Protein AF-0000000078755844 (afdb_homodimer)

Foldseek 3Di:
DPPPPPPPLPALKWWFQFWAWDDDPPDIATQAGTETDGHHFLFFEEEAEDPSLCLVVVLCCQLLVDATPDTWMHGNRDTSNPPSPDPVNVLQSLQAEFEAEQVLPFDQPDFLLVSLLVSVVVVPDDPVVSSVLSLVLCVLLPNNVRRGPGPVPDDSLSSRSSSVSSRPSSPHQEYEYEARCVPPDPVSSVSNLVSVLCCSVPVSHHYYYYHNDDVSNVSGPYYWYGGNNYIDDPPD/DPPVPPPPLVALKWWFQFWAWDDDPPDIATQAGTETDGHHFLFFEEEAEDPSLCLVVVLCCQLLVDATPDTWMHGNRRTSNPDSPDPVNVLLSLQAEFEAEQVLPFDQPDFLLVSLLVSVVVVPDDPVVSSVLSLVLCVLLPNNVRRGPGPVPDDSLSSRSSSVSSRPSSPHQEYEYEARCVPPDPVSSVSNLVSVLCCSVPVSHHYYYYHNDDVSNVSGPYYWYGGNNYIDDPPD

Organism: Turneriella parva (strain ATCC BAA-1111 / DSM 21527 / NCTC 11395 / H) (NCBI:txid869212)

Sequence (472 aa):
MNDMQNATHAGILEVTDLSKTYRDGEVLAEVLKGISFSVAPGEFVAIQGPSGAGKSTLLNLLGALDKPDTGRIVVDGLELTADIKNERVERFRRDKIGFIFQNHYLMQEFTVLENVMLPLRVQGFTTAAAKEKAAHALERIGLGHRMHHFPSQISGGESQRVAVARAVVKNPALILADEPTGNLDSENRERFIGVLNALQAEDKLTIIVVTHESELAMAASRRLHMKDGKIDWPVGMNDMQNATHAGILEVTDLSKTYRDGEVLAEVLKGISFSVAPGEFVAIQGPSGAGKSTLLNLLGALDKPDTGRIVVDGLELTADIKNERVERFRRDKIGFIFQNHYLMQEFTVLENVMLPLRVQGFTTAAAKEKAAHALERIGLGHRMHHFPSQISGGESQRVAVARAVVKNPALILADEPTGNLDSENRERFIGVLNALQAEDKLTIIVVTHESELAMAASRRLHMKDGKIDWPVG

pLDDT: mean 90.95, std 13.82, range [27.67, 98.56]

Radius of gyration: 24.19 Å; Cα contacts (8 Å, |Δi|>4): 956; chains: 2; bounding box: 50×104×53 Å

Secondary structure (DSSP, 8-state):
-----------SEEEEEEEEEEEETTEEEEEEEEEEEEE-TT-EEEEE--TTSSHHHHHHHHTTSS--SEEEEEETTEE-SS-TTSHHHHHHHHHHEEEEETT----TTS-HHHHHHHHHHHHT--HHHHHHHHHHHHHHTT-GGGTT--GGGS-HHHHHHHHHHHHHTT--SEEEEESTTTT--HHHHHHHHHHHHHHHHHH--EEEEEES-HHHHHHSSEEEEEETTEEE----/-----------SEEEEEEEEEEEETTEEEEEEEEEEEEE-TT-EEEEE--TTSSHHHHHHHHTTSS--SEEEEEETTEE-SS-TTSHHHHHHHHHHEEEEETT----TTS-HHHHHHHHHHHHT--HHHHHHHHHHHHHHTT-GGGTT--GGGS-HHHHHHHHHHHHHTT--SEEEEESTTTT--HHHHHHHHHHHHHHHHHH--EEEEEES-HHHHHHSSEEEEEETTEEE----

Nearest PDB structures (foldseek):
  7v8i-assembly1_F  TM=9.078E-01  e=4.858E-27  Escherichia coli K-12
  3tuj-assembly1_C  TM=9.679E-01  e=4.664E-25  Escherichia coli K-12
  6z67-assembly2_B  TM=9.453E-01  e=1.690E-24  Streptococcus pneumoniae
  4wbs-assembly2_B  TM=8.624E-01  e=8.483E-17  Paraburkholderia phymatum STM815
  6hs3-assembly1_B  TM=8.441E-01  e=1.712E-16  Burkholderia pseudomallei

InterPro domains:
  IPR003439 ABC transporter-like, ATP-binding domain [PF00005] (32-181)
  IPR003439 ABC transporter-like, ATP-binding domain [PS50893] (13-235)
  IPR003593 AAA+ ATPase domain [SM00382] (41-230)
  IPR015854 ABC transporter, lipoprotein release, LolD-like [PTHR24220] (12-231)
  IPR017871 ABC transporter-like, conserved site [PS00211] (154-168)
  IPR017911 MacB-like, ATP-binding domain [cd03255] (13-231)
  IPR027417 P-loop containing nucleoside triphosphate hydrolase [G3DSA:3.40.50.300] (1-233)
  IPR027417 P-loop containing nucleoside triphosphate hydrolase [SSF52540] (12-231)

Structure (mmCIF, N/CA/C/O backbone):
data_AF-0000000078755844-model_v1
#
loop_
_entity.id
_entity.type
_entity.pdbx_description
1 polymer 'ABC transporter related protein'
#
loop_
_atom_site.group_PDB
_atom_site.id
_atom_site.type_symbol
_atom_site.label_atom_id
_atom_site.label_alt_id
_atom_site.label_comp_id
_atom_site.label_asym_id
_atom_site.label_entity_id
_atom_site.label_seq_id
_atom_site.pdbx_PDB_ins_code
_atom_site.Cartn_x
_atom_site.Cartn_y
_atom_site.Cartn_z
_atom_site.occupancy
_atom_site.B_iso_or_equiv
_atom_site.auth_seq_id
_atom_site.auth_comp_id
_atom_site.auth_asym_id
_atom_site.auth_atom_id
_atom_site.pdbx_PDB_model_num
ATOM 1 N N . MET A 1 1 ? 1.318 -53.594 -23.562 1 28.44 1 MET A N 1
ATOM 2 C CA . MET A 1 1 ? 0.57 -52.781 -22.609 1 28.44 1 MET A CA 1
ATOM 3 C C . MET A 1 1 ? 1.509 -51.906 -21.797 1 28.44 1 MET A C 1
ATOM 5 O O . MET A 1 1 ? 2.158 -52.375 -20.875 1 28.44 1 MET A O 1
ATOM 9 N N . ASN A 1 2 ? 2.389 -51.031 -22.422 1 27.67 2 ASN A N 1
ATOM 10 C CA . ASN A 1 2 ? 3.424 -50.062 -22.078 1 27.67 2 ASN A CA 1
ATOM 11 C C . ASN A 1 2 ? 2.951 -49.125 -20.984 1 27.67 2 ASN A C 1
ATOM 13 O O . ASN A 1 2 ? 2.049 -48.312 -21.203 1 27.67 2 ASN A O 1
ATOM 17 N N . ASP A 1 3 ? 2.896 -49.5 -19.688 1 28.67 3 ASP A N 1
ATOM 18 C CA . ASP A 1 3 ? 2.789 -48.781 -18.406 1 28.67 3 ASP A CA 1
ATOM 19 C C . ASP A 1 3 ? 3.66 -47.531 -18.406 1 28.67 3 ASP A C 1
ATOM 21 O O . ASP A 1 3 ? 4.859 -47.594 -18.125 1 28.67 3 ASP A O 1
ATOM 25 N N . MET A 1 4 ? 3.727 -46.688 -19.422 1 30.78 4 MET A N 1
ATOM 26 C CA . MET A 1 4 ? 4.348 -45.375 -19.406 1 30.78 4 MET A CA 1
ATOM 27 C C . MET A 1 4 ? 4.176 -44.719 -18.031 1 30.78 4 MET A C 1
ATOM 29 O O . MET A 1 4 ? 3.053 -44.5 -17.578 1 30.78 4 MET A O 1
ATOM 33 N N . GLN A 1 5 ? 5.043 -44.906 -17.062 1 32.06 5 GLN A N 1
ATOM 34 C CA . GLN A 1 5 ? 5.371 -44.438 -15.727 1 32.06 5 GLN A CA 1
ATOM 35 C C . GLN A 1 5 ? 5.027 -42.938 -15.586 1 32.06 5 GLN A C 1
ATOM 37 O O . GLN A 1 5 ? 5.504 -42.125 -16.359 1 32.06 5 GLN A O 1
ATOM 42 N N . ASN A 1 6 ? 3.826 -42.531 -15.336 1 36.22 6 ASN A N 1
ATOM 43 C CA . ASN A 1 6 ? 3.334 -41.281 -14.773 1 36.22 6 ASN A CA 1
ATOM 44 C C . ASN A 1 6 ? 4.387 -40.594 -13.898 1 36.22 6 ASN A C 1
ATOM 46 O O . ASN A 1 6 ? 4.52 -40.938 -12.719 1 36.22 6 ASN A O 1
ATOM 50 N N . ALA A 1 7 ? 5.605 -40.625 -14.25 1 37.84 7 ALA A N 1
ATOM 51 C CA . ALA A 1 7 ? 6.617 -39.844 -13.531 1 37.84 7 ALA A CA 1
ATOM 52 C C . ALA A 1 7 ? 6.027 -38.562 -12.969 1 37.84 7 ALA A C 1
ATOM 54 O O . ALA A 1 7 ? 5.664 -37.656 -13.719 1 37.84 7 ALA A O 1
ATOM 55 N N . THR A 1 8 ? 5.168 -38.562 -11.961 1 42.72 8 THR A N 1
ATOM 56 C CA . THR A 1 8 ? 4.652 -37.531 -11.086 1 42.72 8 THR A CA 1
ATOM 57 C C . THR A 1 8 ? 5.699 -36.438 -10.867 1 42.72 8 THR A C 1
ATOM 59 O O . THR A 1 8 ? 6.625 -36.594 -10.07 1 42.72 8 THR A O 1
ATOM 62 N N . HIS A 1 9 ? 6.496 -36.062 -11.734 1 47.69 9 HIS A N 1
ATOM 63 C CA . HIS A 1 9 ? 7.383 -34.906 -11.57 1 47.69 9 HIS A CA 1
ATOM 64 C C . HIS A 1 9 ? 6.762 -33.844 -10.656 1 47.69 9 HIS A C 1
ATOM 66 O O . HIS A 1 9 ? 5.754 -33.25 -11.008 1 47.69 9 HIS A O 1
ATOM 72 N N . ALA A 1 10 ? 6.766 -34.062 -9.375 1 60.06 10 ALA A N 1
ATOM 73 C CA . ALA A 1 10 ? 6.191 -33.281 -8.266 1 60.06 10 ALA A CA 1
ATOM 74 C C . ALA A 1 10 ? 6.52 -31.812 -8.398 1 60.06 10 ALA A C 1
ATOM 76 O O . ALA A 1 10 ? 7.684 -31.422 -8.336 1 60.06 10 ALA A O 1
ATOM 77 N N . GLY A 1 11 ? 5.871 -30.953 -9.266 1 83.44 11 GLY A N 1
ATOM 78 C CA . GLY A 1 11 ? 6.023 -29.516 -9.414 1 83.44 11 GLY A CA 1
ATOM 79 C C . GLY A 1 11 ? 5.836 -28.766 -8.109 1 83.44 11 GLY A C 1
ATOM 80 O O . GLY A 1 11 ? 5.336 -29.312 -7.129 1 83.44 11 GLY A O 1
ATOM 81 N N . ILE A 1 12 ? 6.594 -27.656 -8.078 1 93.62 12 ILE A N 1
ATOM 82 C CA . ILE A 1 12 ? 6.395 -26.797 -6.91 1 93.62 12 ILE A CA 1
ATOM 83 C C . ILE A 1 12 ? 4.953 -26.297 -6.879 1 93.62 12 ILE A C 1
ATOM 85 O O . ILE A 1 12 ? 4.402 -26.031 -5.809 1 93.62 12 ILE A O 1
ATOM 89 N N . LEU A 1 13 ? 4.277 -26.203 -8.055 1 96.44 13 LEU A N 1
ATOM 90 C CA . LEU A 1 13 ? 2.875 -25.828 -8.188 1 96.44 13 LEU A CA 1
ATOM 91 C C . LEU A 1 13 ? 2.121 -26.812 -9.07 1 96.44 13 LEU A C 1
ATOM 93 O O . LEU A 1 13 ? 2.58 -27.141 -10.164 1 96.44 13 LEU A O 1
ATOM 97 N N . GLU A 1 14 ? 1.008 -27.281 -8.594 1 95.62 14 GLU A N 1
ATOM 98 C CA . GLU A 1 14 ? 0.095 -28.125 -9.352 1 95.62 14 GLU A CA 1
ATOM 99 C C . GLU A 1 14 ? -1.333 -27.594 -9.297 1 95.62 14 GLU A C 1
ATOM 101 O O . GLU A 1 14 ? -1.895 -27.422 -8.211 1 95.62 14 GLU A O 1
ATOM 106 N N . VAL A 1 15 ? -1.863 -27.312 -10.445 1 95.94 15 VAL A N 1
ATOM 107 C CA . VAL A 1 15 ? -3.23 -26.828 -10.578 1 95.94 15 VAL A CA 1
ATOM 108 C C . VAL A 1 15 ? -4.07 -27.844 -11.344 1 95.94 15 VAL A C 1
ATOM 110 O O . VAL A 1 15 ? -3.711 -28.25 -12.453 1 95.94 15 VAL A O 1
ATOM 113 N N . THR A 1 16 ? -5.125 -28.281 -10.75 1 95.38 16 THR A N 1
ATOM 114 C CA . THR A 1 16 ? -5.957 -29.297 -11.367 1 95.38 16 THR A CA 1
ATOM 115 C C . THR A 1 16 ? -7.402 -28.828 -11.484 1 95.38 16 THR A C 1
ATOM 117 O O . THR A 1 16 ? -8.078 -28.641 -10.469 1 95.38 16 THR A O 1
ATOM 120 N N . ASP A 1 17 ? -7.906 -28.656 -12.703 1 95.44 17 ASP A N 1
ATOM 121 C CA . ASP A 1 17 ? -9.297 -28.406 -13.062 1 95.44 17 ASP A CA 1
ATOM 122 C C . ASP A 1 17 ? -9.875 -27.25 -12.25 1 95.44 17 ASP A C 1
ATOM 124 O O . ASP A 1 17 ? -10.938 -27.375 -11.648 1 95.44 17 ASP A O 1
ATOM 128 N N . LEU A 1 18 ? -9.195 -26.156 -12.25 1 96.06 18 LEU A N 1
ATOM 129 C CA . LEU A 1 18 ? -9.539 -25 -11.43 1 96.06 18 LEU A CA 1
ATOM 130 C C . LEU A 1 18 ? -10.656 -24.188 -12.078 1 96.06 18 LEU A C 1
ATOM 132 O O . LEU A 1 18 ? -10.578 -23.859 -13.266 1 96.06 18 LEU A O 1
ATOM 136 N N . SER A 1 19 ? 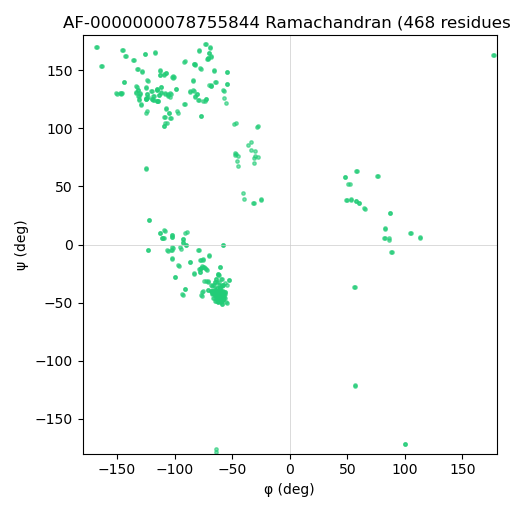-11.719 -23.875 -11.328 1 96.62 19 SER A N 1
ATOM 137 C CA . SER A 1 19 ? -12.805 -23.047 -11.836 1 96.62 19 SER A CA 1
ATOM 138 C C . SER A 1 19 ? -13.164 -21.953 -10.828 1 96.62 19 SER A C 1
ATOM 140 O O . SER A 1 19 ? -12.93 -22.094 -9.633 1 96.62 19 SER A O 1
ATOM 142 N N . LYS A 1 20 ? -13.633 -20.859 -11.297 1 96.31 20 LYS A N 1
ATOM 143 C CA . LYS A 1 20 ? -14.078 -19.75 -10.469 1 96.31 20 LYS A CA 1
ATOM 144 C C . LYS A 1 20 ? -15.195 -18.953 -11.156 1 96.31 20 LYS A C 1
ATOM 146 O O . LYS A 1 20 ? -15.07 -18.594 -12.328 1 96.31 20 LYS A O 1
ATOM 151 N N . THR A 1 21 ? -16.25 -18.75 -10.422 1 95.5 21 THR A N 1
ATOM 152 C CA . THR A 1 21 ? -17.391 -17.969 -10.883 1 95.5 21 THR A CA 1
ATOM 153 C C . THR A 1 21 ? -17.703 -16.828 -9.914 1 95.5 21 THR A C 1
ATOM 155 O O . THR A 1 21 ? -17.609 -17 -8.695 1 95.5 21 THR A O 1
ATOM 158 N N . TYR A 1 22 ? -17.938 -15.688 -10.469 1 92 22 TYR A N 1
ATOM 159 C CA . TYR A 1 22 ? -18.359 -14.555 -9.656 1 92 22 TYR A CA 1
ATOM 160 C C . TYR A 1 22 ? -19.781 -14.148 -9.969 1 92 22 TYR A C 1
ATOM 162 O O . TYR A 1 22 ? -20.234 -14.281 -11.117 1 92 22 TYR A O 1
ATOM 170 N N . ARG A 1 23 ? -20.422 -13.719 -8.969 1 86.31 23 ARG A N 1
ATOM 171 C CA . ARG A 1 23 ? -21.781 -13.203 -9.141 1 86.31 23 ARG A CA 1
ATOM 172 C C . ARG A 1 23 ? -21.781 -11.68 -9.234 1 86.31 23 ARG A C 1
ATOM 174 O O . ARG A 1 23 ? -21.172 -11 -8.398 1 86.31 23 ARG A O 1
ATOM 181 N N . ASP A 1 24 ? -22.125 -11.094 -10.273 1 81 24 ASP A N 1
ATOM 182 C CA . ASP A 1 24 ? -22.359 -9.664 -10.438 1 81 24 ASP A CA 1
ATOM 183 C C . ASP A 1 24 ? -23.859 -9.375 -10.602 1 81 24 ASP A C 1
ATOM 185 O O . ASP A 1 24 ? -24.391 -9.445 -11.711 1 81 24 ASP A O 1
ATOM 189 N N . GLY A 1 25 ? -24.5 -8.852 -9.531 1 81.56 25 GLY A N 1
ATOM 190 C CA . GLY A 1 25 ? -25.938 -8.758 -9.578 1 81.56 25 GLY A CA 1
ATOM 191 C C . GLY A 1 25 ? -26.625 -10.094 -9.836 1 81.56 25 GLY A C 1
ATOM 192 O O . GLY A 1 25 ? -26.406 -11.055 -9.102 1 81.56 25 GLY A O 1
ATOM 193 N N . GLU A 1 26 ? -27.375 -10.188 -10.867 1 83.75 26 GLU A N 1
ATOM 194 C CA . GLU A 1 26 ? -28.125 -11.391 -11.211 1 83.75 26 GLU A CA 1
ATOM 195 C C . GLU A 1 26 ? -27.359 -12.258 -12.203 1 83.75 26 GLU A C 1
ATOM 197 O O . GLU A 1 26 ? -27.781 -13.375 -12.516 1 83.75 26 GLU A O 1
ATOM 202 N N . VAL A 1 27 ? -26.203 -11.812 -12.625 1 88.38 27 VAL A N 1
ATOM 203 C CA . VAL A 1 27 ? -25.469 -12.523 -13.664 1 88.38 27 VAL A CA 1
ATOM 204 C C . VAL A 1 27 ? -24.281 -13.266 -13.039 1 88.38 27 VAL A C 1
ATOM 206 O O . VAL A 1 27 ? -23.547 -12.695 -12.227 1 88.38 27 VAL A O 1
ATOM 209 N N . LEU A 1 28 ? -24.203 -14.562 -13.352 1 89.81 28 LEU A N 1
ATOM 210 C CA . LEU A 1 28 ? -23.047 -15.367 -12.977 1 89.81 28 LEU A CA 1
ATOM 211 C C . LEU A 1 28 ? -22.016 -15.367 -14.094 1 89.81 28 LEU A C 1
ATOM 213 O O . LEU A 1 28 ? -22.328 -15.711 -15.234 1 89.81 28 LEU A O 1
ATOM 217 N N . ALA A 1 29 ? -20.844 -14.938 -13.844 1 91.69 29 ALA A N 1
ATOM 218 C CA . ALA A 1 29 ? -19.75 -14.914 -14.82 1 91.69 29 ALA A CA 1
ATOM 219 C C . ALA A 1 29 ? -18.688 -15.953 -14.477 1 91.69 29 ALA A C 1
ATOM 221 O O . ALA A 1 29 ? -18 -15.836 -13.453 1 91.69 29 ALA A O 1
ATOM 222 N N . GLU A 1 30 ? -18.656 -16.969 -15.328 1 94.69 30 GLU A N 1
ATOM 223 C CA . GLU A 1 30 ? -17.594 -17.969 -15.156 1 94.69 30 GLU A CA 1
ATOM 224 C C . GLU A 1 30 ? -16.266 -17.438 -15.695 1 94.69 30 GLU A C 1
ATOM 226 O O . GLU A 1 30 ? -16.062 -17.391 -16.906 1 94.69 30 GLU A O 1
ATOM 231 N N . VAL A 1 31 ? -15.336 -17.172 -14.812 1 96 31 VAL A N 1
ATOM 232 C CA . VAL A 1 31 ? -14.094 -16.5 -15.164 1 96 31 VAL A CA 1
ATOM 233 C C . VAL A 1 31 ? -13.008 -17.516 -15.469 1 96 31 VAL A C 1
ATOM 235 O O . VAL A 1 31 ? -12.227 -17.344 -16.406 1 96 31 VAL A O 1
ATOM 238 N N . LEU A 1 32 ? -12.906 -18.562 -14.68 1 97.19 32 LEU A N 1
ATOM 239 C CA . LEU A 1 32 ? -11.984 -19.656 -14.914 1 97.19 32 LEU A CA 1
ATOM 240 C C . LEU A 1 32 ? -12.75 -20.953 -15.18 1 97.19 32 LEU A C 1
ATOM 242 O O . LEU A 1 32 ? -13.672 -21.297 -14.438 1 97.19 32 LEU A O 1
ATOM 246 N N . LYS A 1 33 ? -12.344 -21.656 -16.219 1 96.38 33 LYS A N 1
ATOM 247 C CA . LYS A 1 33 ? -13.125 -22.766 -16.734 1 96.38 33 LYS A CA 1
ATOM 248 C C . LYS A 1 33 ? -12.289 -24.047 -16.797 1 96.38 33 LYS A C 1
ATOM 250 O O . LYS A 1 33 ? -12.047 -24.578 -17.875 1 96.38 33 LYS A O 1
ATOM 255 N N . GLY A 1 34 ? -11.914 -24.531 -15.672 1 95.25 34 GLY A N 1
ATOM 256 C CA . GLY A 1 34 ? -11.234 -25.812 -15.586 1 95.25 34 GLY A CA 1
ATOM 257 C C . GLY A 1 34 ? -9.781 -25.75 -16.016 1 95.25 34 GLY A C 1
ATOM 258 O O . GLY A 1 34 ? -9.336 -26.531 -16.859 1 95.25 34 GLY A O 1
ATOM 259 N N . ILE A 1 35 ? -9.031 -24.953 -15.375 1 95.38 35 ILE A N 1
ATOM 260 C CA . ILE A 1 35 ? -7.633 -24.734 -15.727 1 95.38 35 ILE A CA 1
ATOM 261 C C . ILE A 1 35 ? -6.758 -25.781 -15.039 1 95.38 35 ILE A C 1
ATOM 263 O O . ILE A 1 35 ? -6.922 -26.047 -13.852 1 95.38 35 ILE A O 1
ATOM 267 N N . SER A 1 36 ? -5.859 -26.391 -15.852 1 95.56 36 SER A N 1
ATOM 268 C CA . SER A 1 36 ? -4.871 -27.312 -15.305 1 95.56 36 SER A CA 1
ATOM 269 C C . SER A 1 36 ? -3.479 -27.031 -15.859 1 95.56 36 SER A C 1
ATOM 271 O O . SER A 1 36 ? -3.314 -26.797 -17.062 1 95.56 36 SER A O 1
ATOM 273 N N . PHE A 1 37 ? -2.531 -26.938 -14.992 1 94.44 37 PHE A N 1
ATOM 274 C CA . PHE A 1 37 ? -1.132 -26.828 -15.383 1 94.44 37 PHE A CA 1
ATOM 275 C C . PHE A 1 37 ? -0.216 -27.031 -14.18 1 94.44 37 PHE A C 1
ATOM 277 O O . PHE A 1 37 ? -0.687 -27.141 -13.047 1 94.44 37 PHE A O 1
ATOM 284 N N . SER A 1 38 ? 1.037 -27.156 -14.398 1 95.88 38 SER A N 1
ATOM 285 C CA . SER A 1 38 ? 2.033 -27.297 -13.336 1 95.88 38 SER A CA 1
ATOM 286 C C . SER A 1 38 ? 3.254 -26.422 -13.617 1 95.88 38 SER A C 1
ATOM 288 O O . SER A 1 38 ? 3.449 -25.953 -14.742 1 95.88 38 SER A O 1
ATOM 290 N N . VAL A 1 39 ? 3.973 -26.141 -12.578 1 96.31 39 VAL A N 1
ATOM 291 C CA . VAL A 1 39 ? 5.211 -25.375 -12.664 1 96.31 39 VAL A CA 1
ATOM 292 C C . VAL A 1 39 ? 6.312 -26.078 -11.875 1 96.31 39 VAL A C 1
ATOM 294 O O . VAL A 1 39 ? 6.094 -26.5 -10.734 1 96.31 39 VAL A O 1
ATOM 297 N N . ALA A 1 40 ? 7.496 -26.219 -12.477 1 95.81 40 ALA A N 1
ATOM 298 C CA . ALA A 1 40 ? 8.641 -26.859 -11.828 1 95.81 40 ALA A CA 1
ATOM 299 C C . ALA A 1 40 ? 9.367 -25.891 -10.914 1 95.81 40 ALA A C 1
ATOM 301 O O . ALA A 1 40 ? 9.281 -24.672 -11.094 1 95.81 40 ALA A O 1
ATOM 302 N N . PRO A 1 41 ? 10.07 -26.453 -9.891 1 95.5 41 PRO A N 1
ATOM 303 C CA . PRO A 1 41 ? 10.883 -25.562 -9.062 1 95.5 41 PRO A CA 1
ATOM 304 C C . PRO A 1 41 ? 11.914 -24.781 -9.875 1 95.5 41 PRO A C 1
ATOM 306 O O . PRO A 1 41 ? 12.57 -25.328 -10.758 1 95.5 41 PRO A O 1
ATOM 309 N N . GLY A 1 42 ? 11.977 -23.469 -9.625 1 95.94 42 GLY A N 1
ATOM 310 C CA . GLY A 1 42 ? 12.961 -22.625 -10.266 1 95.94 42 GLY A CA 1
ATOM 311 C C . GLY A 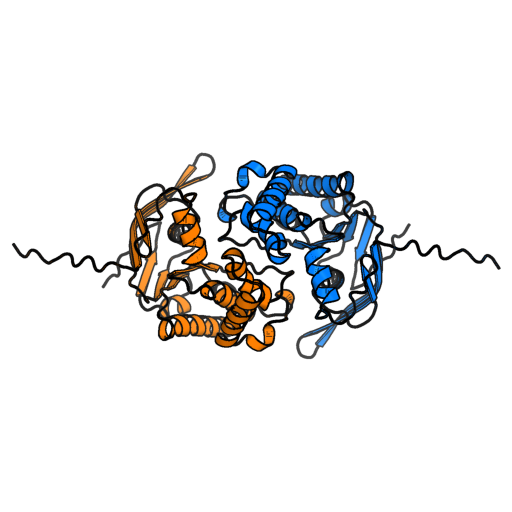1 42 ? 12.562 -22.188 -11.664 1 95.94 42 GLY A C 1
ATOM 312 O O . GLY A 1 42 ? 13.344 -21.547 -12.375 1 95.94 42 GLY A O 1
ATOM 313 N N . GLU A 1 43 ? 11.375 -22.516 -12.047 1 96.5 43 GLU A N 1
ATOM 314 C CA . GLU A 1 43 ? 10.898 -22.156 -13.375 1 96.5 43 GLU A CA 1
ATOM 315 C C . GLU A 1 43 ? 10.344 -20.734 -13.398 1 96.5 43 GLU A C 1
ATOM 317 O O . GLU A 1 43 ? 9.734 -20.281 -12.43 1 96.5 43 GLU A O 1
ATOM 322 N N . PHE A 1 44 ? 10.609 -20 -14.484 1 97.62 44 PHE A N 1
ATOM 323 C CA . PHE A 1 44 ? 10 -18.719 -14.781 1 97.62 44 PHE A CA 1
ATOM 324 C C . PHE A 1 44 ? 8.93 -18.859 -15.859 1 97.62 44 PHE A C 1
ATOM 326 O O . PHE A 1 44 ? 9.25 -19.062 -17.031 1 97.62 44 PHE A O 1
ATOM 333 N N . VAL A 1 45 ? 7.691 -18.719 -15.43 1 97.19 45 VAL A N 1
ATOM 334 C CA . VAL A 1 45 ? 6.562 -18.938 -16.328 1 97.19 45 VAL A CA 1
ATOM 335 C C . VAL A 1 45 ? 5.797 -17.641 -16.531 1 97.19 45 VAL A C 1
ATOM 337 O O . VAL A 1 45 ? 5.516 -16.922 -15.578 1 97.19 45 VAL A O 1
ATOM 340 N N . ALA A 1 46 ? 5.453 -17.312 -17.766 1 97.56 46 ALA A N 1
ATOM 341 C CA . ALA A 1 46 ? 4.562 -16.203 -18.094 1 97.56 46 ALA A CA 1
ATOM 342 C C . ALA A 1 46 ? 3.207 -16.719 -18.578 1 97.56 46 ALA A C 1
ATOM 344 O O . ALA A 1 46 ? 3.143 -17.625 -19.406 1 97.56 46 ALA A O 1
ATOM 345 N N . ILE A 1 47 ? 2.215 -16.219 -18.031 1 97.06 47 ILE A N 1
ATOM 346 C CA . ILE A 1 47 ? 0.86 -16.453 -18.516 1 97.06 47 ILE A CA 1
ATOM 347 C C . ILE A 1 47 ? 0.349 -15.211 -19.25 1 97.06 47 ILE A C 1
ATOM 349 O O . ILE A 1 47 ? 0.093 -14.18 -18.625 1 97.06 47 ILE A O 1
ATOM 353 N N . GLN A 1 48 ? 0.162 -15.359 -20.516 1 95.88 48 GLN A N 1
ATOM 354 C CA . GLN A 1 48 ? -0.234 -14.234 -21.344 1 95.88 48 GLN A CA 1
ATOM 355 C C . GLN A 1 48 ? -1.694 -14.352 -21.781 1 95.88 48 GLN A C 1
ATOM 357 O O . GLN A 1 48 ? -2.211 -15.453 -21.938 1 95.88 48 GLN A O 1
ATOM 362 N N . GLY A 1 49 ? -2.312 -13.242 -21.922 1 92.81 49 GLY A N 1
ATOM 363 C CA . GLY A 1 49 ? -3.695 -13.18 -22.375 1 92.81 49 GLY A CA 1
ATOM 364 C C . GLY A 1 49 ? -4.25 -11.766 -22.391 1 92.81 49 GLY A C 1
ATOM 365 O O . GLY A 1 49 ? -3.66 -10.852 -21.812 1 92.81 49 GLY A O 1
ATOM 366 N N . PRO A 1 50 ? -5.305 -11.594 -23.078 1 91.38 50 PRO A N 1
ATOM 367 C CA . PRO A 1 50 ? -5.91 -10.258 -23.141 1 91.38 50 PRO A CA 1
ATOM 368 C C . PRO A 1 50 ? -6.539 -9.828 -21.828 1 91.38 50 PRO A C 1
ATOM 370 O O . PRO A 1 50 ? -6.652 -10.641 -20.906 1 91.38 50 PRO A O 1
ATOM 373 N N . SER A 1 51 ? -6.805 -8.523 -21.75 1 89.81 51 SER A N 1
ATOM 374 C CA . SER A 1 51 ? -7.543 -8.039 -20.578 1 89.81 51 SER A CA 1
ATOM 375 C C . SER A 1 51 ? -8.859 -8.797 -20.406 1 89.81 51 SER A C 1
ATOM 377 O O . SER A 1 51 ? -9.555 -9.07 -21.391 1 89.81 51 SER A O 1
ATOM 379 N N . GLY A 1 52 ? -9.164 -9.125 -19.234 1 90.25 52 GLY A N 1
ATOM 380 C CA . GLY A 1 52 ? -10.422 -9.797 -18.953 1 90.25 52 GLY A CA 1
ATOM 381 C C . GLY A 1 52 ? -10.344 -11.305 -19.109 1 90.25 52 GLY A C 1
ATOM 382 O O . GLY A 1 52 ? -11.32 -12.016 -18.891 1 90.25 52 GLY A O 1
ATOM 383 N N . ALA A 1 53 ? -9.211 -11.828 -19.375 1 93 53 ALA A N 1
ATOM 384 C CA . ALA A 1 53 ? -9.07 -13.25 -19.641 1 93 53 ALA A CA 1
ATOM 385 C C . ALA A 1 53 ? -9.117 -14.062 -18.359 1 93 53 ALA A C 1
ATOM 387 O O . ALA A 1 53 ? -9.242 -15.289 -18.391 1 93 53 ALA A O 1
ATOM 388 N N . GLY A 1 54 ? -9 -13.383 -17.219 1 94.81 54 GLY A N 1
ATOM 389 C CA . GLY A 1 54 ? -9.039 -14.07 -15.938 1 94.81 54 GLY A CA 1
ATOM 390 C C . GLY A 1 54 ? -7.676 -14.203 -15.289 1 94.81 54 GLY A C 1
ATOM 391 O O . GLY A 1 54 ? -7.516 -14.938 -14.312 1 94.81 54 GLY A O 1
ATOM 392 N N . LYS A 1 55 ? -6.684 -13.562 -15.781 1 96 55 LYS A N 1
ATOM 393 C CA . LYS A 1 55 ? -5.305 -13.688 -15.328 1 96 55 LYS A CA 1
ATOM 394 C C . LYS A 1 55 ? -5.168 -13.305 -13.852 1 96 55 LYS A C 1
ATOM 396 O O . LYS A 1 55 ? -4.57 -14.039 -13.07 1 96 55 LYS A O 1
ATOM 401 N N . SER A 1 56 ? -5.766 -12.133 -13.492 1 95.56 56 SER A N 1
ATOM 402 C CA . SER A 1 56 ? -5.676 -11.688 -12.109 1 95.56 56 SER A CA 1
ATOM 403 C C . SER A 1 56 ? -6.438 -12.617 -11.172 1 95.56 56 SER A C 1
ATOM 405 O O . SER A 1 56 ? -5.984 -12.891 -10.055 1 95.56 56 SER A O 1
ATOM 407 N N . THR A 1 57 ? -7.586 -13.078 -11.578 1 95.31 57 THR A N 1
ATOM 408 C CA . THR A 1 57 ? -8.336 -14.055 -10.805 1 95.31 57 THR A CA 1
ATOM 409 C C . THR A 1 57 ? -7.5 -15.312 -10.562 1 95.31 57 THR A C 1
ATOM 411 O O . THR A 1 57 ? -7.414 -15.805 -9.438 1 95.31 57 THR A O 1
ATOM 414 N N . LEU A 1 58 ? -6.883 -15.766 -11.633 1 96.56 58 LEU A N 1
ATOM 415 C CA . LEU A 1 58 ? -6.039 -16.953 -11.516 1 96.56 58 LEU A CA 1
ATOM 416 C C . LEU A 1 58 ? -4.918 -16.719 -10.508 1 96.56 58 LEU A C 1
ATOM 418 O O . LEU A 1 58 ? -4.695 -17.547 -9.625 1 96.56 58 LEU A O 1
ATOM 422 N N . LEU A 1 59 ? -4.227 -15.656 -10.633 1 96.81 59 LEU A N 1
ATOM 423 C CA . LEU A 1 59 ? -3.113 -15.367 -9.734 1 96.81 59 LEU A CA 1
ATOM 424 C C . LEU A 1 59 ? -3.588 -15.289 -8.281 1 96.81 59 LEU A C 1
ATOM 426 O O . LEU A 1 59 ? -2.918 -15.797 -7.379 1 96.81 59 LEU A O 1
ATOM 430 N N . ASN A 1 60 ? -4.715 -14.68 -8.047 1 95.44 60 ASN A N 1
ATOM 431 C CA . ASN A 1 60 ? -5.266 -14.609 -6.703 1 95.44 60 ASN A CA 1
ATOM 432 C C . ASN A 1 60 ? -5.531 -15.992 -6.125 1 95.44 60 ASN A C 1
ATOM 434 O O . ASN A 1 60 ? -5.297 -16.234 -4.941 1 95.44 60 ASN A O 1
ATOM 438 N N . LEU A 1 61 ? -6.023 -16.844 -6.941 1 95.75 61 LEU A N 1
ATOM 439 C CA . LEU A 1 61 ? -6.281 -18.203 -6.492 1 95.75 61 LEU A CA 1
ATOM 440 C C . LEU A 1 61 ? -4.98 -18.938 -6.191 1 95.75 61 LEU A C 1
ATOM 442 O O . LEU A 1 61 ? -4.855 -19.594 -5.156 1 95.75 61 LEU A O 1
ATOM 446 N N . LEU A 1 62 ? -4.004 -18.766 -7.066 1 95.94 62 LEU A N 1
ATOM 447 C CA . LEU A 1 62 ? -2.719 -19.422 -6.875 1 95.94 62 LEU A CA 1
ATOM 448 C C . LEU A 1 62 ? -2.061 -18.969 -5.578 1 95.94 62 LEU A C 1
ATOM 450 O O . LEU A 1 62 ? -1.354 -19.75 -4.93 1 95.94 62 LEU A O 1
ATOM 454 N N . GLY A 1 63 ? -2.297 -17.75 -5.215 1 95.38 63 GLY A N 1
ATOM 455 C CA . GLY A 1 63 ? -1.691 -17.172 -4.027 1 95.38 63 GLY A CA 1
ATOM 456 C C . GLY A 1 63 ? -2.561 -17.312 -2.789 1 95.38 63 GLY A C 1
ATOM 457 O O . GLY A 1 63 ? -2.244 -16.75 -1.738 1 95.38 63 GLY A O 1
ATOM 458 N N . ALA A 1 64 ? -3.674 -17.922 -2.914 1 94.69 64 ALA A N 1
ATOM 459 C CA . ALA A 1 64 ? -4.609 -18.156 -1.815 1 94.69 64 ALA A CA 1
ATOM 460 C C . ALA A 1 64 ? -5.172 -16.828 -1.293 1 94.69 64 ALA A C 1
ATOM 462 O O . ALA A 1 64 ? -5.406 -16.688 -0.092 1 94.69 64 ALA A O 1
ATOM 463 N N . LEU A 1 65 ? -5.297 -15.891 -2.105 1 94.5 65 LEU A N 1
ATOM 464 C CA . LEU A 1 65 ? -5.961 -14.641 -1.758 1 94.5 65 LEU A CA 1
ATOM 465 C C . LEU A 1 65 ? -7.465 -14.742 -1.989 1 94.5 65 LEU A C 1
ATOM 467 O O . LEU A 1 65 ? -8.227 -13.883 -1.543 1 94.5 65 LEU A O 1
ATOM 471 N N . ASP A 1 66 ? -7.848 -15.75 -2.723 1 93.12 66 ASP A N 1
ATOM 472 C CA . ASP A 1 66 ? -9.234 -16.125 -2.963 1 93.12 66 ASP A CA 1
ATOM 473 C C . ASP A 1 66 ? -9.375 -17.641 -3.07 1 93.12 66 ASP A C 1
ATOM 475 O O . ASP A 1 66 ? -8.375 -18.359 -3.121 1 93.12 66 ASP A O 1
ATOM 479 N N . LYS A 1 67 ? -10.586 -18.125 -3.029 1 92.62 67 LYS A N 1
ATOM 480 C CA . LYS A 1 67 ? -10.836 -19.562 -3.092 1 92.62 67 LYS A CA 1
ATOM 481 C C . LYS A 1 67 ? -11.516 -19.938 -4.402 1 92.62 67 LYS A C 1
ATOM 483 O O . LYS A 1 67 ? -12.438 -19.266 -4.855 1 92.62 67 LYS A O 1
ATOM 488 N N . PRO A 1 68 ? -11 -21.031 -4.988 1 95.06 68 PRO A N 1
ATOM 489 C CA . PRO A 1 68 ? -11.695 -21.516 -6.184 1 95.06 68 PRO A CA 1
ATOM 490 C C . PRO A 1 68 ? -13.039 -22.156 -5.867 1 95.06 68 PRO A C 1
ATOM 492 O O . PRO A 1 68 ? -13.32 -22.484 -4.707 1 95.06 68 PRO A O 1
ATOM 495 N N . ASP A 1 69 ? -13.891 -22.219 -6.918 1 95.06 69 ASP A N 1
ATOM 496 C CA . ASP A 1 69 ? -15.148 -22.938 -6.773 1 95.06 69 ASP A CA 1
ATOM 497 C C . ASP A 1 69 ? -14.93 -24.453 -6.836 1 95.06 69 ASP A C 1
ATOM 499 O O . ASP A 1 69 ? -15.516 -25.203 -6.059 1 95.06 69 ASP A O 1
ATOM 503 N N . THR A 1 70 ? -14.125 -24.844 -7.773 1 95.25 70 THR A N 1
ATOM 504 C CA . THR A 1 70 ? -13.758 -26.25 -7.934 1 95.25 70 THR A CA 1
ATOM 505 C C . THR A 1 70 ? -12.289 -26.375 -8.344 1 95.25 70 THR A C 1
ATOM 507 O O . THR A 1 70 ? -11.656 -25.375 -8.711 1 95.25 70 THR A O 1
ATOM 510 N N . GLY A 1 71 ? -11.789 -27.641 -8.133 1 95.69 71 GLY A N 1
ATOM 511 C CA . GLY A 1 71 ? -10.406 -27.922 -8.492 1 95.69 71 GLY A CA 1
ATOM 512 C C . GLY A 1 71 ? -9.469 -27.906 -7.297 1 95.69 71 GLY A C 1
ATOM 513 O O . GLY A 1 71 ? -9.922 -27.906 -6.148 1 95.69 71 GLY A O 1
ATOM 514 N N . ARG A 1 72 ? -8.18 -27.984 -7.727 1 94.44 72 ARG A N 1
ATOM 515 C CA . ARG A 1 72 ? -7.184 -28.156 -6.672 1 94.44 72 ARG A CA 1
ATOM 516 C C . ARG A 1 72 ? -5.906 -27.391 -7.008 1 94.44 72 ARG A C 1
ATOM 518 O O . ARG A 1 72 ? -5.484 -27.359 -8.164 1 94.44 72 ARG A O 1
ATOM 525 N N . ILE A 1 73 ? -5.383 -26.781 -5.922 1 95.31 73 ILE A N 1
ATOM 526 C CA . ILE A 1 73 ? -4.09 -26.125 -6.031 1 95.31 73 ILE A CA 1
ATOM 527 C C . ILE A 1 73 ? -3.139 -26.672 -4.969 1 95.31 73 ILE A C 1
ATOM 529 O O . ILE A 1 73 ? -3.459 -26.656 -3.777 1 95.31 73 ILE A O 1
ATOM 533 N N . VAL A 1 74 ? -1.989 -27.125 -5.391 1 94.62 74 VAL A N 1
ATOM 534 C CA . VAL A 1 74 ? -0.939 -27.562 -4.477 1 94.62 74 VAL A CA 1
ATOM 535 C C . VAL A 1 74 ? 0.344 -26.781 -4.754 1 94.62 74 VAL A C 1
ATOM 537 O O . VAL A 1 74 ? 0.795 -26.703 -5.898 1 94.62 74 VAL A O 1
ATOM 540 N N . VAL A 1 75 ? 0.855 -26.188 -3.701 1 94.19 75 VAL A N 1
ATOM 541 C CA . VAL A 1 75 ? 2.117 -25.453 -3.799 1 94.19 75 VAL A CA 1
ATOM 542 C C . VAL A 1 75 ? 3.109 -26 -2.773 1 94.19 75 VAL A C 1
ATOM 544 O O . VAL A 1 75 ? 2.818 -26.031 -1.575 1 94.19 75 VAL A O 1
ATOM 547 N N . ASP A 1 76 ? 4.258 -26.391 -3.275 1 93.56 76 ASP A N 1
ATOM 548 C CA . ASP A 1 76 ? 5.312 -26.906 -2.41 1 93.56 76 ASP A CA 1
ATOM 549 C C . ASP A 1 76 ? 4.77 -27.984 -1.472 1 93.56 76 ASP A C 1
ATOM 551 O O . ASP A 1 76 ? 5.043 -27.969 -0.271 1 93.56 76 ASP A O 1
ATOM 555 N N . GLY A 1 77 ? 3.9 -28.781 -1.978 1 91.12 77 GLY A N 1
ATOM 556 C CA . GLY A 1 77 ? 3.389 -29.938 -1.271 1 91.12 77 GLY A CA 1
ATOM 557 C C . GLY A 1 77 ? 2.18 -29.625 -0.41 1 91.12 77 GLY A C 1
ATOM 558 O O . GLY A 1 77 ? 1.567 -30.531 0.159 1 91.12 77 GLY A O 1
ATOM 559 N N . LEU A 1 78 ? 1.812 -28.406 -0.285 1 91.94 78 LEU A N 1
ATOM 560 C CA . LEU A 1 78 ? 0.658 -28.016 0.521 1 91.94 78 LEU A CA 1
ATOM 561 C C . LEU A 1 78 ? -0.54 -27.688 -0.364 1 91.94 78 LEU A C 1
ATOM 563 O O . LEU A 1 78 ? -0.425 -26.906 -1.304 1 91.94 78 LEU A O 1
ATOM 567 N N . GLU A 1 79 ? -1.635 -28.281 -0.048 1 92.25 79 GLU A N 1
ATOM 568 C CA . GLU A 1 79 ? -2.863 -27.938 -0.76 1 92.25 79 GLU A CA 1
ATOM 569 C C . GLU A 1 79 ? -3.459 -26.641 -0.246 1 92.25 79 GLU A C 1
ATOM 571 O O . GLU A 1 79 ? -3.705 -26.484 0.953 1 92.25 79 GLU A O 1
ATOM 576 N N . LEU A 1 80 ? -3.672 -25.703 -1.136 1 89.88 80 LEU A N 1
ATOM 577 C CA . LEU A 1 80 ? -4.145 -24.359 -0.765 1 89.88 80 LEU A CA 1
ATOM 578 C C . LEU A 1 80 ? -5.66 -24.266 -0.927 1 89.88 80 LEU A C 1
ATOM 580 O O . LEU A 1 80 ? -6.281 -23.328 -0.426 1 89.88 80 LEU A O 1
ATOM 584 N N . THR A 1 81 ? -6.27 -25.156 -1.685 1 80.62 81 THR A N 1
ATOM 585 C CA . THR A 1 81 ? -7.68 -25.078 -2.045 1 80.62 81 THR A CA 1
ATOM 586 C C . THR A 1 81 ? -8.562 -25.125 -0.798 1 80.62 81 THR A C 1
ATOM 588 O O . THR A 1 81 ? -9.664 -24.578 -0.794 1 80.62 81 THR A O 1
ATOM 591 N N . ALA A 1 82 ? -8 -25.609 0.27 1 68.19 82 ALA A N 1
ATOM 592 C CA . ALA A 1 82 ? -8.797 -25.688 1.489 1 68.19 82 ALA A CA 1
ATOM 593 C C . ALA A 1 82 ? -9.195 -24.297 1.976 1 68.19 82 ALA A C 1
ATOM 595 O O . ALA A 1 82 ? -8.844 -23.281 1.348 1 68.19 82 ALA A O 1
ATOM 596 N N . ASP A 1 83 ? -9.844 -24.078 3.082 1 74.25 83 ASP A N 1
ATOM 597 C CA . ASP A 1 83 ? -10.211 -22.859 3.775 1 74.25 83 ASP A CA 1
ATOM 598 C C . ASP A 1 83 ? -9.008 -21.922 3.904 1 74.25 83 ASP A C 1
ATOM 600 O O . ASP A 1 83 ? -8.07 -22.203 4.648 1 74.25 83 ASP A O 1
ATOM 604 N N . ILE A 1 84 ? -9.102 -20.812 2.947 1 75.19 84 ILE A N 1
ATOM 605 C CA . ILE A 1 84 ? -8.008 -19.844 2.918 1 75.19 84 ILE A CA 1
ATOM 606 C C . ILE A 1 84 ? -7.84 -19.219 4.297 1 75.19 84 ILE A C 1
ATOM 608 O O . ILE A 1 84 ? -6.855 -18.531 4.555 1 75.19 84 ILE A O 1
ATOM 612 N N . LYS A 1 85 ? -8.672 -19.625 5.215 1 77.5 85 LYS A N 1
ATOM 613 C CA . LYS A 1 85 ? -8.594 -19.094 6.57 1 77.5 85 LYS A CA 1
ATOM 614 C C . LYS A 1 85 ? -7.914 -20.078 7.512 1 77.5 85 LYS A C 1
ATOM 616 O O . LYS A 1 85 ? -7.656 -19.766 8.672 1 77.5 85 LYS A O 1
ATOM 621 N N . ASN A 1 86 ? -7.621 -21.125 6.902 1 87.19 86 ASN A N 1
ATOM 622 C CA . ASN A 1 86 ? -6.883 -22.109 7.672 1 87.19 86 ASN A CA 1
ATOM 623 C C . ASN A 1 86 ? -5.504 -21.594 8.078 1 87.19 86 ASN A C 1
ATOM 625 O O . ASN A 1 86 ? -4.812 -20.969 7.281 1 87.19 86 ASN A O 1
ATOM 629 N N . GLU A 1 87 ? -5.141 -21.891 9.258 1 88.25 87 GLU A N 1
ATOM 630 C CA . GLU A 1 87 ? -3.898 -21.375 9.812 1 88.25 87 GLU A CA 1
ATOM 631 C C . GLU A 1 87 ? -2.691 -21.812 8.992 1 88.25 87 GLU A C 1
ATOM 633 O O . GLU A 1 87 ? -1.747 -21.047 8.797 1 88.25 87 GLU A O 1
ATOM 638 N N . ARG A 1 88 ? -2.719 -23.062 8.586 1 91.06 88 ARG A N 1
ATOM 639 C CA . ARG A 1 88 ? -1.602 -23.594 7.809 1 91.06 88 ARG A CA 1
ATOM 640 C C . ARG A 1 88 ? -1.468 -22.859 6.477 1 91.06 88 ARG A C 1
ATOM 642 O O . ARG A 1 88 ? -0.36 -22.516 6.055 1 91.06 88 ARG A O 1
ATOM 649 N N . VAL A 1 89 ? -2.57 -22.609 5.824 1 92.5 89 VAL A N 1
ATOM 650 C CA . VAL A 1 89 ? -2.59 -21.906 4.543 1 92.5 89 VAL A CA 1
ATOM 651 C C . VAL A 1 89 ? -2.17 -20.453 4.746 1 92.5 89 VAL A C 1
ATOM 653 O O . VAL A 1 89 ? -1.385 -19.906 3.963 1 92.5 89 VAL A O 1
ATOM 656 N N . GLU A 1 90 ? -2.619 -19.891 5.793 1 90.69 90 GLU A N 1
ATOM 657 C CA . GLU A 1 90 ? -2.266 -18.516 6.117 1 90.69 90 GLU A CA 1
ATOM 658 C C . GLU A 1 90 ? -0.763 -18.359 6.328 1 90.69 90 GLU A C 1
ATOM 660 O O . GLU A 1 90 ? -0.146 -17.438 5.801 1 90.69 90 GLU A O 1
ATOM 665 N N . ARG A 1 91 ? -0.265 -19.234 7.062 1 92 91 ARG A N 1
ATOM 666 C CA . ARG A 1 91 ? 1.167 -19.203 7.34 1 92 91 ARG A CA 1
ATOM 667 C C . ARG A 1 91 ? 1.979 -19.422 6.066 1 92 91 ARG A C 1
ATOM 669 O O . ARG A 1 91 ? 2.984 -18.75 5.84 1 92 91 ARG A O 1
ATOM 676 N N . PHE A 1 92 ? 1.499 -20.344 5.293 1 93.69 92 PHE A N 1
ATOM 677 C CA . PHE A 1 92 ? 2.193 -20.625 4.047 1 93.69 92 PHE A CA 1
ATOM 678 C C . PHE A 1 92 ? 2.172 -19.422 3.123 1 93.69 92 PHE A C 1
ATOM 680 O O . PHE A 1 92 ? 3.205 -19.031 2.568 1 93.69 92 PHE A O 1
ATOM 687 N N . ARG A 1 93 ? 1.063 -18.812 2.969 1 93.75 93 ARG A N 1
ATOM 688 C CA . ARG A 1 93 ? 0.922 -17.609 2.15 1 93.75 93 ARG A CA 1
ATOM 689 C C . ARG A 1 93 ? 1.852 -16.5 2.641 1 93.75 93 ARG A C 1
ATOM 691 O O . ARG A 1 93 ? 2.574 -15.898 1.847 1 93.75 93 ARG A O 1
ATOM 698 N N . ARG A 1 94 ? 1.848 -16.297 3.859 1 91.69 94 ARG A N 1
ATOM 699 C CA . ARG A 1 94 ? 2.629 -15.234 4.488 1 91.69 94 ARG A CA 1
ATOM 700 C C . ARG A 1 94 ? 4.125 -15.477 4.316 1 91.69 94 ARG A C 1
ATOM 702 O O . ARG A 1 94 ? 4.879 -14.555 4.012 1 91.69 94 ARG A O 1
ATOM 709 N N . ASP A 1 95 ? 4.504 -16.719 4.414 1 93.94 95 ASP A N 1
ATOM 710 C CA . ASP A 1 95 ? 5.922 -17.031 4.555 1 93.94 95 ASP A CA 1
ATOM 711 C C . ASP A 1 95 ? 6.523 -17.453 3.215 1 93.94 95 ASP A C 1
ATOM 713 O O . ASP A 1 95 ? 7.715 -17.234 2.971 1 93.94 95 ASP A O 1
ATOM 717 N N . LYS A 1 96 ? 5.695 -18.031 2.328 1 95.31 96 LYS A N 1
ATOM 718 C CA . LYS A 1 96 ? 6.305 -18.766 1.222 1 95.31 96 LYS A CA 1
ATOM 719 C C . LYS A 1 96 ? 5.832 -18.219 -0.124 1 95.31 96 LYS A C 1
ATOM 721 O O . LYS A 1 96 ? 6.301 -18.672 -1.176 1 95.31 96 LYS A O 1
ATOM 726 N N . ILE A 1 97 ? 4.965 -17.328 -0.103 1 96.62 97 ILE A N 1
ATOM 727 C CA . ILE A 1 97 ? 4.52 -16.75 -1.365 1 96.62 97 ILE A CA 1
ATOM 728 C C . ILE A 1 97 ? 4.816 -15.25 -1.382 1 96.62 97 ILE A C 1
ATOM 730 O O . ILE A 1 97 ? 4.48 -14.531 -0.438 1 96.62 97 ILE A O 1
ATOM 734 N N . GLY A 1 98 ? 5.516 -14.805 -2.367 1 97.44 98 GLY A N 1
ATOM 735 C CA . GLY A 1 98 ? 5.73 -13.391 -2.627 1 97.44 98 GLY A CA 1
ATOM 736 C C . GLY A 1 98 ? 4.836 -12.844 -3.725 1 97.44 98 GLY A C 1
ATOM 737 O O . GLY A 1 98 ? 4.578 -13.531 -4.719 1 97.44 98 GLY A O 1
ATOM 738 N N . PHE A 1 99 ? 4.434 -11.633 -3.551 1 97.81 99 PHE A N 1
ATOM 739 C CA . PHE A 1 99 ? 3.539 -11 -4.516 1 97.81 99 PHE A CA 1
ATOM 740 C C . PHE A 1 99 ? 4.141 -9.711 -5.055 1 97.81 99 PHE A C 1
ATOM 742 O O . PHE A 1 99 ? 4.75 -8.945 -4.305 1 97.81 99 PHE A O 1
ATOM 749 N N . ILE A 1 100 ? 3.932 -9.516 -6.32 1 97.56 100 ILE A N 1
ATOM 750 C CA . ILE A 1 100 ? 4.293 -8.266 -6.984 1 97.56 100 ILE A CA 1
ATOM 751 C C . ILE A 1 100 ? 3.113 -7.77 -7.816 1 97.56 100 ILE A C 1
ATOM 753 O O . ILE A 1 100 ? 2.602 -8.484 -8.68 1 97.56 100 ILE A O 1
ATOM 757 N N . PHE A 1 101 ? 2.707 -6.523 -7.547 1 96.06 101 PHE A N 1
ATOM 758 C CA . PHE A 1 101 ? 1.565 -5.949 -8.25 1 96.06 101 PHE A CA 1
ATOM 759 C C . PHE A 1 101 ? 1.988 -4.738 -9.07 1 96.06 101 PHE A C 1
ATOM 761 O O . PHE A 1 101 ? 3.049 -4.156 -8.828 1 96.06 101 PHE A O 1
ATOM 768 N N . GLN A 1 102 ? 1.097 -4.418 -9.922 1 92.19 102 GLN A N 1
ATOM 769 C CA . GLN A 1 102 ? 1.349 -3.279 -10.797 1 92.19 102 GLN A CA 1
ATOM 770 C C . GLN A 1 102 ? 1.479 -1.986 -10 1 92.19 102 GLN A C 1
ATOM 772 O O . GLN A 1 102 ? 2.365 -1.171 -10.266 1 92.19 102 GLN A O 1
ATOM 777 N N . ASN A 1 103 ? 0.653 -1.795 -8.984 1 92.62 103 ASN A N 1
ATOM 778 C CA . ASN A 1 103 ? 0.628 -0.538 -8.242 1 92.62 103 ASN A CA 1
ATOM 779 C C . ASN A 1 103 ? 1.586 -0.569 -7.055 1 92.62 103 ASN A C 1
ATOM 781 O O . ASN A 1 103 ? 1.586 0.345 -6.23 1 92.62 103 ASN A O 1
ATOM 785 N N . HIS A 1 104 ? 2.4 -1.507 -6.926 1 94.56 104 HIS A N 1
ATOM 786 C CA . HIS A 1 104 ? 3.465 -1.729 -5.957 1 94.56 104 HIS A CA 1
ATOM 787 C C . HIS A 1 104 ? 2.924 -1.703 -4.531 1 94.56 104 HIS A C 1
ATOM 789 O O . HIS A 1 104 ? 3.426 -2.416 -3.658 1 94.56 104 HIS A O 1
ATOM 795 N N . TYR A 1 105 ? 1.941 -0.834 -4.219 1 95.62 105 TYR A N 1
ATOM 796 C CA . TYR A 1 105 ? 1.267 -0.735 -2.93 1 95.62 105 TYR A CA 1
ATOM 797 C C . TYR A 1 105 ? 2.266 -0.474 -1.809 1 95.62 105 TYR A C 1
ATOM 799 O O . TYR A 1 105 ? 2.178 -1.076 -0.736 1 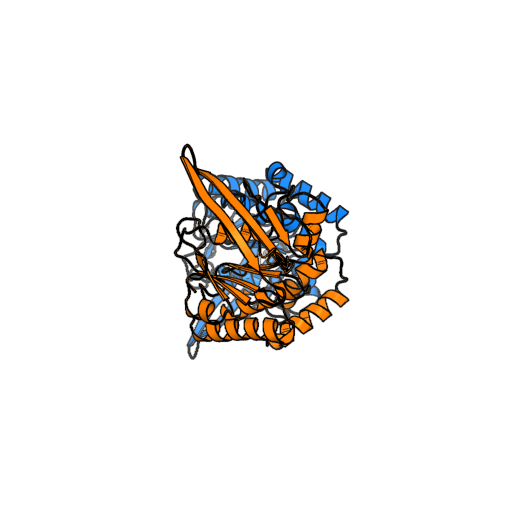95.62 105 TYR A O 1
ATOM 807 N N . LEU A 1 106 ? 3.242 0.325 -2.129 1 97.06 106 LEU A N 1
ATOM 808 C CA . LEU A 1 106 ? 4.148 0.755 -1.07 1 97.06 106 LEU A CA 1
ATOM 809 C C . LEU A 1 106 ? 3.436 1.677 -0.086 1 97.06 106 LEU A C 1
ATOM 811 O O . LEU A 1 106 ? 2.668 2.551 -0.493 1 97.06 106 LEU A O 1
ATOM 815 N N . MET A 1 107 ? 3.691 1.439 1.156 1 95.81 107 MET A N 1
ATOM 816 C CA . MET A 1 107 ? 3.17 2.348 2.174 1 95.81 107 MET A CA 1
ATOM 817 C C . MET A 1 107 ? 3.932 3.668 2.168 1 95.81 107 MET A C 1
ATOM 819 O O . MET A 1 107 ? 5.129 3.701 2.461 1 95.81 107 MET A O 1
ATOM 823 N N . GLN A 1 108 ? 3.268 4.75 2.047 1 95.31 108 GLN A N 1
ATOM 824 C CA . GLN A 1 108 ? 3.869 6.039 1.711 1 95.31 108 GLN A CA 1
ATOM 825 C C . GLN A 1 108 ? 4.543 6.664 2.928 1 95.31 108 GLN A C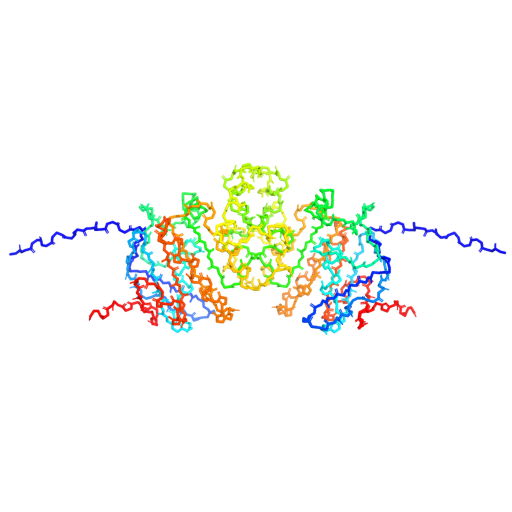 1
ATOM 827 O O . GLN A 1 108 ? 5.441 7.5 2.787 1 95.31 108 GLN A O 1
ATOM 832 N N . GLU A 1 109 ? 4.137 6.289 4.133 1 93.75 109 GLU A N 1
ATOM 833 C CA . GLU A 1 109 ? 4.645 6.891 5.359 1 93.75 109 GLU A CA 1
ATOM 834 C C . GLU A 1 109 ? 5.867 6.141 5.879 1 93.75 109 GLU A C 1
ATOM 836 O O . GLU A 1 109 ? 6.461 6.527 6.887 1 93.75 109 GLU A O 1
ATOM 841 N N . PHE A 1 110 ? 6.215 5.125 5.152 1 93.88 110 PHE A N 1
ATOM 842 C CA . PHE A 1 110 ? 7.402 4.352 5.5 1 93.88 110 PHE A CA 1
ATOM 843 C C . PHE A 1 110 ? 8.492 4.523 4.449 1 93.88 110 PHE A C 1
ATOM 845 O O . PHE A 1 110 ? 8.195 4.727 3.27 1 93.88 110 PHE A O 1
ATOM 852 N N . THR A 1 111 ? 9.695 4.426 4.922 1 95.38 111 THR A N 1
ATOM 853 C CA . THR A 1 111 ? 10.812 4.484 3.99 1 95.38 111 THR A CA 1
ATOM 854 C C . THR A 1 111 ? 10.859 3.23 3.121 1 95.38 111 THR A C 1
ATOM 856 O O . THR A 1 111 ? 10.148 2.258 3.385 1 95.38 111 THR A O 1
ATOM 859 N N . VAL A 1 112 ? 11.688 3.314 2.137 1 97.81 112 VAL A N 1
ATOM 860 C CA . VAL A 1 112 ? 11.945 2.168 1.271 1 97.81 112 VAL A CA 1
ATOM 861 C C . VAL A 1 112 ? 12.375 0.97 2.113 1 97.81 112 VAL A C 1
ATOM 863 O O . VAL A 1 112 ? 11.82 -0.124 1.979 1 97.81 112 VAL A O 1
ATOM 866 N N . LEU A 1 113 ? 13.312 1.193 2.953 1 97.31 113 LEU A N 1
ATOM 867 C CA . LEU A 1 113 ? 13.812 0.137 3.824 1 97.31 113 LEU A CA 1
ATOM 868 C C . LEU A 1 113 ? 12.695 -0.435 4.691 1 97.31 113 LEU A C 1
ATOM 870 O O . LEU A 1 113 ? 12.531 -1.653 4.773 1 97.31 113 LEU A O 1
ATOM 874 N N . GLU A 1 114 ? 11.969 0.424 5.262 1 94.69 114 GLU A N 1
ATOM 875 C CA . GLU A 1 114 ? 10.891 -0.003 6.148 1 94.69 114 GLU A CA 1
ATOM 876 C C . GLU A 1 114 ? 9.828 -0.786 5.387 1 94.69 114 GLU A C 1
ATOM 878 O O . GLU A 1 114 ? 9.273 -1.756 5.906 1 94.69 114 GLU A O 1
ATOM 883 N N . ASN A 1 115 ? 9.516 -0.378 4.25 1 97.38 115 ASN A N 1
ATOM 884 C CA . ASN A 1 115 ? 8.57 -1.114 3.418 1 97.38 115 ASN A CA 1
ATOM 885 C C . ASN A 1 115 ? 9.016 -2.559 3.203 1 97.38 115 ASN A C 1
ATOM 887 O O . ASN A 1 115 ? 8.203 -3.48 3.268 1 97.38 115 ASN A O 1
ATOM 891 N N . VAL A 1 116 ? 10.258 -2.738 2.99 1 98.12 116 VAL A N 1
ATOM 892 C CA . VAL A 1 116 ? 10.797 -4.062 2.703 1 98.12 116 VAL A CA 1
ATOM 893 C C . VAL A 1 116 ? 10.898 -4.871 3.994 1 98.12 116 VAL A C 1
ATOM 895 O O . VAL A 1 116 ? 10.875 -6.105 3.965 1 98.12 116 VAL A O 1
ATOM 898 N N . MET A 1 117 ? 10.914 -4.211 5.09 1 96.31 117 MET A N 1
ATOM 899 C CA . MET A 1 117 ? 10.992 -4.883 6.387 1 96.31 117 MET A CA 1
ATOM 900 C C . MET A 1 117 ? 9.633 -5.453 6.789 1 96.31 117 MET A C 1
ATOM 902 O O . MET A 1 117 ? 9.562 -6.348 7.633 1 96.31 117 MET A O 1
ATOM 906 N N . LEU A 1 118 ? 8.578 -4.969 6.25 1 95.06 118 LEU A N 1
ATOM 907 C CA . LEU A 1 118 ? 7.23 -5.219 6.754 1 95.06 118 LEU A CA 1
ATOM 908 C C . LEU A 1 118 ? 6.922 -6.715 6.762 1 95.06 118 LEU A C 1
ATOM 910 O O . LEU A 1 118 ? 6.496 -7.258 7.785 1 95.06 118 LEU A O 1
ATOM 914 N N . PRO A 1 119 ? 7.145 -7.41 5.621 1 94.56 119 PRO A N 1
ATOM 915 C CA . PRO A 1 119 ? 6.84 -8.844 5.66 1 94.56 119 PRO A CA 1
ATOM 916 C C . PRO A 1 119 ? 7.629 -9.586 6.73 1 94.56 119 PRO A C 1
ATOM 918 O O . PRO A 1 119 ? 7.109 -10.516 7.359 1 94.56 119 PRO A O 1
ATOM 921 N N . LEU A 1 120 ? 8.836 -9.211 6.98 1 94.25 120 LEU A N 1
ATOM 922 C CA . LEU A 1 120 ? 9.68 -9.844 7.988 1 94.25 120 LEU A CA 1
ATOM 923 C C . LEU A 1 120 ? 9.156 -9.57 9.391 1 94.25 120 LEU A C 1
ATOM 925 O O . LEU A 1 120 ? 9.148 -10.461 10.242 1 94.25 120 LEU A O 1
ATOM 929 N N . ARG A 1 121 ? 8.711 -8.352 9.594 1 90.25 121 ARG A N 1
ATOM 930 C CA . ARG A 1 121 ? 8.156 -7.996 10.891 1 90.25 121 ARG A CA 1
ATOM 931 C C . ARG A 1 121 ? 6.91 -8.828 11.203 1 90.25 121 ARG A C 1
ATOM 933 O O . ARG A 1 121 ? 6.727 -9.281 12.328 1 90.25 121 ARG A O 1
ATOM 940 N N . VAL A 1 122 ? 6.117 -9.008 10.227 1 88.19 122 VAL A N 1
ATOM 941 C CA . VAL A 1 122 ? 4.898 -9.797 10.367 1 88.19 122 VAL A CA 1
ATOM 942 C C . VAL A 1 122 ? 5.262 -11.25 10.672 1 88.19 122 VAL A C 1
ATOM 944 O O . VAL A 1 122 ? 4.543 -11.938 11.406 1 88.19 122 VAL A O 1
ATOM 947 N N . GLN A 1 123 ? 6.375 -11.703 10.141 1 88.12 123 GLN A N 1
ATOM 948 C CA . GLN A 1 123 ? 6.84 -13.062 10.383 1 88.12 123 GLN A CA 1
ATOM 949 C C . GLN A 1 123 ? 7.398 -13.211 11.797 1 88.12 123 GLN A C 1
ATOM 951 O O . GLN A 1 123 ? 7.652 -14.328 12.258 1 88.12 123 GLN A O 1
ATOM 956 N N . GLY A 1 124 ? 7.773 -12.109 12.438 1 86.75 124 GLY A N 1
ATOM 957 C CA . GLY A 1 124 ? 8.219 -12.188 13.82 1 86.75 124 GLY A CA 1
ATOM 958 C C . GLY A 1 124 ? 9.688 -11.859 13.992 1 86.75 124 GLY A C 1
ATOM 959 O O . GLY A 1 124 ? 10.227 -11.961 15.094 1 86.75 124 GLY A O 1
ATOM 960 N N . PHE A 1 125 ? 10.305 -11.438 12.922 1 91.06 125 PHE A N 1
ATOM 961 C CA . PHE A 1 125 ? 11.695 -11.031 13.055 1 91.06 125 PHE A CA 1
ATOM 962 C C . PHE A 1 125 ? 11.828 -9.797 13.93 1 91.06 125 PHE A C 1
ATOM 964 O O . PHE A 1 125 ? 10.922 -8.961 13.977 1 91.06 125 PHE A O 1
ATOM 971 N N . THR A 1 126 ? 12.938 -9.664 14.625 1 91.81 126 THR A N 1
ATOM 972 C CA . THR A 1 126 ? 13.242 -8.438 15.352 1 91.81 126 THR A CA 1
ATOM 973 C C . THR A 1 126 ? 13.508 -7.289 14.383 1 91.81 126 THR A C 1
ATOM 975 O O . THR A 1 126 ? 13.797 -7.516 13.203 1 91.81 126 THR A O 1
ATOM 978 N N . THR A 1 127 ? 13.43 -6.102 14.867 1 91.19 127 THR A N 1
ATOM 979 C CA . THR A 1 127 ? 13.695 -4.926 14.047 1 91.19 127 THR A CA 1
ATOM 980 C C . THR A 1 127 ? 15.102 -4.98 13.461 1 91.19 127 THR A C 1
ATOM 982 O O . THR A 1 127 ? 15.297 -4.734 12.273 1 91.19 127 THR A O 1
ATOM 985 N N . ALA A 1 128 ? 16.031 -5.32 14.281 1 94.88 128 ALA A N 1
ATOM 986 C CA . ALA A 1 128 ? 17.422 -5.359 13.852 1 94.88 128 ALA A CA 1
ATOM 987 C C . ALA A 1 128 ? 17.625 -6.398 12.75 1 94.88 128 ALA A C 1
ATOM 989 O O . ALA A 1 128 ? 18.25 -6.117 11.727 1 94.88 128 ALA A O 1
ATOM 990 N N . ALA A 1 129 ? 17.125 -7.609 12.883 1 96.38 129 ALA A N 1
ATOM 991 C CA . ALA A 1 129 ? 17.266 -8.672 11.891 1 96.38 129 ALA A CA 1
ATOM 992 C C . ALA A 1 129 ? 16.547 -8.312 10.594 1 96.38 129 ALA A C 1
ATOM 994 O O . ALA A 1 129 ? 17.062 -8.539 9.5 1 96.38 129 ALA A O 1
ATOM 995 N N . ALA A 1 130 ? 15.352 -7.785 10.734 1 95.88 130 ALA A N 1
ATOM 996 C CA . ALA A 1 130 ? 14.586 -7.363 9.57 1 95.88 130 ALA A CA 1
ATOM 997 C C . ALA A 1 130 ? 15.328 -6.285 8.781 1 95.88 130 ALA A C 1
ATOM 999 O O . ALA A 1 130 ? 15.344 -6.309 7.551 1 95.88 130 ALA A O 1
ATOM 1000 N N . LYS A 1 131 ? 15.914 -5.363 9.547 1 96.69 131 LYS A N 1
ATOM 1001 C CA . LYS A 1 131 ? 16.672 -4.281 8.922 1 96.69 131 LYS A CA 1
ATOM 1002 C C . LYS A 1 131 ? 17.828 -4.824 8.102 1 96.69 131 LYS A C 1
ATOM 1004 O O . LYS A 1 131 ? 18.047 -4.418 6.957 1 96.69 131 LYS A O 1
ATOM 1009 N N . GLU A 1 132 ? 18.516 -5.695 8.648 1 98.06 132 GLU A N 1
ATOM 1010 C CA . GLU A 1 132 ? 19.672 -6.281 7.973 1 98.06 132 GLU A CA 1
ATOM 1011 C C . GLU A 1 132 ? 19.25 -7.02 6.703 1 98.06 132 GLU A C 1
ATOM 1013 O O . GLU A 1 132 ? 19.828 -6.805 5.637 1 98.06 132 GLU A O 1
ATOM 1018 N N . LYS A 1 133 ? 18.281 -7.852 6.797 1 97.94 133 LYS A N 1
ATOM 1019 C CA . LYS A 1 133 ? 17.797 -8.625 5.656 1 97.94 133 LYS A CA 1
ATOM 1020 C C . LYS A 1 133 ? 17.25 -7.711 4.566 1 97.94 133 LYS A C 1
ATOM 1022 O O . LYS A 1 133 ? 17.531 -7.914 3.381 1 97.94 133 LYS A O 1
ATOM 1027 N N . ALA A 1 134 ? 16.484 -6.758 4.969 1 98.44 134 ALA A N 1
ATOM 1028 C CA . ALA A 1 134 ? 15.875 -5.82 4.023 1 98.44 134 ALA A CA 1
ATOM 1029 C C . ALA A 1 134 ? 16.953 -4.996 3.312 1 98.44 134 ALA A C 1
ATOM 1031 O O . ALA A 1 134 ? 16.859 -4.777 2.102 1 98.44 134 ALA A O 1
ATOM 1032 N N . ALA A 1 135 ? 17.906 -4.562 4.098 1 98.5 135 ALA A N 1
ATOM 1033 C CA . ALA A 1 135 ? 19.016 -3.795 3.514 1 98.5 135 ALA A CA 1
ATOM 1034 C C . ALA A 1 135 ? 19.75 -4.617 2.465 1 98.5 135 ALA A C 1
ATOM 1036 O O . ALA A 1 135 ? 20.047 -4.117 1.377 1 98.5 135 ALA A O 1
ATOM 1037 N N . HIS A 1 136 ? 19.984 -5.812 2.758 1 97.81 136 HIS A N 1
ATOM 1038 C CA . HIS A 1 136 ? 20.672 -6.699 1.822 1 97.81 136 HIS A CA 1
ATOM 1039 C C . HIS A 1 136 ? 19.844 -6.895 0.553 1 97.81 136 HIS A C 1
ATOM 1041 O O . HIS A 1 136 ? 20.391 -6.852 -0.555 1 97.81 136 HIS A O 1
ATOM 1047 N N . ALA A 1 137 ? 18.594 -7.109 0.682 1 97.56 137 ALA A N 1
ATOM 1048 C CA . ALA A 1 137 ? 17.719 -7.289 -0.467 1 97.56 137 ALA A CA 1
ATOM 1049 C C . ALA A 1 137 ? 17.719 -6.055 -1.364 1 97.56 137 ALA A C 1
ATOM 1051 O O . ALA A 1 137 ? 17.766 -6.172 -2.592 1 97.56 137 ALA A O 1
ATOM 1052 N N . LEU A 1 138 ? 17.672 -4.918 -0.75 1 98.38 138 LEU A N 1
ATOM 1053 C CA . LEU A 1 138 ? 17.672 -3.668 -1.503 1 98.38 138 LEU A CA 1
ATOM 1054 C C . LEU A 1 138 ? 19 -3.463 -2.227 1 98.38 138 LEU A C 1
ATOM 1056 O O . LEU A 1 138 ? 19.031 -3 -3.369 1 98.38 138 LEU A O 1
ATOM 1060 N N . GLU A 1 139 ? 20.078 -3.768 -1.57 1 97.5 139 GLU A N 1
ATOM 1061 C CA . GLU A 1 139 ? 21.391 -3.67 -2.197 1 97.5 139 GLU A CA 1
ATOM 1062 C C . GLU A 1 139 ? 21.484 -4.586 -3.412 1 97.5 139 GLU A C 1
ATOM 1064 O O . GLU A 1 139 ? 22.016 -4.188 -4.453 1 97.5 139 GLU A O 1
ATOM 1069 N N . ARG A 1 140 ? 20.969 -5.703 -3.342 1 94.44 140 ARG A N 1
ATOM 1070 C CA . ARG A 1 140 ? 21.031 -6.695 -4.41 1 94.44 140 ARG A CA 1
ATOM 1071 C C . ARG A 1 140 ? 20.312 -6.203 -5.66 1 94.44 140 ARG A C 1
ATOM 1073 O O . ARG A 1 140 ? 20.672 -6.566 -6.777 1 94.44 140 ARG A O 1
ATOM 1080 N N . ILE A 1 141 ? 19.344 -5.414 -5.457 1 94.94 141 ILE A N 1
ATOM 1081 C CA . ILE A 1 141 ? 18.609 -4.969 -6.629 1 94.94 141 ILE A CA 1
ATOM 1082 C C . ILE A 1 141 ? 19.031 -3.553 -7.008 1 94.94 141 ILE A C 1
ATOM 1084 O O . ILE A 1 141 ? 18.359 -2.883 -7.793 1 94.94 141 ILE A O 1
ATOM 1088 N N . GLY A 1 142 ? 20.016 -3.045 -6.398 1 95 142 GLY A N 1
ATOM 1089 C CA . GLY A 1 142 ? 20.625 -1.787 -6.793 1 95 142 GLY A CA 1
ATOM 1090 C C . GLY A 1 142 ? 19.953 -0.575 -6.176 1 95 142 GLY A C 1
ATOM 1091 O O . GLY A 1 142 ? 19.969 0.513 -6.754 1 95 142 GLY A O 1
ATOM 1092 N N . LEU A 1 143 ? 19.328 -0.779 -4.996 1 97.56 143 LEU A N 1
ATOM 1093 C CA . LEU A 1 143 ? 18.609 0.34 -4.395 1 97.56 143 LEU A CA 1
ATOM 1094 C C . LEU A 1 143 ? 19.156 0.643 -3 1 97.56 143 LEU A C 1
ATOM 1096 O O . LEU A 1 143 ? 18.453 1.247 -2.18 1 97.56 143 LEU A O 1
ATOM 1100 N N . GLY A 1 144 ? 20.375 0.224 -2.719 1 97.69 144 GLY A N 1
ATOM 1101 C CA . GLY A 1 144 ? 21 0.509 -1.44 1 97.69 144 GLY A CA 1
ATOM 1102 C C . GLY A 1 144 ? 21.062 1.991 -1.119 1 97.69 144 GLY A C 1
ATOM 1103 O O . GLY A 1 144 ? 20.938 2.385 0.042 1 97.69 144 GLY A O 1
ATOM 1104 N N . HIS A 1 145 ? 21.219 2.797 -2.133 1 97 145 HIS A N 1
ATOM 1105 C CA . HIS A 1 145 ? 21.375 4.238 -1.964 1 97 145 HIS A CA 1
ATOM 1106 C C . HIS A 1 145 ? 20.031 4.91 -1.739 1 97 145 HIS A C 1
ATOM 1108 O O . HIS A 1 145 ? 19.969 6.109 -1.468 1 97 145 HIS A O 1
ATOM 1114 N N . ARG A 1 146 ? 18.906 4.176 -1.811 1 97.06 146 ARG A N 1
ATOM 1115 C CA . ARG A 1 146 ? 17.562 4.738 -1.701 1 97.06 146 ARG A CA 1
ATOM 1116 C C . ARG A 1 146 ? 16.891 4.305 -0.403 1 97.06 146 ARG A C 1
ATOM 1118 O O . ARG A 1 146 ? 15.734 4.652 -0.149 1 97.06 146 ARG A O 1
ATOM 1125 N N . MET A 1 147 ? 17.547 3.637 0.446 1 96.94 147 MET A N 1
ATOM 1126 C CA . MET A 1 147 ? 16.969 2.934 1.588 1 96.94 147 MET A CA 1
ATOM 1127 C C . MET A 1 147 ? 16.188 3.895 2.484 1 96.94 147 MET A C 1
ATOM 1129 O O . MET A 1 147 ? 15.148 3.535 3.029 1 96.94 147 MET A O 1
ATOM 1133 N N . HIS A 1 148 ? 16.625 5.113 2.617 1 94.38 148 HIS A N 1
ATOM 1134 C CA . HIS A 1 148 ? 16.047 6.023 3.592 1 94.38 148 HIS A CA 1
ATOM 1135 C C . HIS A 1 148 ? 15.094 7.016 2.92 1 94.38 148 HIS A C 1
ATOM 1137 O O . HIS A 1 148 ? 14.594 7.934 3.568 1 94.38 148 HIS A O 1
ATOM 1143 N N . HIS A 1 149 ? 14.852 6.84 1.681 1 95.62 149 HIS A N 1
ATOM 1144 C CA . HIS A 1 149 ? 13.883 7.652 0.954 1 95.62 149 HIS A CA 1
ATOM 1145 C C . HIS A 1 149 ? 12.461 7.129 1.153 1 95.62 149 HIS A C 1
ATOM 1147 O O . HIS A 1 149 ? 12.266 5.961 1.499 1 95.62 149 HIS A O 1
ATOM 1153 N N . PHE A 1 150 ? 11.57 8.039 0.988 1 96.19 150 PHE A N 1
ATOM 1154 C CA . PHE A 1 150 ? 10.164 7.652 0.957 1 96.19 150 PHE A CA 1
ATOM 1155 C C . PHE A 1 150 ? 9.711 7.363 -0.47 1 96.19 150 PHE A C 1
ATOM 1157 O O . PHE A 1 150 ? 10.344 7.812 -1.429 1 96.19 150 PHE A O 1
ATOM 1164 N N . PRO A 1 151 ? 8.625 6.566 -0.57 1 96.56 151 PRO A N 1
ATOM 1165 C CA . PRO A 1 151 ? 8.133 6.234 -1.909 1 96.56 151 PRO A CA 1
ATOM 1166 C C . PRO A 1 151 ? 7.887 7.469 -2.771 1 96.56 151 PRO A C 1
ATOM 1168 O O . PRO A 1 151 ? 8.109 7.434 -3.984 1 96.56 151 PRO A O 1
ATOM 1171 N N . SER A 1 152 ? 7.527 8.578 -2.193 1 93.06 152 SER A N 1
ATOM 1172 C CA . SER A 1 152 ? 7.277 9.812 -2.93 1 93.06 152 SER A CA 1
ATOM 1173 C C . SER A 1 152 ? 8.57 10.406 -3.477 1 93.06 152 SER A C 1
ATOM 1175 O O . SER A 1 152 ? 8.547 11.312 -4.312 1 93.06 152 SER A O 1
ATOM 1177 N N . GLN A 1 153 ? 9.664 9.891 -3.096 1 93.19 153 GLN A N 1
ATOM 1178 C CA . GLN A 1 153 ? 10.961 10.469 -3.439 1 93.19 153 GLN A CA 1
ATOM 1179 C C . GLN A 1 153 ? 11.711 9.578 -4.426 1 93.19 153 GLN A C 1
ATOM 1181 O O . GLN A 1 153 ? 12.891 9.805 -4.703 1 93.19 153 GLN A O 1
ATOM 1186 N N . ILE A 1 154 ? 11.07 8.539 -4.883 1 95.25 154 ILE A N 1
ATOM 1187 C CA . ILE A 1 154 ? 11.719 7.652 -5.844 1 95.25 154 ILE A CA 1
ATOM 1188 C C . ILE A 1 154 ? 10.836 7.504 -7.086 1 95.25 154 ILE A C 1
ATOM 1190 O O . ILE A 1 154 ? 9.648 7.836 -7.055 1 95.25 154 ILE A O 1
ATOM 1194 N N . SER A 1 155 ? 11.438 7.012 -8.172 1 94.31 155 SER A N 1
ATOM 1195 C CA . SER A 1 155 ? 10.719 6.887 -9.438 1 94.31 155 SER A CA 1
ATOM 1196 C C . SER A 1 155 ? 9.812 5.66 -9.438 1 94.31 155 SER A C 1
ATOM 1198 O O . SER A 1 155 ? 9.93 4.797 -8.562 1 94.31 155 SER A O 1
ATOM 1200 N N . GLY A 1 156 ? 8.93 5.613 -10.445 1 94.56 156 GLY A N 1
ATOM 1201 C CA . GLY A 1 156 ? 8.078 4.449 -10.609 1 94.56 156 GLY A CA 1
ATOM 1202 C C . GLY A 1 156 ? 8.852 3.158 -10.789 1 94.56 156 GLY A C 1
ATOM 1203 O O . GLY A 1 156 ? 8.5 2.129 -10.211 1 94.56 156 GLY A O 1
ATOM 1204 N N . GLY A 1 157 ? 9.859 3.248 -11.594 1 95.94 157 GLY A N 1
ATOM 1205 C CA . GLY A 1 157 ? 10.719 2.092 -11.789 1 95.94 157 GLY A CA 1
ATOM 1206 C C . GLY A 1 157 ? 11.398 1.629 -10.516 1 95.94 157 GLY A C 1
ATOM 1207 O O . GLY A 1 157 ? 11.5 0.427 -10.258 1 95.94 157 GLY A O 1
ATOM 1208 N N . GLU A 1 158 ? 11.883 2.596 -9.75 1 97.19 158 GLU A N 1
ATOM 1209 C CA . GLU A 1 158 ? 12.477 2.26 -8.461 1 97.19 158 GLU A CA 1
ATOM 1210 C C . GLU A 1 158 ? 11.445 1.651 -7.512 1 97.19 158 GLU A C 1
ATOM 1212 O O . GLU A 1 158 ? 11.727 0.674 -6.816 1 97.19 158 GLU A O 1
ATOM 1217 N N . SER A 1 159 ? 10.258 2.191 -7.543 1 97.69 159 SER A N 1
ATOM 1218 C CA . SER A 1 159 ? 9.18 1.675 -6.699 1 97.69 159 SER A CA 1
ATOM 1219 C C . SER A 1 159 ? 8.867 0.219 -7.031 1 97.69 159 SER A C 1
ATOM 1221 O O . SER A 1 159 ? 8.648 -0.594 -6.133 1 97.69 159 SER A O 1
ATOM 1223 N N . GLN A 1 160 ? 8.844 -0.062 -8.258 1 97.31 160 GLN A N 1
ATOM 1224 C CA . GLN A 1 160 ? 8.586 -1.434 -8.68 1 97.31 160 GLN A CA 1
ATOM 1225 C C . GLN A 1 160 ? 9.68 -2.377 -8.188 1 97.31 160 GLN A C 1
ATOM 1227 O O . GLN A 1 160 ? 9.398 -3.492 -7.746 1 97.31 160 GLN A O 1
ATOM 1232 N N . ARG A 1 161 ? 10.891 -1.946 -8.289 1 97.38 161 ARG A N 1
ATOM 1233 C CA . ARG A 1 161 ? 11.992 -2.77 -7.812 1 97.38 161 ARG A CA 1
ATOM 1234 C C . ARG A 1 161 ? 11.938 -2.936 -6.297 1 97.38 161 ARG A C 1
ATOM 1236 O O . ARG A 1 161 ? 12.281 -3.996 -5.77 1 97.38 161 ARG A O 1
ATOM 1243 N N . VAL A 1 162 ? 11.492 -1.909 -5.59 1 98.38 162 VAL A N 1
ATOM 1244 C CA . VAL A 1 162 ? 11.281 -2.035 -4.148 1 98.38 162 VAL A CA 1
ATOM 1245 C C . VAL A 1 162 ? 10.234 -3.119 -3.875 1 98.38 162 VAL A C 1
ATOM 1247 O O . VAL A 1 162 ? 10.398 -3.926 -2.957 1 98.38 162 VAL A O 1
ATOM 1250 N N . ALA A 1 163 ? 9.211 -3.127 -4.684 1 97.94 163 ALA A N 1
ATOM 1251 C CA . ALA A 1 163 ? 8.172 -4.148 -4.535 1 97.94 163 ALA A CA 1
ATOM 1252 C C . ALA A 1 163 ? 8.75 -5.547 -4.73 1 97.94 163 ALA A C 1
ATOM 1254 O O . ALA A 1 163 ? 8.336 -6.496 -4.062 1 97.94 163 ALA A O 1
ATOM 1255 N N . VAL A 1 164 ? 9.688 -5.699 -5.59 1 97.81 164 VAL A N 1
ATOM 1256 C CA . VAL A 1 164 ? 10.359 -6.977 -5.793 1 97.81 164 VAL A CA 1
ATOM 1257 C C . VAL A 1 164 ? 11.125 -7.363 -4.531 1 97.81 164 VAL A C 1
ATOM 1259 O O . VAL A 1 164 ? 11.008 -8.492 -4.047 1 97.81 164 VAL A O 1
ATOM 1262 N N . ALA A 1 165 ? 11.883 -6.398 -4.035 1 98.19 165 ALA A N 1
ATOM 1263 C CA . ALA A 1 165 ? 12.648 -6.66 -2.816 1 98.19 165 ALA A CA 1
ATOM 1264 C C . ALA A 1 165 ? 11.727 -7.102 -1.681 1 98.19 165 ALA A C 1
ATOM 1266 O O . ALA A 1 165 ? 12.047 -8.039 -0.949 1 98.19 165 ALA A O 1
ATOM 1267 N N . ARG A 1 166 ? 10.656 -6.445 -1.594 1 98.06 166 ARG A N 1
ATOM 1268 C CA . ARG A 1 166 ? 9.695 -6.77 -0.546 1 98.06 166 ARG A CA 1
ATOM 1269 C C . ARG A 1 166 ? 9.148 -8.18 -0.723 1 98.06 166 ARG A C 1
ATOM 1271 O O . ARG A 1 166 ? 8.938 -8.898 0.259 1 98.06 166 ARG A O 1
ATOM 1278 N N . ALA A 1 167 ? 8.945 -8.555 -1.914 1 97.56 167 ALA A N 1
ATOM 1279 C CA . ALA A 1 167 ? 8.391 -9.875 -2.217 1 97.56 167 ALA A CA 1
ATOM 1280 C C . ALA A 1 167 ? 9.406 -10.969 -1.925 1 97.56 167 ALA A C 1
ATOM 1282 O O . ALA A 1 167 ? 9.039 -12.07 -1.496 1 97.56 167 ALA A O 1
ATOM 1283 N N . VAL A 1 168 ? 10.688 -10.727 -2.078 1 97.31 168 VAL A N 1
ATOM 1284 C CA . VAL A 1 168 ? 11.68 -11.805 -2.08 1 97.31 168 VAL A CA 1
ATOM 1285 C C . VAL A 1 168 ? 12.391 -11.852 -0.73 1 97.31 168 VAL A C 1
ATOM 1287 O O . VAL A 1 168 ? 13.086 -12.828 -0.428 1 97.31 168 VAL A O 1
ATOM 1290 N N . VAL A 1 169 ? 12.203 -10.844 0.07 1 97.25 169 VAL A N 1
ATOM 1291 C CA . VAL A 1 169 ? 13.008 -10.664 1.274 1 97.25 169 VAL A CA 1
ATOM 1292 C C . VAL A 1 169 ? 12.789 -11.852 2.217 1 97.25 169 VAL A C 1
ATOM 1294 O O . VAL A 1 169 ? 13.68 -12.203 2.99 1 97.25 169 VAL A O 1
ATOM 1297 N N . LYS A 1 170 ? 11.695 -12.492 2.123 1 94.75 170 LYS A N 1
ATOM 1298 C CA . LYS A 1 170 ? 11.375 -13.609 3.01 1 94.75 170 LYS A CA 1
ATOM 1299 C C . LYS A 1 170 ? 11.812 -14.938 2.395 1 94.75 170 LYS A C 1
ATOM 1301 O O . LYS A 1 170 ? 11.469 -16 2.908 1 94.75 170 LYS A O 1
ATOM 1306 N N . ASN A 1 171 ? 12.445 -14.906 1.291 1 93.31 171 ASN A N 1
ATOM 1307 C CA . ASN A 1 171 ? 12.883 -16.094 0.578 1 93.31 171 ASN A CA 1
ATOM 1308 C C . ASN A 1 171 ? 11.711 -17.016 0.234 1 93.31 171 ASN A C 1
ATOM 1310 O O . ASN A 1 171 ? 11.688 -18.172 0.638 1 93.31 171 ASN A O 1
ATOM 1314 N N . PRO A 1 172 ? 10.82 -16.547 -0.549 1 96.38 172 PRO A N 1
ATOM 1315 C CA . PRO A 1 172 ? 9.617 -17.312 -0.884 1 96.38 172 PRO A CA 1
ATOM 1316 C C . PRO A 1 172 ? 9.906 -18.5 -1.792 1 96.38 172 PRO A C 1
ATOM 1318 O O . PRO A 1 172 ? 10.961 -18.562 -2.422 1 96.38 172 PRO A O 1
ATOM 1321 N N . ALA A 1 173 ? 8.953 -19.453 -1.795 1 93.94 173 ALA A N 1
ATOM 1322 C CA . ALA A 1 173 ? 9.031 -20.594 -2.705 1 93.94 173 ALA A CA 1
ATOM 1323 C C . ALA A 1 173 ? 8.477 -20.234 -4.082 1 93.94 173 ALA A C 1
ATOM 1325 O O . ALA A 1 173 ? 8.836 -20.859 -5.082 1 93.94 173 ALA A O 1
ATOM 1326 N N . LEU A 1 174 ? 7.637 -19.266 -4.078 1 97.12 174 LEU A N 1
ATOM 1327 C CA . LEU A 1 174 ? 6.922 -18.891 -5.293 1 97.12 174 LEU A CA 1
ATOM 1328 C C . LEU A 1 174 ? 6.656 -17.391 -5.324 1 97.12 174 LEU A C 1
ATOM 1330 O O . LEU A 1 174 ? 6.23 -16.812 -4.324 1 97.12 174 LEU A O 1
ATOM 1334 N N . ILE A 1 175 ? 6.98 -16.781 -6.414 1 98.06 175 ILE A N 1
ATOM 1335 C CA . ILE A 1 175 ? 6.641 -15.391 -6.66 1 98.06 175 ILE A CA 1
ATOM 1336 C C . ILE A 1 175 ? 5.5 -15.305 -7.672 1 98.06 175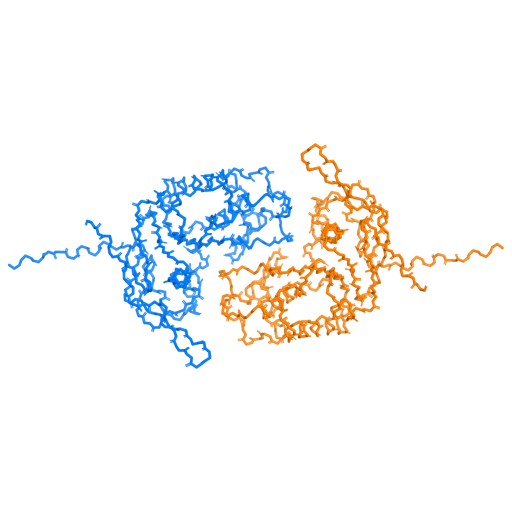 ILE A C 1
ATOM 1338 O O . ILE A 1 175 ? 5.539 -15.953 -8.719 1 98.06 175 ILE A O 1
ATOM 1342 N N . LEU A 1 176 ? 4.512 -14.57 -7.324 1 98.38 176 LEU A N 1
ATOM 1343 C CA . LEU A 1 176 ? 3.377 -14.297 -8.203 1 98.38 176 LEU A CA 1
ATOM 1344 C C . LEU A 1 176 ? 3.311 -12.812 -8.555 1 98.38 176 LEU A C 1
ATOM 1346 O O . LEU A 1 176 ? 3.234 -11.961 -7.664 1 98.38 176 LEU A O 1
ATOM 1350 N N . ALA A 1 177 ? 3.332 -12.516 -9.82 1 98.25 177 ALA A N 1
ATOM 1351 C CA . ALA A 1 177 ? 3.34 -11.117 -10.25 1 98.25 177 ALA A CA 1
ATOM 1352 C C . ALA A 1 177 ? 2.178 -10.828 -11.195 1 98.25 177 ALA A C 1
ATOM 1354 O O . ALA A 1 177 ? 1.968 -11.555 -12.172 1 98.25 177 ALA A O 1
ATOM 1355 N N . ASP A 1 178 ? 1.449 -9.828 -10.93 1 97.12 178 ASP A N 1
ATOM 1356 C CA . ASP A 1 178 ? 0.293 -9.43 -11.727 1 97.12 178 ASP A CA 1
ATOM 1357 C C . ASP A 1 178 ? 0.574 -8.141 -12.5 1 97.12 178 ASP A C 1
ATOM 1359 O O . ASP A 1 178 ? 0.531 -7.047 -11.93 1 97.12 178 ASP A O 1
ATOM 1363 N N . GLU A 1 179 ? 0.835 -8.281 -13.719 1 96.44 179 GLU A N 1
ATOM 1364 C CA . GLU A 1 179 ? 1.118 -7.18 -14.633 1 96.44 179 GLU A CA 1
ATOM 1365 C C . GLU A 1 179 ? 2.137 -6.215 -14.031 1 96.44 179 GLU A C 1
ATOM 1367 O O . GLU A 1 179 ? 1.913 -5 -14.008 1 96.44 179 GLU A O 1
ATOM 1372 N N . PRO A 1 180 ? 3.281 -6.707 -13.703 1 96.69 180 PRO A N 1
ATOM 1373 C CA . PRO A 1 180 ? 4.195 -5.898 -12.891 1 96.69 180 PRO A CA 1
ATOM 1374 C C . PRO A 1 180 ? 4.867 -4.785 -13.688 1 96.69 180 PRO A C 1
ATOM 1376 O O . PRO A 1 180 ? 5.461 -3.873 -13.109 1 96.69 180 PRO A O 1
ATOM 1379 N N . THR A 1 181 ? 4.781 -4.809 -14.984 1 94.62 181 THR A N 1
ATOM 1380 C CA . THR A 1 181 ? 5.5 -3.818 -15.781 1 94.62 181 THR A CA 1
ATOM 1381 C C . THR A 1 181 ? 4.523 -2.877 -16.484 1 94.62 181 THR A C 1
ATOM 1383 O O . THR A 1 181 ? 4.918 -2.104 -17.359 1 94.62 181 THR A O 1
ATOM 1386 N N . GLY A 1 182 ? 3.291 -2.957 -16.141 1 89.81 182 GLY A N 1
ATOM 1387 C CA . GLY A 1 182 ? 2.262 -2.217 -16.844 1 89.81 182 GLY A CA 1
ATOM 1388 C C . GLY A 1 182 ? 2.486 -0.717 -16.828 1 89.81 182 GLY A C 1
ATOM 1389 O O . GLY A 1 182 ? 2.109 -0.019 -17.781 1 89.81 182 GLY A O 1
ATOM 1390 N N . ASN A 1 183 ? 3.076 -0.18 -15.867 1 88.81 183 ASN A N 1
ATOM 1391 C CA . ASN A 1 183 ? 3.219 1.266 -15.727 1 88.81 183 ASN A CA 1
ATOM 1392 C C . ASN A 1 183 ? 4.656 1.713 -15.961 1 88.81 183 ASN A C 1
ATOM 1394 O O . ASN A 1 183 ? 5.008 2.863 -15.695 1 88.81 183 ASN A O 1
ATOM 1398 N N . LEU A 1 184 ? 5.465 0.864 -16.469 1 94 184 LEU A N 1
ATOM 1399 C CA . LEU A 1 184 ? 6.879 1.183 -16.594 1 94 184 LEU A CA 1
ATOM 1400 C C . LEU A 1 184 ? 7.215 1.579 -18.031 1 94 184 LEU A C 1
ATOM 1402 O O . LEU A 1 184 ? 6.688 0.996 -18.984 1 94 184 LEU A O 1
ATOM 1406 N N . ASP A 1 185 ? 8.117 2.549 -18.141 1 93.56 185 ASP A N 1
ATOM 1407 C CA . ASP A 1 185 ? 8.68 2.83 -19.453 1 93.56 185 ASP A CA 1
ATOM 1408 C C . ASP A 1 185 ? 9.656 1.731 -19.875 1 93.56 185 ASP A C 1
ATOM 1410 O O . ASP A 1 185 ? 9.93 0.806 -19.109 1 93.56 185 ASP A O 1
ATOM 1414 N N . SER A 1 186 ? 10.109 1.829 -21.141 1 93.75 186 SER A N 1
ATOM 1415 C CA . SER A 1 186 ? 10.891 0.76 -21.734 1 93.75 186 SER A CA 1
ATOM 1416 C C . SER A 1 186 ? 12.172 0.501 -20.953 1 93.75 186 SER A C 1
ATOM 1418 O O . SER A 1 186 ? 12.531 -0.651 -20.703 1 93.75 186 SER A O 1
ATOM 1420 N N . GLU A 1 187 ? 12.836 1.512 -20.625 1 94.56 187 GLU A N 1
ATOM 1421 C CA . GLU A 1 187 ? 14.102 1.365 -19.906 1 94.56 187 GLU A CA 1
ATOM 1422 C C . GLU A 1 187 ? 13.898 0.703 -18.547 1 94.56 187 GLU A C 1
ATOM 1424 O O . GLU A 1 187 ? 14.617 -0.228 -18.188 1 94.56 187 GLU A O 1
ATOM 1429 N N . ASN A 1 188 ? 12.969 1.14 -17.828 1 94.5 188 ASN A N 1
ATOM 1430 C CA . ASN A 1 188 ? 12.672 0.585 -16.516 1 94.5 188 ASN A CA 1
ATOM 1431 C C . ASN A 1 188 ? 12.125 -0.835 -16.609 1 94.5 188 ASN A C 1
ATOM 1433 O O . ASN A 1 188 ? 12.383 -1.667 -15.742 1 94.5 188 ASN A O 1
ATOM 1437 N N . ARG A 1 189 ? 11.367 -1.041 -17.641 1 95.5 189 ARG A N 1
ATOM 1438 C CA . ARG A 1 189 ? 10.867 -2.393 -17.875 1 95.5 189 ARG A CA 1
ATOM 1439 C C . ARG A 1 189 ? 12.016 -3.377 -18.062 1 95.5 189 ARG A C 1
ATOM 1441 O O . ARG A 1 189 ? 12.031 -4.449 -17.469 1 95.5 189 ARG A O 1
ATOM 1448 N N . GLU A 1 190 ? 12.953 -3.008 -18.844 1 95.56 190 GLU A N 1
ATOM 1449 C CA . GLU A 1 190 ? 14.117 -3.857 -19.094 1 95.56 190 GLU A CA 1
ATOM 1450 C C . GLU A 1 190 ? 14.891 -4.113 -17.797 1 95.56 190 GLU A C 1
ATOM 1452 O O . GLU A 1 190 ? 15.312 -5.238 -17.531 1 95.56 190 GLU A O 1
ATOM 1457 N N . ARG A 1 191 ? 15.07 -3.051 -17.062 1 95.19 191 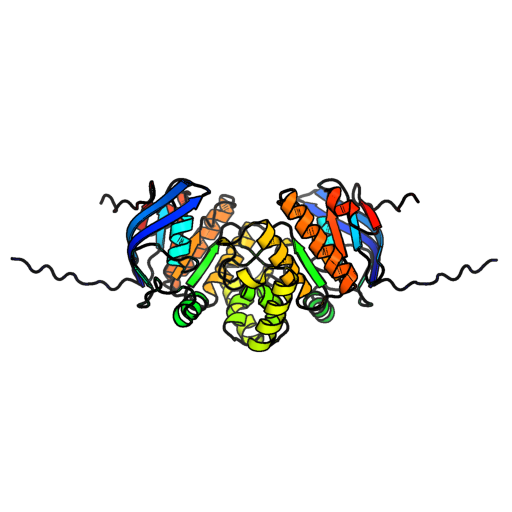ARG A N 1
ATOM 1458 C CA . ARG A 1 191 ? 15.758 -3.189 -15.781 1 95.19 191 ARG A CA 1
ATOM 1459 C C . ARG A 1 191 ? 15.008 -4.133 -14.844 1 95.19 191 ARG A C 1
ATOM 1461 O O . ARG A 1 191 ? 15.609 -4.98 -14.188 1 95.19 191 ARG A O 1
ATOM 1468 N N . PHE A 1 192 ? 13.773 -3.994 -14.836 1 96.25 192 PHE A N 1
ATOM 1469 C CA . PHE A 1 192 ? 12.914 -4.832 -14.008 1 96.25 192 PHE A CA 1
ATOM 1470 C C . PHE A 1 192 ? 13.031 -6.297 -14.414 1 96.25 192 PHE A C 1
ATOM 1472 O O . PHE A 1 192 ? 13.242 -7.168 -13.57 1 96.25 192 PHE A O 1
ATOM 1479 N N . ILE A 1 193 ? 12.938 -6.535 -15.664 1 96.88 193 ILE A N 1
ATOM 1480 C CA . ILE A 1 193 ? 13.047 -7.887 -16.203 1 96.88 193 ILE A CA 1
ATOM 1481 C C . ILE A 1 193 ? 14.406 -8.477 -15.836 1 96.88 193 ILE A C 1
ATOM 1483 O O . ILE A 1 193 ? 14.5 -9.641 -15.445 1 96.88 193 ILE A O 1
ATOM 1487 N N . GLY A 1 194 ? 15.43 -7.668 -15.945 1 96.69 194 GLY A N 1
ATOM 1488 C CA . GLY A 1 194 ? 16.75 -8.102 -15.547 1 96.69 194 GLY A CA 1
ATOM 1489 C C . GLY A 1 194 ? 16.828 -8.547 -14.102 1 96.69 194 GLY A C 1
ATOM 1490 O O . GLY A 1 194 ? 17.484 -9.547 -13.781 1 96.69 194 GLY A O 1
ATOM 1491 N N . VAL A 1 195 ? 16.156 -7.82 -13.289 1 96.25 195 VAL A N 1
ATOM 1492 C CA . VAL A 1 195 ? 16.125 -8.148 -11.867 1 96.25 195 VAL A CA 1
ATOM 1493 C C . VAL A 1 195 ? 15.453 -9.508 -11.664 1 96.25 195 VAL A C 1
ATOM 1495 O O . VAL A 1 195 ? 15.984 -10.367 -10.953 1 96.25 195 VAL A O 1
ATOM 1498 N N . LEU A 1 196 ? 14.336 -9.773 -12.289 1 96.38 196 LEU A N 1
ATOM 1499 C CA . LEU A 1 196 ? 13.625 -11.039 -12.156 1 96.38 196 LEU A CA 1
ATOM 1500 C C . LEU A 1 196 ? 14.484 -12.195 -12.656 1 96.38 196 LEU A C 1
ATOM 1502 O O . LEU A 1 196 ? 14.547 -13.242 -12.016 1 96.38 196 LEU A O 1
ATOM 1506 N N . ASN A 1 197 ? 15.125 -11.953 -13.75 1 96.38 197 ASN A N 1
ATOM 1507 C CA . ASN A 1 197 ? 15.977 -12.984 -14.32 1 96.38 197 ASN A CA 1
ATOM 1508 C C . ASN A 1 197 ? 17.141 -13.336 -13.391 1 96.38 197 ASN A C 1
ATOM 1510 O O . ASN A 1 197 ? 17.469 -14.508 -13.219 1 96.38 197 ASN A O 1
ATOM 1514 N N . ALA A 1 198 ? 17.703 -12.344 -12.836 1 95.31 198 ALA A N 1
ATOM 1515 C CA . ALA A 1 198 ? 18.812 -12.578 -11.922 1 95.31 198 ALA A CA 1
ATOM 1516 C C . ALA A 1 198 ? 18.359 -13.359 -10.695 1 95.31 198 ALA A C 1
ATOM 1518 O O . ALA A 1 198 ? 19.047 -14.281 -10.25 1 95.31 198 ALA A O 1
ATOM 1519 N N . LEU A 1 199 ? 17.25 -12.992 -10.195 1 93.81 199 LEU A N 1
ATOM 1520 C CA . LEU A 1 199 ? 16.703 -13.68 -9.023 1 93.81 199 LEU A CA 1
ATOM 1521 C C . LEU A 1 199 ? 16.406 -15.141 -9.336 1 93.81 199 LEU A C 1
ATOM 1523 O O . LEU A 1 199 ? 16.703 -16.031 -8.523 1 93.81 199 LEU A O 1
ATOM 1527 N N . GLN A 1 200 ? 15.859 -15.359 -10.469 1 95.06 200 GLN A N 1
ATOM 1528 C CA . GLN A 1 200 ? 15.578 -16.734 -10.898 1 95.06 200 GLN A CA 1
ATOM 1529 C C . GLN A 1 200 ? 16.859 -17.516 -11.125 1 95.06 200 GLN A C 1
ATOM 1531 O O . GLN A 1 200 ? 17 -18.641 -10.664 1 95.06 200 GLN A O 1
ATOM 1536 N N . ALA A 1 201 ? 17.797 -16.984 -11.773 1 93.62 201 ALA A N 1
ATOM 1537 C CA . ALA A 1 201 ? 19.031 -17.656 -12.148 1 93.62 201 ALA A CA 1
ATOM 1538 C C . ALA A 1 201 ? 19.922 -17.906 -10.93 1 93.62 201 ALA A C 1
ATOM 1540 O O . ALA A 1 201 ? 20.5 -18.984 -10.781 1 93.62 201 ALA A O 1
ATOM 1541 N N . GLU A 1 202 ? 19.953 -16.938 -10.055 1 92.5 202 GLU A N 1
ATOM 1542 C CA . GLU A 1 202 ? 20.906 -17 -8.945 1 92.5 202 GLU A CA 1
ATOM 1543 C C . GLU A 1 202 ? 20.281 -17.688 -7.73 1 92.5 202 GLU A C 1
ATOM 1545 O O . GLU A 1 202 ? 20.938 -18.469 -7.051 1 92.5 202 GLU A O 1
ATOM 1550 N N . ASP A 1 203 ? 19.031 -17.422 -7.504 1 92.44 203 ASP A N 1
ATOM 1551 C CA . ASP A 1 203 ? 18.391 -17.922 -6.289 1 92.44 203 ASP A CA 1
ATOM 1552 C C . ASP A 1 203 ? 17.453 -19.094 -6.609 1 92.44 203 ASP A C 1
ATOM 1554 O O . ASP A 1 203 ? 16.875 -19.688 -5.703 1 92.44 203 ASP A O 1
ATOM 1558 N N . LYS A 1 204 ? 17.281 -19.375 -7.863 1 94.25 204 LYS A N 1
ATOM 1559 C CA . LYS A 1 204 ? 16.422 -20.453 -8.336 1 94.25 204 LYS A CA 1
ATOM 1560 C C . LYS A 1 204 ? 14.984 -20.25 -7.883 1 94.25 204 LYS A C 1
ATOM 1562 O O . LYS A 1 204 ? 14.305 -21.203 -7.5 1 94.25 204 LYS A O 1
ATOM 1567 N N . LEU A 1 205 ? 14.602 -19.031 -7.848 1 95.44 205 LEU A N 1
ATOM 1568 C CA . LEU A 1 205 ? 13.234 -18.703 -7.453 1 95.44 205 LEU A CA 1
ATOM 1569 C C . LEU A 1 205 ? 12.242 -19.141 -8.523 1 95.44 205 LEU A C 1
ATOM 1571 O O . LEU A 1 205 ? 12.516 -19.016 -9.719 1 95.44 205 LEU A O 1
ATOM 1575 N N . THR A 1 206 ? 11.164 -19.703 -8.094 1 97.56 206 THR A N 1
ATOM 1576 C CA . THR A 1 206 ? 10.055 -19.984 -9 1 97.56 206 THR A CA 1
ATOM 1577 C C . THR A 1 206 ? 9.203 -18.734 -9.203 1 97.56 206 THR A C 1
ATOM 1579 O O . THR A 1 206 ? 8.75 -18.125 -8.234 1 97.56 206 THR A O 1
ATOM 1582 N N . ILE A 1 207 ? 8.961 -18.328 -10.492 1 98.12 207 ILE A N 1
ATOM 1583 C CA . ILE A 1 207 ? 8.289 -17.062 -10.773 1 98.12 207 ILE A CA 1
ATOM 1584 C C . ILE A 1 207 ? 7.16 -17.297 -11.773 1 98.12 207 ILE A C 1
ATOM 1586 O O . ILE A 1 207 ? 7.359 -17.938 -12.805 1 98.12 207 ILE A O 1
ATOM 1590 N N . ILE A 1 208 ? 6.012 -16.844 -11.438 1 98.19 208 ILE A N 1
ATOM 1591 C CA . ILE A 1 208 ? 4.887 -16.797 -12.367 1 98.19 208 ILE A CA 1
ATOM 1592 C C . ILE A 1 208 ? 4.445 -15.352 -12.57 1 98.19 208 ILE A C 1
ATOM 1594 O O . ILE A 1 208 ? 4.141 -14.641 -11.609 1 98.19 208 ILE A O 1
ATOM 1598 N N . VAL A 1 209 ? 4.414 -14.914 -13.82 1 98.06 209 VAL A N 1
ATOM 1599 C CA . VAL A 1 209 ? 3.936 -13.578 -14.148 1 98.06 209 VAL A CA 1
ATOM 1600 C C . VAL A 1 209 ? 2.736 -13.672 -15.086 1 98.06 209 VAL A C 1
ATOM 1602 O O . VAL A 1 209 ? 2.711 -14.508 -15.992 1 98.06 209 VAL A O 1
ATOM 1605 N N . VAL A 1 210 ? 1.731 -12.945 -14.734 1 97.25 210 VAL A N 1
ATOM 1606 C CA . VAL A 1 210 ? 0.652 -12.727 -15.695 1 97.25 210 VAL A CA 1
ATOM 1607 C C . VAL A 1 210 ? 0.835 -11.367 -16.375 1 97.25 210 VAL A C 1
ATOM 1609 O O . VAL A 1 210 ? 1.09 -10.359 -15.711 1 97.25 210 VAL A O 1
ATOM 1612 N N . THR A 1 211 ? 0.703 -11.352 -17.688 1 96.25 211 THR A N 1
ATOM 1613 C CA . THR A 1 211 ? 1.002 -10.109 -18.391 1 96.25 211 THR A CA 1
ATOM 1614 C C . THR A 1 211 ? 0.414 -10.141 -19.812 1 96.25 211 THR A C 1
ATOM 1616 O O . THR A 1 211 ? 0.177 -11.211 -20.359 1 96.25 211 THR A O 1
ATOM 1619 N N . HIS A 1 212 ? 0.176 -9.016 -20.234 1 93.69 212 HIS A N 1
ATOM 1620 C CA . HIS A 1 212 ? -0.152 -8.883 -21.656 1 93.69 212 HIS A CA 1
ATOM 1621 C C . HIS A 1 212 ? 1.04 -8.359 -22.453 1 93.69 212 HIS A C 1
ATOM 1623 O O . HIS A 1 212 ? 0.993 -8.305 -23.688 1 93.69 212 HIS A O 1
ATOM 1629 N N . GLU A 1 213 ? 2.064 -8.039 -21.734 1 91.62 213 GLU A N 1
ATOM 1630 C CA . GLU A 1 213 ? 3.244 -7.449 -22.359 1 91.62 213 GLU A CA 1
ATOM 1631 C C . GLU A 1 213 ? 4.16 -8.523 -22.938 1 91.62 213 GLU A C 1
ATOM 1633 O O . GLU A 1 213 ? 4.621 -9.406 -22.219 1 91.62 213 GLU A O 1
ATOM 1638 N N . SER A 1 214 ? 4.586 -8.336 -24.141 1 91.94 214 SER A N 1
ATOM 1639 C CA . SER A 1 214 ? 5.348 -9.359 -24.844 1 91.94 214 SER A CA 1
ATOM 1640 C C . SER A 1 214 ? 6.781 -9.438 -24.344 1 91.94 214 SER A C 1
ATOM 1642 O O . SER A 1 214 ? 7.348 -10.523 -24.219 1 91.94 214 SER A O 1
ATOM 1644 N N . GLU A 1 215 ? 7.348 -8.336 -24.094 1 93.56 215 GLU A N 1
ATOM 1645 C CA . GLU A 1 215 ? 8.742 -8.32 -23.656 1 93.56 215 GLU A CA 1
ATOM 1646 C C . GLU A 1 215 ? 8.922 -9.117 -22.375 1 93.56 215 GLU A C 1
ATOM 1648 O O . GLU A 1 215 ? 9.852 -9.922 -22.25 1 93.56 215 GLU A O 1
ATOM 1653 N N . LEU A 1 216 ? 8.055 -8.852 -21.469 1 95.06 216 LEU A N 1
ATOM 1654 C CA . LEU A 1 216 ? 8.117 -9.586 -20.203 1 95.06 216 LEU A CA 1
ATOM 1655 C C . LEU A 1 216 ? 7.828 -11.062 -20.422 1 95.06 216 LEU A C 1
ATOM 1657 O O . LEU A 1 216 ? 8.508 -11.922 -19.859 1 95.06 216 LEU A O 1
ATOM 1661 N N . ALA A 1 217 ? 6.867 -11.359 -21.234 1 95.31 217 ALA A N 1
ATOM 1662 C CA . ALA A 1 217 ? 6.52 -12.75 -21.531 1 95.31 217 ALA A CA 1
ATOM 1663 C C . ALA A 1 217 ? 7.695 -13.492 -22.156 1 95.31 217 ALA A C 1
ATOM 1665 O O . ALA A 1 217 ? 7.949 -14.656 -21.844 1 95.31 217 ALA A O 1
ATOM 1666 N N . MET A 1 218 ? 8.422 -12.844 -22.969 1 94.88 218 MET A N 1
ATOM 1667 C CA . MET A 1 218 ? 9.523 -13.445 -23.703 1 94.88 218 MET A CA 1
ATOM 1668 C C . MET A 1 218 ? 10.695 -13.742 -22.781 1 94.88 218 MET A C 1
ATOM 1670 O O . MET A 1 218 ? 11.539 -14.594 -23.078 1 94.88 218 MET A O 1
ATOM 1674 N N . ALA A 1 219 ? 10.734 -13.07 -21.703 1 94.94 219 ALA A N 1
ATOM 1675 C CA . ALA A 1 219 ? 11.82 -13.273 -20.75 1 94.94 219 ALA A CA 1
ATOM 1676 C C . ALA A 1 219 ? 11.633 -14.578 -19.969 1 94.94 219 ALA A C 1
ATOM 1678 O O . ALA A 1 219 ? 12.586 -15.094 -19.375 1 94.94 219 ALA A O 1
ATOM 1679 N N . ALA A 1 220 ? 10.461 -15.078 -19.953 1 96 220 ALA A N 1
ATOM 1680 C CA . ALA A 1 220 ? 10.148 -16.312 -19.219 1 96 220 ALA A CA 1
ATOM 1681 C C . ALA A 1 220 ? 10.641 -17.531 -19.969 1 96 220 ALA A C 1
ATOM 1683 O O . ALA A 1 220 ? 10.703 -17.531 -21.203 1 96 220 ALA A O 1
ATOM 1684 N N . SER A 1 221 ? 10.953 -18.531 -19.203 1 94.88 221 SER A N 1
ATOM 1685 C CA . SER A 1 221 ? 11.406 -19.781 -19.812 1 94.88 221 SER A CA 1
ATOM 1686 C C . SER A 1 221 ? 10.25 -20.531 -20.469 1 94.88 221 SER A C 1
ATOM 1688 O O . SER A 1 221 ? 10.453 -21.312 -21.391 1 94.88 221 SER A O 1
ATOM 1690 N N . ARG A 1 222 ? 9.102 -20.406 -19.953 1 95.19 222 ARG A N 1
ATOM 1691 C CA . ARG A 1 222 ? 7.891 -21.031 -20.469 1 95.19 222 ARG A CA 1
ATOM 1692 C C . ARG A 1 222 ? 6.738 -20.031 -20.531 1 95.19 222 ARG A C 1
ATOM 1694 O O . ARG A 1 222 ? 6.562 -19.234 -19.609 1 95.19 222 ARG A O 1
ATOM 1701 N N . ARG A 1 223 ? 6.027 -20.094 -21.641 1 95.44 223 ARG A N 1
ATOM 1702 C CA . ARG A 1 223 ? 4.887 -19.203 -21.828 1 95.44 223 ARG A CA 1
ATOM 1703 C C . ARG A 1 223 ? 3.592 -19.984 -21.984 1 95.44 223 ARG A C 1
ATOM 1705 O O . ARG A 1 223 ? 3.537 -20.969 -22.734 1 95.44 223 ARG A O 1
ATOM 1712 N N . LEU A 1 224 ? 2.662 -19.609 -21.188 1 95.31 224 LEU A N 1
ATOM 1713 C CA . LEU A 1 224 ? 1.3 -20.125 -21.297 1 95.31 224 LEU A CA 1
ATOM 1714 C C . LEU A 1 224 ? 0.355 -19.047 -21.812 1 95.31 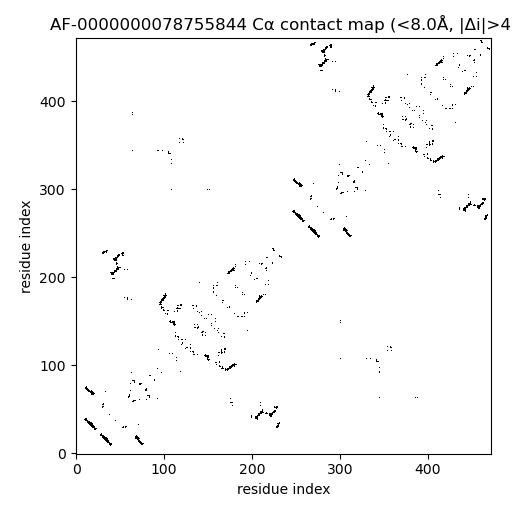224 LEU A C 1
ATOM 1716 O O . LEU A 1 224 ? 0.555 -17.859 -21.531 1 95.31 224 LEU A O 1
ATOM 1720 N N . HIS A 1 225 ? -0.654 -19.469 -22.594 1 95.06 225 HIS A N 1
ATOM 1721 C CA . HIS A 1 225 ? -1.628 -18.516 -23.109 1 95.06 225 HIS A CA 1
ATOM 1722 C C . HIS A 1 225 ? -3.01 -18.75 -22.516 1 95.06 225 HIS A C 1
ATOM 1724 O O . HIS A 1 225 ? -3.502 -19.875 -22.516 1 95.06 225 HIS A O 1
ATOM 1730 N N . MET A 1 226 ? -3.496 -17.703 -22.047 1 95.31 226 MET A N 1
ATOM 1731 C CA . MET A 1 226 ? -4.824 -17.766 -21.453 1 95.31 226 MET A CA 1
ATOM 1732 C C . MET A 1 226 ? -5.84 -17 -22.297 1 95.31 226 MET A C 1
ATOM 1734 O O . MET A 1 226 ? -5.582 -15.859 -22.703 1 95.31 226 MET A O 1
ATOM 1738 N N . LYS A 1 227 ? -6.965 -17.688 -22.547 1 92.75 227 LYS A N 1
ATOM 1739 C CA . LYS A 1 227 ? -8.062 -17.078 -23.297 1 92.75 227 LYS A CA 1
ATOM 1740 C C . LYS A 1 227 ? -9.414 -17.594 -22.797 1 92.75 227 LYS A C 1
ATOM 1742 O O . LYS A 1 227 ? -9.594 -18.797 -22.609 1 92.75 227 LYS A O 1
ATOM 1747 N N . ASP A 1 228 ? -10.266 -16.656 -22.531 1 92 228 ASP A N 1
ATOM 1748 C CA . ASP A 1 228 ? -11.641 -16.969 -22.156 1 92 228 ASP A CA 1
ATOM 1749 C C . ASP A 1 228 ? -11.68 -17.953 -20.984 1 92 228 ASP A C 1
ATOM 1751 O O . ASP A 1 228 ? -12.445 -18.922 -21 1 92 228 ASP A O 1
ATOM 1755 N N . GLY A 1 229 ? -10.766 -17.75 -20.078 1 94.5 229 GLY A N 1
ATOM 1756 C CA . GLY A 1 229 ? -10.789 -18.516 -18.844 1 94.5 229 GLY A CA 1
ATOM 1757 C C . GLY A 1 229 ? -10.141 -19.891 -18.969 1 94.5 229 GLY A C 1
ATOM 1758 O O . GLY A 1 229 ? -10.32 -20.75 -18.094 1 94.5 229 GLY A O 1
ATOM 1759 N N . LYS A 1 230 ? -9.422 -20.062 -20.062 1 94.44 230 LYS A N 1
ATOM 1760 C CA . LYS A 1 230 ? -8.742 -21.328 -20.312 1 94.44 230 LYS A CA 1
ATOM 1761 C C . LYS A 1 230 ? -7.27 -21.109 -20.641 1 94.44 230 LYS A C 1
ATOM 1763 O O . LYS A 1 230 ? -6.875 -20.016 -21.047 1 94.44 230 LYS A O 1
ATOM 1768 N N . ILE A 1 231 ? -6.484 -22.031 -20.281 1 92.75 231 ILE A N 1
ATOM 1769 C CA . ILE A 1 231 ? -5.074 -22 -20.641 1 92.75 231 ILE A CA 1
ATOM 1770 C C . ILE A 1 231 ? -4.797 -23.047 -21.719 1 92.75 231 ILE A C 1
ATOM 1772 O O . ILE A 1 231 ? -5.199 -24.203 -21.578 1 92.75 231 ILE A O 1
ATOM 1776 N N . ASP A 1 232 ? -4.395 -22.484 -22.859 1 77.62 232 ASP A N 1
ATOM 1777 C CA . ASP A 1 232 ? -4.086 -23.375 -23.969 1 77.62 232 ASP A CA 1
ATOM 1778 C C . ASP A 1 232 ? -2.77 -24.109 -23.75 1 77.62 232 ASP A C 1
ATOM 1780 O O . ASP A 1 232 ? -1.887 -23.609 -23.047 1 77.62 232 ASP A O 1
ATOM 1784 N N . TRP A 1 233 ? -2.764 -25.406 -23.781 1 60 233 TRP A N 1
ATOM 1785 C CA . TRP A 1 233 ? -1.556 -26.219 -23.719 1 60 233 TRP A CA 1
ATOM 1786 C C . TRP A 1 233 ? -0.569 -25.828 -24.812 1 60 233 TRP A C 1
ATOM 1788 O O . TRP A 1 233 ? -0.971 -25.344 -25.875 1 60 233 TRP A O 1
ATOM 1798 N N . PRO A 1 234 ? 0.756 -25.391 -24.406 1 50.78 234 PRO A N 1
ATOM 1799 C CA . PRO A 1 234 ? 1.758 -25.141 -25.438 1 50.78 234 PRO A CA 1
ATOM 1800 C C . PRO A 1 234 ? 1.525 -26 -26.688 1 50.78 234 PRO A C 1
ATOM 1802 O O . PRO A 1 234 ? 1.086 -27.141 -26.594 1 50.78 234 PRO A O 1
ATOM 1805 N N . VAL A 1 235 ? 0.925 -25.406 -27.766 1 38.72 235 VAL A N 1
ATOM 1806 C CA . VAL A 1 235 ? 1.228 -26.062 -29.031 1 38.72 235 VAL A CA 1
ATOM 1807 C C . VAL A 1 235 ? 2.723 -26.359 -29.125 1 38.72 235 VAL A C 1
ATOM 1809 O O . VAL A 1 235 ? 3.549 -25.438 -29.094 1 38.72 235 VAL A O 1
ATOM 1812 N N . GLY A 1 236 ? 3.258 -27.328 -28.359 1 31.45 236 GLY A N 1
ATOM 1813 C CA . GLY A 1 236 ? 4.457 -27.828 -29.016 1 31.45 236 GLY A CA 1
ATOM 1814 C C . GLY A 1 236 ? 4.297 -28 -30.516 1 31.45 236 GLY A C 1
ATOM 1815 O O . GLY A 1 236 ? 3.178 -28.094 -31.016 1 31.45 236 GLY A O 1
ATOM 1816 N N . MET B 1 1 ? -0.728 52.625 23.938 1 28.56 1 MET B N 1
ATOM 1817 C CA . MET B 1 1 ? 0.224 51.688 23.344 1 28.56 1 MET B CA 1
ATOM 1818 C C . MET B 1 1 ? -0.109 50.25 23.75 1 28.56 1 MET B C 1
ATOM 1820 O O . MET B 1 1 ? 0.2 49.844 24.875 1 28.56 1 MET B O 1
ATOM 1824 N N . ASN B 1 2 ? -1.366 49.719 23.547 1 27.67 2 ASN B N 1
ATOM 1825 C CA . ASN B 1 2 ? -2.137 48.5 23.797 1 27.67 2 ASN B CA 1
ATOM 1826 C C . ASN B 1 2 ? -1.36 47.25 23.391 1 27.67 2 ASN B C 1
ATOM 1828 O O . ASN B 1 2 ? -1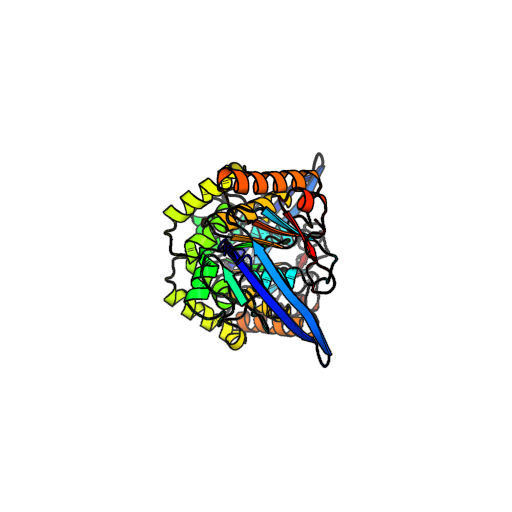.095 47.031 22.203 1 27.67 2 ASN B O 1
ATOM 1832 N N . ASP B 1 3 ? -0.385 46.719 24.172 1 28.83 3 ASP B N 1
ATOM 1833 C CA . ASP B 1 3 ? 0.28 45.438 24.281 1 28.83 3 ASP B CA 1
ATOM 1834 C C . ASP B 1 3 ? -0.713 44.281 24.094 1 28.83 3 ASP B C 1
ATOM 1836 O O . ASP B 1 3 ? -1.345 43.844 25.047 1 28.83 3 ASP B O 1
ATOM 1840 N N . MET B 1 4 ? -1.691 44.312 23.219 1 31.22 4 MET B N 1
ATOM 1841 C CA . MET B 1 4 ? -2.527 43.188 22.844 1 31.22 4 MET B CA 1
ATOM 1842 C C . MET B 1 4 ? -1.711 41.875 22.812 1 31.22 4 MET B C 1
ATOM 1844 O O . MET B 1 4 ? -0.737 41.781 22.062 1 31.22 4 MET B O 1
ATOM 1848 N N . GLN B 1 5 ? -1.541 41.156 23.938 1 31.98 5 GLN B N 1
ATOM 1849 C CA . GLN B 1 5 ? -1.01 39.875 24.375 1 31.98 5 GLN B CA 1
ATOM 1850 C C . GLN B 1 5 ? -1.156 38.812 23.281 1 31.98 5 GLN B C 1
ATOM 1852 O O . GLN B 1 5 ? -2.264 38.562 22.812 1 31.98 5 GLN B O 1
ATOM 1857 N N . ASN B 1 6 ? -0.332 38.719 22.281 1 36.06 6 ASN B N 1
ATOM 1858 C CA . ASN B 1 6 ? -0.006 37.625 21.391 1 36.06 6 ASN B CA 1
ATOM 1859 C C . ASN B 1 6 ? -0.292 36.281 22.047 1 36.06 6 ASN B C 1
ATOM 1861 O O . ASN B 1 6 ? 0.541 35.75 22.781 1 36.06 6 ASN B O 1
ATOM 1865 N N . ALA B 1 7 ? -1.336 36.125 22.781 1 37.47 7 ALA B N 1
ATOM 1866 C CA . ALA B 1 7 ? -1.751 34.812 23.281 1 37.47 7 ALA B CA 1
ATOM 1867 C C . ALA B 1 7 ? -1.358 33.719 22.312 1 37.47 7 ALA B C 1
ATOM 1869 O O . ALA B 1 7 ? -1.861 33.656 21.188 1 37.47 7 ALA B O 1
ATOM 1870 N N . THR B 1 8 ? -0.096 33.312 22.188 1 42.66 8 THR B N 1
ATOM 1871 C CA . THR B 1 8 ? 0.527 32.156 21.547 1 42.66 8 THR B CA 1
ATOM 1872 C C . THR B 1 8 ? -0.394 30.938 21.609 1 42.66 8 THR B C 1
ATOM 1874 O O . THR B 1 8 ? -0.504 30.281 22.656 1 42.66 8 THR B O 1
ATOM 1877 N N . HIS B 1 9 ? -1.633 31 21.516 1 47.78 9 HIS B N 1
ATOM 1878 C CA . HIS B 1 9 ? -2.506 29.844 21.406 1 47.78 9 HIS B CA 1
ATOM 1879 C C . HIS B 1 9 ? -1.78 28.672 20.75 1 47.78 9 HIS B C 1
ATOM 1881 O O . HIS B 1 9 ? -1.434 28.719 19.578 1 47.78 9 HIS B O 1
ATOM 1887 N N . ALA B 1 10 ? -0.92 28.016 21.469 1 60.19 10 ALA B N 1
ATOM 1888 C CA . ALA B 1 10 ? -0.019 26.906 21.125 1 60.19 10 ALA B CA 1
ATOM 1889 C C . ALA B 1 10 ? -0.743 25.844 20.312 1 60.19 10 ALA B C 1
ATOM 1891 O O . ALA B 1 10 ? -1.662 25.188 20.812 1 60.19 10 ALA B O 1
ATOM 1892 N N . GLY B 1 11 ? -1.053 25.969 18.984 1 83.62 11 GLY B N 1
ATOM 1893 C CA . GLY B 1 11 ? -1.646 24.984 18.094 1 83.62 11 GLY B CA 1
ATOM 1894 C C . GLY B 1 11 ? -0.895 23.672 18.062 1 83.62 11 GLY B C 1
ATOM 1895 O O . GLY B 1 11 ? 0.238 23.594 18.547 1 83.62 11 GLY B O 1
ATOM 1896 N N . ILE B 1 12 ? -1.727 22.656 17.844 1 93.56 12 ILE B N 1
ATOM 1897 C CA . ILE B 1 12 ? -1.074 21.359 17.688 1 93.56 12 ILE B CA 1
ATOM 1898 C C . ILE B 1 12 ? -0.149 21.391 16.469 1 93.56 12 ILE B C 1
ATOM 1900 O O . ILE B 1 12 ? 0.855 20.672 16.438 1 93.56 12 ILE B O 1
ATOM 1904 N N . LEU B 1 13 ? -0.432 22.25 15.477 1 96.38 13 LEU B N 1
ATOM 1905 C CA . LEU B 1 13 ? 0.396 22.453 14.289 1 96.38 13 LEU B CA 1
ATOM 1906 C C . LEU B 1 13 ? 0.664 23.938 14.055 1 96.38 13 LEU B C 1
ATOM 1908 O O . LEU B 1 13 ? -0.263 24.75 14.07 1 96.38 13 LEU B O 1
ATOM 1912 N N . GLU B 1 14 ? 1.914 24.266 13.867 1 95.62 14 GLU B N 1
ATOM 1913 C CA . GLU B 1 14 ? 2.346 25.625 13.508 1 95.62 14 GLU B CA 1
ATOM 1914 C C . GLU B 1 14 ? 3.266 25.609 12.289 1 95.62 14 GLU B C 1
ATOM 1916 O O . GLU B 1 14 ? 4.305 24.938 12.297 1 95.62 14 GLU B O 1
ATOM 1921 N N . VAL B 1 15 ? 2.844 26.281 11.258 1 95.94 15 VAL B N 1
ATOM 1922 C CA . VAL B 1 15 ? 3.617 26.406 10.023 1 95.94 15 VAL B CA 1
ATOM 1923 C C . VAL B 1 15 ? 4.027 27.859 9.812 1 95.94 15 VAL B C 1
ATOM 1925 O O . VAL B 1 15 ? 3.182 28.75 9.812 1 95.94 15 VAL B O 1
ATOM 1928 N N . THR B 1 16 ? 5.289 28.078 9.688 1 95.44 16 THR B N 1
ATOM 1929 C CA . THR B 1 16 ? 5.793 29.438 9.555 1 95.44 16 THR B CA 1
ATOM 1930 C C . THR B 1 16 ? 6.641 29.578 8.289 1 95.44 16 THR B C 1
ATOM 1932 O O . THR B 1 16 ? 7.707 28.969 8.188 1 95.44 16 THR B O 1
ATOM 1935 N N . ASP B 1 17 ? 6.18 30.359 7.316 1 95.44 17 ASP B N 1
ATOM 1936 C CA . ASP B 1 17 ? 6.891 30.797 6.121 1 95.44 17 ASP B CA 1
ATOM 1937 C C . ASP B 1 17 ? 7.496 29.609 5.375 1 95.44 17 ASP B C 1
ATOM 1939 O O . ASP B 1 17 ? 8.688 29.625 5.051 1 95.44 17 ASP B O 1
ATOM 1943 N N . LEU B 1 18 ? 6.699 28.641 5.098 1 96.12 18 LEU B N 1
ATOM 1944 C CA . LEU B 1 18 ? 7.148 27.391 4.5 1 96.12 18 LEU B CA 1
ATOM 1945 C C . LEU B 1 18 ? 7.324 27.531 2.992 1 96.12 18 LEU B C 1
ATOM 1947 O O . LEU B 1 18 ? 6.434 28.031 2.305 1 96.12 18 LEU B O 1
ATOM 1951 N N . SER B 1 19 ? 8.484 27.125 2.475 1 96.62 19 SER B N 1
ATOM 1952 C CA . SER B 1 19 ? 8.727 27.156 1.036 1 96.62 19 SER B CA 1
ATOM 1953 C C . SER B 1 19 ? 9.312 25.828 0.553 1 96.62 19 SER B C 1
ATOM 1955 O O . SER B 1 19 ? 9.938 25.109 1.329 1 96.62 19 SER B O 1
ATOM 1957 N N . LYS B 1 20 ? 9.055 25.484 -0.651 1 96.38 20 LYS B N 1
ATOM 1958 C CA . LYS B 1 20 ? 9.594 24.266 -1.276 1 96.38 20 LYS B CA 1
ATOM 1959 C C . LYS B 1 20 ? 9.75 24.453 -2.783 1 96.38 20 LYS B C 1
ATOM 1961 O O . LYS B 1 20 ? 8.82 24.906 -3.457 1 96.38 20 LYS B O 1
ATOM 1966 N N . THR B 1 21 ? 10.906 24.125 -3.26 1 95.5 21 THR B N 1
ATOM 1967 C CA . THR B 1 21 ? 11.234 24.188 -4.68 1 95.5 21 THR B CA 1
ATOM 1968 C C . THR B 1 21 ? 11.742 22.844 -5.172 1 95.5 21 THR B C 1
ATOM 1970 O O . THR B 1 21 ? 12.5 22.156 -4.473 1 95.5 21 THR B O 1
ATOM 1973 N N . TYR B 1 22 ? 11.25 22.438 -6.293 1 92.06 22 TYR B N 1
ATOM 1974 C CA . TYR B 1 22 ? 11.758 21.219 -6.922 1 92.06 22 TYR B CA 1
ATOM 1975 C C . TYR B 1 22 ? 12.477 21.531 -8.219 1 92.06 22 TYR B C 1
ATOM 1977 O O . TYR B 1 22 ? 12.117 22.484 -8.922 1 92.06 22 TYR B O 1
ATOM 1985 N N . ARG B 1 23 ? 13.453 20.766 -8.461 1 86.44 23 ARG B N 1
ATOM 1986 C CA . ARG B 1 23 ? 14.18 20.875 -9.719 1 86.44 23 ARG B CA 1
ATOM 1987 C C . ARG B 1 23 ? 13.68 19.859 -10.742 1 86.44 23 ARG B C 1
ATOM 1989 O O . ARG B 1 23 ? 13.562 18.672 -10.43 1 86.44 23 ARG B O 1
ATOM 1996 N N . ASP B 1 24 ? 13.094 20.203 -11.781 1 81.06 24 ASP B N 1
ATOM 1997 C CA . ASP B 1 24 ? 12.758 19.359 -12.922 1 81.06 24 ASP B CA 1
ATOM 1998 C C . ASP B 1 24 ? 13.656 19.672 -14.117 1 81.06 24 ASP B C 1
ATOM 2000 O O . ASP B 1 24 ? 13.383 20.578 -14.891 1 81.06 24 ASP B O 1
ATOM 2004 N N . GLY B 1 25 ? 14.633 18.781 -14.383 1 81.38 25 GLY B N 1
ATOM 2005 C CA . GLY B 1 25 ? 15.633 19.141 -15.383 1 81.38 25 GLY B CA 1
ATOM 2006 C C . GLY B 1 25 ? 16.359 20.438 -15.062 1 81.38 25 GLY B C 1
ATOM 2007 O O . GLY B 1 25 ? 16.938 20.578 -13.992 1 81.38 25 GLY B O 1
ATOM 2008 N N . GLU B 1 26 ? 16.281 21.375 -15.938 1 83.62 26 GLU B N 1
ATOM 2009 C CA . GLU B 1 26 ? 16.953 22.672 -15.789 1 83.62 26 GLU B CA 1
ATOM 2010 C C . GLU B 1 26 ? 16.031 23.719 -15.172 1 83.62 26 GLU B C 1
ATOM 2012 O O . GLU B 1 26 ? 16.469 24.828 -14.852 1 83.62 26 GLU B O 1
ATOM 2017 N N . VAL B 1 27 ? 14.797 23.359 -14.945 1 88.75 27 VAL B N 1
ATOM 2018 C CA . VAL B 1 27 ? 13.812 24.328 -14.477 1 88.75 27 VAL B CA 1
ATOM 2019 C C . VAL B 1 27 ? 13.555 24.125 -12.984 1 88.75 27 VAL B C 1
ATOM 2021 O O . VAL B 1 27 ? 13.359 22.984 -12.531 1 88.75 27 VAL B O 1
ATOM 2024 N N . LEU B 1 28 ? 13.688 25.234 -12.219 1 89.88 28 LEU B N 1
ATOM 2025 C CA . LEU B 1 28 ? 13.305 25.234 -10.812 1 89.88 28 LEU B CA 1
ATOM 2026 C C . LEU B 1 28 ? 11.852 25.672 -10.648 1 89.88 28 LEU B C 1
ATOM 2028 O O . LEU B 1 28 ? 11.453 26.734 -11.125 1 89.88 28 LEU B O 1
ATOM 2032 N N . ALA B 1 29 ? 11.031 24.859 -10.086 1 91.69 29 ALA B N 1
ATOM 2033 C CA . ALA B 1 29 ? 9.617 25.172 -9.844 1 91.69 29 ALA B CA 1
ATOM 2034 C C . ALA B 1 29 ? 9.359 25.391 -8.359 1 91.69 29 ALA B C 1
ATOM 2036 O O . ALA B 1 29 ? 9.469 24.469 -7.555 1 91.69 29 ALA B O 1
ATOM 2037 N N . GLU B 1 30 ? 9.094 26.672 -8.07 1 94.69 30 GLU B N 1
ATOM 2038 C CA . GLU B 1 30 ? 8.711 26.969 -6.699 1 94.69 30 GLU B CA 1
ATOM 2039 C C . GLU B 1 30 ? 7.262 26.578 -6.43 1 94.69 30 GLU B C 1
ATOM 2041 O O . GLU B 1 30 ? 6.332 27.25 -6.871 1 94.69 30 GLU B O 1
ATOM 2046 N N . VAL B 1 31 ? 7.062 25.547 -5.625 1 96.06 31 VAL B N 1
ATOM 2047 C CA . VAL B 1 31 ? 5.754 24.938 -5.438 1 96.06 31 VAL B CA 1
ATOM 2048 C C . VAL B 1 31 ? 5.055 25.578 -4.234 1 96.06 31 VAL B C 1
ATOM 2050 O O . VAL B 1 31 ? 3.848 25.828 -4.273 1 96.06 31 VAL B O 1
ATOM 2053 N N . LEU B 1 32 ? 5.773 25.781 -3.168 1 97.25 32 LEU B N 1
ATOM 2054 C CA . LEU B 1 32 ? 5.262 26.469 -1.988 1 97.25 32 LEU B CA 1
ATOM 2055 C C . LEU B 1 32 ? 6.008 27.781 -1.753 1 97.25 32 LEU B C 1
ATOM 2057 O O . LEU B 1 32 ? 7.242 27.812 -1.777 1 97.25 32 LEU B O 1
ATOM 2061 N N . LYS B 1 33 ? 5.25 28.828 -1.508 1 96.31 33 LYS B N 1
ATOM 2062 C CA . LYS B 1 33 ? 5.805 30.188 -1.52 1 96.31 33 LYS B CA 1
ATOM 2063 C C . LYS B 1 33 ? 5.516 30.906 -0.207 1 96.31 33 LYS B C 1
ATOM 2065 O O . LYS B 1 33 ? 4.816 31.922 -0.19 1 96.31 33 LYS B O 1
ATOM 2070 N N . GLY B 1 34 ? 6.078 30.422 0.844 1 95.25 34 GLY B N 1
ATOM 2071 C CA . GLY B 1 34 ? 5.996 31.094 2.127 1 95.25 34 GLY B CA 1
ATOM 2072 C C . GLY B 1 34 ? 4.656 30.922 2.812 1 95.25 34 GLY B C 1
ATOM 2073 O O . GLY B 1 34 ? 4.02 31.906 3.207 1 95.25 34 GLY B O 1
ATOM 2074 N N . ILE B 1 35 ? 4.289 29.734 3.064 1 95.38 35 ILE B N 1
ATOM 2075 C CA . ILE B 1 35 ? 2.99 29.406 3.646 1 95.38 35 ILE B CA 1
ATOM 2076 C C . ILE B 1 35 ? 3.078 29.469 5.172 1 95.38 35 ILE B C 1
ATOM 2078 O O . ILE B 1 35 ? 4.02 28.953 5.77 1 95.38 35 ILE B O 1
ATOM 2082 N N . SER B 1 36 ? 2.086 30.188 5.766 1 95.56 36 SER B N 1
ATOM 2083 C CA . SER B 1 36 ? 1.971 30.219 7.219 1 95.56 36 SER B CA 1
ATOM 2084 C C . SER B 1 36 ? 0.534 29.984 7.668 1 95.56 36 SER B C 1
ATOM 2086 O O . SER B 1 36 ? -0.404 30.547 7.094 1 95.56 36 SER B O 1
ATOM 2088 N N . PHE B 1 37 ? 0.364 29.094 8.594 1 94.44 37 PHE B N 1
ATOM 2089 C CA . PHE B 1 37 ? -0.93 28.875 9.227 1 94.44 37 PHE B CA 1
ATOM 2090 C C . PHE B 1 37 ? -0.781 28 10.469 1 94.44 37 PHE B C 1
ATOM 2092 O O . PHE B 1 37 ? 0.304 27.484 10.742 1 94.44 37 PHE B O 1
ATOM 2099 N N . SER B 1 38 ? -1.798 27.891 11.242 1 95.81 38 SER B N 1
ATOM 2100 C CA . SER B 1 38 ? -1.819 27.031 12.422 1 95.81 38 SER B CA 1
ATOM 2101 C C . SER B 1 38 ? -3.121 26.234 12.508 1 95.81 38 SER B C 1
ATOM 2103 O O . SER B 1 38 ? -4.098 26.562 11.828 1 95.81 38 SER B O 1
ATOM 2105 N N . VAL B 1 39 ? -3.066 25.172 13.242 1 96.25 39 VAL B N 1
ATOM 2106 C CA . VAL B 1 39 ? -4.234 24.328 13.492 1 96.25 39 VAL B CA 1
ATOM 2107 C C . VAL B 1 39 ? -4.34 24.031 14.984 1 96.25 39 VAL B C 1
ATOM 2109 O O . VAL B 1 39 ? -3.348 23.672 15.617 1 96.25 39 VAL B O 1
ATOM 2112 N N . ALA B 1 40 ? -5.539 24.188 15.547 1 95.69 40 ALA B N 1
ATOM 2113 C CA . ALA B 1 40 ? -5.785 23.906 16.969 1 95.69 40 ALA B CA 1
ATOM 2114 C C . ALA B 1 40 ? -6.012 22.422 17.203 1 95.69 40 ALA B C 1
ATOM 2116 O O . ALA B 1 40 ? -6.391 21.688 16.281 1 95.69 40 ALA B O 1
ATOM 2117 N N . PRO B 1 41 ? -5.727 21.984 18.453 1 95.44 41 PRO B N 1
ATOM 2118 C CA . PRO B 1 41 ? -6.043 20.578 18.766 1 95.44 41 PRO B CA 1
ATOM 2119 C C . PRO B 1 41 ? -7.52 20.25 18.547 1 95.44 41 PRO B C 1
ATOM 2121 O O . PRO B 1 41 ? -8.391 21.031 18.906 1 95.44 41 PRO B O 1
ATOM 2124 N N . GLY B 1 42 ? -7.762 19.141 17.844 1 95.94 42 GLY B N 1
ATOM 2125 C CA . GLY B 1 42 ? -9.117 18.672 17.641 1 95.94 42 GLY B CA 1
ATOM 2126 C C . GLY B 1 42 ? -9.828 19.359 16.5 1 95.94 42 GLY B C 1
ATOM 2127 O O . GLY B 1 42 ? -11.016 19.125 16.266 1 95.94 42 GLY B O 1
ATOM 2128 N N . GLU B 1 43 ? -9.117 20.172 15.805 1 96.5 43 GLU B N 1
ATOM 2129 C CA . GLU B 1 43 ? -9.711 20.891 14.688 1 96.5 43 GLU B CA 1
ATOM 2130 C C . GLU B 1 43 ? -9.719 20.047 13.422 1 96.5 43 GLU B C 1
ATOM 2132 O O . GLU B 1 43 ? -8.789 19.266 13.18 1 96.5 43 GLU B O 1
ATOM 2137 N N . PHE B 1 44 ? -10.797 20.125 12.641 1 97.56 44 PHE B N 1
ATOM 2138 C CA . PHE B 1 44 ? -10.898 19.562 11.297 1 97.56 44 PHE B CA 1
ATOM 2139 C C . PHE B 1 44 ? -10.758 20.656 10.242 1 97.56 44 PHE B C 1
ATOM 2141 O O . PHE B 1 44 ? -11.664 21.469 10.062 1 97.56 44 PHE B O 1
ATOM 2148 N N . VAL B 1 45 ? -9.625 20.641 9.555 1 97.12 45 VAL B N 1
ATOM 2149 C CA . VAL B 1 45 ? -9.305 21.688 8.594 1 97.12 45 VAL B CA 1
ATOM 2150 C C . VAL B 1 45 ? -9.242 21.109 7.188 1 97.12 45 VAL B C 1
ATOM 2152 O O . VAL B 1 45 ? -8.641 20.047 6.973 1 97.12 45 VAL B O 1
ATOM 2155 N N . ALA B 1 46 ? -9.859 21.75 6.219 1 97.56 46 ALA B N 1
ATOM 2156 C CA . ALA B 1 46 ? -9.727 21.422 4.805 1 97.56 46 ALA B CA 1
ATOM 2157 C C . ALA B 1 46 ? -8.906 22.484 4.062 1 97.56 46 ALA B C 1
ATOM 2159 O O . ALA B 1 46 ? -9.133 23.672 4.238 1 97.56 46 ALA B O 1
ATOM 2160 N N . ILE B 1 47 ? -7.977 22.047 3.367 1 97 47 ILE B N 1
ATOM 2161 C CA . ILE B 1 47 ? -7.23 22.906 2.451 1 97 47 ILE B CA 1
ATOM 2162 C C . ILE B 1 47 ? -7.664 22.625 1.014 1 97 47 ILE B C 1
ATOM 2164 O O . ILE B 1 47 ? -7.375 21.562 0.468 1 97 47 ILE B O 1
ATOM 2168 N N . GLN B 1 48 ? -8.289 23.594 0.427 1 95.94 48 GLN B N 1
ATOM 2169 C CA . GLN B 1 48 ? -8.836 23.422 -0.913 1 95.94 48 GLN B CA 1
ATOM 2170 C C . GLN B 1 48 ? -8.016 24.188 -1.947 1 95.94 48 GLN B C 1
ATOM 2172 O O . GLN B 1 48 ? -7.441 25.234 -1.643 1 95.94 48 GLN B O 1
ATOM 2177 N N . GLY B 1 49 ? -7.965 23.641 -3.107 1 92.88 49 GLY B N 1
ATOM 2178 C CA . GLY B 1 49 ? -7.262 24.266 -4.219 1 92.88 49 GLY B CA 1
ATOM 2179 C C . GLY B 1 49 ? -7.27 23.422 -5.477 1 92.88 49 GLY B C 1
ATOM 2180 O O . GLY B 1 49 ? -7.59 22.234 -5.434 1 92.88 49 GLY B O 1
ATOM 2181 N N . PRO B 1 50 ? -6.98 24.031 -6.555 1 91.44 50 PRO B N 1
ATOM 2182 C CA . PRO B 1 50 ? -6.957 23.297 -7.816 1 91.44 50 PRO B CA 1
ATOM 2183 C C . PRO B 1 50 ? -5.785 22.312 -7.902 1 91.44 50 PRO B C 1
ATOM 2185 O O . PRO B 1 50 ? -4.895 22.344 -7.047 1 91.44 50 PRO B O 1
ATOM 2188 N N . SER B 1 51 ? -5.91 21.406 -8.875 1 89.88 51 SER B N 1
ATOM 2189 C CA . SER B 1 51 ? -4.777 20.516 -9.133 1 89.88 51 SER B CA 1
ATOM 2190 C C . SER B 1 51 ? -3.506 21.312 -9.398 1 89.88 51 SER B C 1
ATOM 2192 O O . SER B 1 51 ? -3.539 22.328 -10.094 1 89.88 51 SER B O 1
ATOM 2194 N N . GLY B 1 52 ? -2.443 20.875 -8.852 1 90.19 52 GLY B N 1
ATOM 2195 C CA . GLY B 1 52 ? -1.166 21.531 -9.094 1 90.19 52 GLY B CA 1
ATOM 2196 C C . GLY B 1 52 ? -0.908 22.703 -8.156 1 90.19 52 GLY B C 1
ATOM 2197 O O . GLY B 1 52 ? 0.144 23.328 -8.227 1 90.19 52 GLY B O 1
ATOM 2198 N N . ALA B 1 53 ? -1.742 22.922 -7.223 1 93 53 ALA B N 1
ATOM 2199 C CA . ALA B 1 53 ? -1.614 24.078 -6.348 1 93 53 ALA B CA 1
ATOM 2200 C C . ALA B 1 53 ? -0.543 23.844 -5.285 1 93 53 ALA B C 1
ATOM 2202 O O . ALA B 1 53 ? -0.133 24.781 -4.594 1 93 53 ALA B O 1
ATOM 2203 N N . GLY B 1 54 ? -0.108 22.609 -5.133 1 94.88 54 GLY B N 1
ATOM 2204 C CA . GLY B 1 54 ? 0.917 22.297 -4.148 1 94.88 54 GLY B CA 1
ATOM 2205 C C . GLY B 1 54 ? 0.371 21.594 -2.922 1 94.88 54 GLY B C 1
ATOM 2206 O O . GLY B 1 54 ? 1.07 21.453 -1.915 1 94.88 54 GLY B O 1
ATOM 2207 N N . LYS B 1 55 ? -0.842 21.172 -2.934 1 96 55 LYS B N 1
ATOM 2208 C CA . LYS B 1 55 ? -1.522 20.594 -1.782 1 96 55 LYS B CA 1
ATOM 2209 C C . LYS B 1 55 ? -0.801 19.344 -1.294 1 96 55 LYS B C 1
ATOM 2211 O O . LYS B 1 55 ? -0.539 19.188 -0.099 1 96 55 LYS B O 1
ATOM 2216 N N . SER B 1 56 ? -0.462 18.438 -2.254 1 95.62 56 SER B N 1
ATOM 2217 C CA . SER B 1 56 ? 0.22 17.203 -1.875 1 95.62 56 SER B CA 1
ATOM 2218 C C . SER B 1 56 ? 1.619 17.5 -1.339 1 95.62 56 SER B C 1
ATOM 2220 O O . SER B 1 56 ? 2.068 16.844 -0.389 1 95.62 56 SER B O 1
ATOM 2222 N N . THR B 1 57 ? 2.33 18.391 -1.946 1 95.38 57 THR B N 1
ATOM 2223 C CA . THR B 1 57 ? 3.635 18.812 -1.446 1 95.38 57 THR B CA 1
ATOM 2224 C C . THR B 1 57 ? 3.527 19.328 -0.012 1 95.38 57 THR B C 1
ATOM 2226 O O . THR B 1 57 ? 4.309 18.922 0.854 1 95.38 57 THR B O 1
ATOM 2229 N N . LEU B 1 58 ? 2.525 20.156 0.185 1 96.56 58 LEU B N 1
ATOM 2230 C CA . LEU B 1 58 ? 2.318 20.703 1.525 1 96.56 58 LEU B CA 1
ATOM 2231 C C . LEU B 1 58 ? 2.074 19.578 2.529 1 96.56 58 LEU B C 1
ATOM 2233 O O . LEU B 1 58 ? 2.697 19.547 3.592 1 96.56 58 LEU B O 1
ATOM 2237 N N . LEU B 1 59 ? 1.2 18.703 2.227 1 96.88 59 LEU B N 1
ATOM 2238 C CA . LEU B 1 59 ? 0.877 17.609 3.139 1 96.88 59 LEU B CA 1
ATOM 2239 C C . LEU B 1 59 ? 2.113 16.766 3.436 1 96.88 59 LEU B C 1
ATOM 2241 O O . LEU B 1 59 ? 2.336 16.359 4.578 1 96.88 59 LEU B O 1
ATOM 2245 N N . ASN B 1 60 ? 2.906 16.484 2.441 1 95.56 60 ASN B N 1
ATOM 2246 C CA . ASN B 1 60 ? 4.137 15.727 2.645 1 95.56 60 ASN B CA 1
ATOM 2247 C C . ASN B 1 60 ? 5.074 16.422 3.621 1 95.56 60 ASN B C 1
ATOM 2249 O O . ASN B 1 60 ? 5.719 15.781 4.445 1 95.56 60 ASN B O 1
ATOM 2253 N N . LEU B 1 61 ? 5.152 17.703 3.5 1 95.88 61 LEU B N 1
ATOM 2254 C CA . LEU B 1 61 ? 6 18.469 4.41 1 95.88 61 LEU B CA 1
ATOM 2255 C C . LEU B 1 61 ? 5.445 18.438 5.828 1 95.88 61 LEU B C 1
ATOM 2257 O O . LEU B 1 61 ? 6.191 18.203 6.785 1 95.88 61 LEU B O 1
ATOM 2261 N N . LEU B 1 62 ? 4.145 18.578 5.938 1 95.94 62 LEU B N 1
ATOM 2262 C CA . LEU B 1 62 ? 3.514 18.578 7.254 1 95.94 62 LEU B CA 1
ATOM 2263 C C . LEU B 1 62 ? 3.725 17.234 7.953 1 95.94 62 LEU B C 1
ATOM 2265 O O . LEU B 1 62 ? 3.832 17.188 9.18 1 95.94 62 LEU B O 1
ATOM 2269 N N . GLY B 1 63 ? 3.781 16.203 7.18 1 95.38 63 GLY B N 1
ATOM 2270 C CA . GLY B 1 63 ? 3.93 14.867 7.719 1 95.38 63 GLY B CA 1
ATOM 2271 C C . GLY B 1 63 ? 5.375 14.414 7.809 1 95.38 63 GLY B C 1
ATOM 2272 O O . GLY B 1 63 ? 5.648 13.25 8.117 1 95.38 63 GLY B O 1
ATOM 2273 N N . ALA B 1 64 ? 6.273 15.242 7.449 1 94.81 64 ALA B N 1
ATOM 2274 C CA . ALA B 1 64 ? 7.703 14.969 7.492 1 94.81 64 ALA B CA 1
ATOM 2275 C C . ALA B 1 64 ? 8.078 13.844 6.527 1 94.81 64 ALA B C 1
ATOM 2277 O O . ALA B 1 64 ? 8.961 13.031 6.812 1 94.81 64 ALA B O 1
ATOM 2278 N N . LEU B 1 65 ? 7.391 13.727 5.484 1 94.56 65 LEU B N 1
ATOM 2279 C CA . LEU B 1 65 ? 7.746 12.797 4.418 1 94.56 65 LEU B CA 1
ATOM 2280 C C . LEU B 1 65 ? 8.719 13.438 3.436 1 94.56 65 LEU B C 1
ATOM 2282 O O . LEU B 1 65 ? 9.312 12.75 2.604 1 94.56 65 LEU B O 1
ATOM 2286 N N . ASP B 1 66 ? 8.812 14.734 3.518 1 93.38 66 ASP B N 1
ATOM 2287 C CA . ASP B 1 66 ? 9.773 15.547 2.783 1 93.38 66 ASP B CA 1
ATOM 2288 C C . ASP B 1 66 ? 10.234 16.734 3.617 1 93.38 66 ASP B C 1
ATOM 2290 O O . ASP B 1 66 ? 9.68 17.016 4.684 1 93.38 66 ASP B O 1
ATOM 2294 N N . LYS B 1 67 ? 11.273 17.391 3.172 1 92.75 67 LYS B N 1
ATOM 2295 C CA . LYS B 1 67 ? 11.82 18.531 3.904 1 92.75 67 LYS B CA 1
ATOM 2296 C C . LYS B 1 67 ? 11.594 19.828 3.143 1 92.75 67 LYS B C 1
ATOM 2298 O O . LYS B 1 67 ? 11.789 19.875 1.926 1 92.75 67 LYS B O 1
ATOM 2303 N N . PRO B 1 68 ? 11.156 20.844 3.9 1 95.19 68 PRO B N 1
ATOM 2304 C CA . PRO B 1 68 ? 11.047 22.156 3.244 1 95.19 68 PRO B CA 1
ATOM 2305 C C . PRO B 1 68 ? 12.406 22.781 2.947 1 95.19 68 PRO B C 1
ATOM 2307 O O . PRO B 1 68 ? 13.422 22.344 3.49 1 95.19 68 PRO B O 1
ATOM 2310 N N . ASP B 1 69 ? 12.359 23.734 1.998 1 95.19 69 ASP B N 1
ATOM 2311 C CA . ASP B 1 69 ? 13.57 24.516 1.733 1 95.19 69 ASP B CA 1
ATOM 2312 C C . ASP B 1 69 ? 13.789 25.578 2.809 1 95.19 69 ASP B C 1
ATOM 2314 O O . ASP B 1 69 ? 14.914 25.781 3.26 1 95.19 69 ASP B O 1
ATOM 2318 N N . THR B 1 70 ? 12.734 26.219 3.148 1 95.31 70 THR B N 1
ATOM 2319 C CA . THR B 1 70 ? 12.75 27.219 4.207 1 95.31 70 THR B CA 1
ATOM 2320 C C . THR B 1 70 ? 11.469 27.172 5.027 1 95.31 70 THR B C 1
ATOM 2322 O O . THR B 1 70 ? 10.5 26.516 4.633 1 95.31 70 THR B O 1
ATOM 2325 N N . GLY B 1 71 ? 11.586 27.812 6.246 1 95.75 71 GLY B N 1
ATOM 2326 C CA . GLY B 1 71 ? 10.438 27.844 7.137 1 95.75 71 GLY B CA 1
ATOM 2327 C C . GLY B 1 71 ? 10.508 26.812 8.25 1 95.75 71 GLY B C 1
ATOM 2328 O O . GLY B 1 71 ? 11.562 26.219 8.477 1 95.75 71 GLY B O 1
ATOM 2329 N N . ARG B 1 72 ? 9.32 26.781 8.922 1 94.5 72 ARG B N 1
ATOM 2330 C CA . ARG B 1 72 ? 9.305 25.953 10.117 1 94.5 72 ARG B CA 1
ATOM 2331 C C . ARG B 1 72 ? 7.953 25.266 10.289 1 94.5 72 ARG B C 1
ATOM 2333 O O . ARG B 1 72 ? 6.91 25.859 10.016 1 94.5 72 ARG B O 1
ATOM 2340 N N . ILE B 1 73 ? 8.086 24 10.711 1 95.31 73 ILE B N 1
ATOM 2341 C CA . ILE B 1 73 ? 6.895 23.219 11.055 1 95.31 73 ILE B CA 1
ATOM 2342 C C . ILE B 1 73 ? 7.023 22.672 12.469 1 95.31 73 ILE B C 1
ATOM 2344 O O . ILE B 1 73 ? 8.008 22 12.789 1 95.31 73 ILE B O 1
ATOM 2348 N N . VAL B 1 74 ? 6.055 22.953 13.297 1 94.62 74 VAL B N 1
ATOM 2349 C CA . VAL B 1 74 ? 5.988 22.391 14.641 1 94.62 74 VAL B CA 1
ATOM 2350 C C . VAL B 1 74 ? 4.664 21.656 14.82 1 94.62 74 VAL B C 1
ATOM 2352 O O . VAL B 1 74 ? 3.596 22.203 14.539 1 94.62 74 VAL B O 1
ATOM 2355 N N . VAL B 1 75 ? 4.789 20.406 15.242 1 94.25 75 VAL B N 1
ATOM 2356 C CA . VAL B 1 75 ? 3.607 19.594 15.531 1 94.25 75 VAL B CA 1
ATOM 2357 C C . VAL B 1 75 ? 3.684 19.047 16.953 1 94.25 75 VAL B C 1
ATOM 2359 O O . VAL B 1 75 ? 4.656 18.391 17.328 1 94.25 75 VAL B O 1
ATOM 2362 N N . ASP B 1 76 ? 2.645 19.328 17.688 1 93.56 76 ASP B N 1
ATOM 2363 C CA . ASP B 1 76 ? 2.572 18.859 19.078 1 93.56 76 ASP B CA 1
ATOM 2364 C C . ASP B 1 76 ? 3.855 19.188 19.828 1 93.56 76 ASP B C 1
ATOM 2366 O O . ASP B 1 76 ? 4.41 18.328 20.516 1 93.56 76 ASP B O 1
ATOM 2370 N N . GLY B 1 77 ? 4.383 20.312 19.562 1 91.12 77 GLY B N 1
ATOM 2371 C CA . GLY B 1 77 ? 5.523 20.844 20.297 1 91.12 77 GLY B CA 1
ATOM 2372 C C . GLY B 1 77 ? 6.859 20.406 19.719 1 91.12 77 GLY B C 1
ATOM 2373 O O . GLY B 1 77 ? 7.914 20.859 20.172 1 91.12 77 GLY B O 1
ATOM 2374 N N . LEU B 1 78 ? 6.855 19.547 18.766 1 92 78 LEU B N 1
ATOM 2375 C CA . LEU B 1 78 ? 8.094 19.078 18.156 1 92 78 LEU B CA 1
ATOM 2376 C C . LEU B 1 78 ? 8.312 19.734 16.797 1 92 78 LEU B C 1
ATOM 2378 O O . LEU B 1 78 ? 7.422 19.734 15.945 1 92 78 LEU B O 1
ATOM 2382 N N . GLU B 1 79 ? 9.469 20.25 16.625 1 92.19 79 GLU B N 1
ATOM 2383 C CA . GLU B 1 79 ? 9.82 20.812 15.312 1 92.19 79 GLU B CA 1
ATOM 2384 C C . GLU B 1 79 ? 10.211 19.719 14.336 1 92.19 79 GLU B C 1
ATOM 2386 O O . GLU B 1 79 ? 11.109 18.906 14.609 1 92.19 79 GLU B O 1
ATOM 2391 N N . LEU B 1 80 ? 9.547 19.672 13.219 1 90 80 LEU B N 1
ATOM 2392 C CA . LEU B 1 80 ? 9.75 18.609 12.227 1 90 80 LEU B CA 1
ATOM 2393 C C . LEU B 1 80 ? 10.711 19.062 11.133 1 90 80 LEU B C 1
ATOM 2395 O O . LEU B 1 80 ? 11.203 18.25 10.352 1 90 80 LEU B O 1
ATOM 2399 N N . THR B 1 81 ? 10.93 20.359 11.008 1 80.56 81 THR B N 1
ATOM 2400 C CA . THR B 1 81 ? 11.711 20.938 9.914 1 80.56 81 THR B CA 1
ATOM 2401 C C . THR B 1 81 ? 13.141 20.406 9.922 1 80.56 81 THR B C 1
ATOM 2403 O O . THR B 1 81 ? 13.781 20.328 8.875 1 80.56 81 THR B O 1
ATOM 2406 N N . ALA B 1 82 ? 13.539 19.891 11.055 1 68.31 82 ALA B N 1
ATOM 2407 C CA . ALA B 1 82 ? 14.898 19.375 11.141 1 68.31 82 ALA B CA 1
ATOM 2408 C C . ALA B 1 82 ? 15.102 18.188 10.211 1 68.31 82 ALA B C 1
ATOM 2410 O O . ALA B 1 82 ? 14.164 17.75 9.539 1 68.31 82 ALA B O 1
ATOM 2411 N N . ASP B 1 83 ? 16.219 17.547 10.133 1 74.75 83 ASP B N 1
ATOM 2412 C CA . ASP B 1 83 ? 16.578 16.328 9.414 1 74.75 83 ASP B CA 1
ATOM 2413 C C . ASP B 1 83 ? 15.531 15.242 9.633 1 74.75 83 ASP B C 1
ATOM 2415 O O . ASP B 1 83 ? 15.414 14.695 10.734 1 74.75 83 ASP B O 1
ATOM 2419 N N . ILE B 1 84 ? 14.688 15.07 8.461 1 76.25 84 ILE B N 1
ATOM 2420 C CA . ILE B 1 84 ? 13.609 14.086 8.523 1 76.25 84 ILE B CA 1
ATOM 2421 C C . ILE B 1 84 ? 14.188 12.703 8.844 1 76.25 84 ILE B C 1
ATOM 2423 O O . ILE B 1 84 ? 13.438 11.766 9.125 1 76.25 84 ILE B O 1
ATOM 2427 N N . LYS B 1 85 ? 15.477 12.648 8.984 1 78.19 85 LYS B N 1
ATOM 2428 C CA . LYS B 1 85 ? 16.125 11.383 9.297 1 78.19 85 LYS B CA 1
ATOM 2429 C C . LYS B 1 85 ? 16.484 11.305 10.781 1 78.19 85 LYS B C 1
ATOM 2431 O O . LYS B 1 85 ? 16.953 10.266 11.258 1 78.19 85 LYS B O 1
ATOM 2436 N N . ASN B 1 86 ? 16.188 12.359 11.359 1 87.62 86 ASN B N 1
ATOM 2437 C CA . ASN B 1 86 ? 16.406 12.375 12.805 1 87.62 86 ASN B CA 1
ATOM 2438 C C . ASN B 1 86 ? 15.523 11.359 13.516 1 87.62 86 ASN B C 1
ATOM 2440 O O . ASN B 1 86 ? 14.344 11.227 13.203 1 87.62 86 ASN B O 1
ATOM 2444 N N . GLU B 1 87 ? 16.094 10.727 14.461 1 88.56 87 GLU B N 1
ATOM 2445 C CA . GLU B 1 87 ? 15.391 9.648 15.156 1 88.56 87 GLU B CA 1
ATOM 2446 C C . GLU B 1 87 ? 14.125 10.156 15.836 1 88.56 87 GLU B C 1
ATOM 2448 O O . GLU B 1 87 ? 13.109 9.469 15.852 1 88.56 87 GLU B O 1
ATOM 2453 N N . ARG B 1 88 ? 14.234 11.312 16.422 1 91.25 88 ARG B N 1
ATOM 2454 C CA . ARG B 1 88 ? 13.086 11.875 17.125 1 91.25 88 ARG B CA 1
ATOM 2455 C C . ARG B 1 88 ? 11.945 12.164 16.141 1 91.25 88 ARG B C 1
ATOM 2457 O O . ARG B 1 88 ? 10.781 11.883 16.438 1 91.25 88 ARG B O 1
ATOM 2464 N N . VAL B 1 89 ? 12.266 12.711 15.008 1 92.69 89 VAL B N 1
ATOM 2465 C CA . VAL B 1 89 ? 11.281 13.031 13.984 1 92.69 89 VAL B CA 1
ATOM 2466 C C . VAL B 1 89 ? 10.695 11.742 13.406 1 92.69 89 VAL B C 1
ATOM 2468 O O . VAL B 1 89 ? 9.484 11.641 13.203 1 92.69 89 VAL B O 1
ATOM 2471 N N . GLU B 1 90 ? 11.523 10.797 13.227 1 90.81 90 GLU B N 1
ATOM 2472 C CA . GLU B 1 90 ? 11.086 9.508 12.711 1 90.81 90 GLU B CA 1
ATOM 2473 C C . GLU B 1 90 ? 10.086 8.844 13.656 1 90.81 90 GLU B C 1
ATOM 2475 O O . GLU B 1 90 ? 9.047 8.344 13.219 1 90.81 90 GLU B O 1
ATOM 2480 N N . ARG B 1 91 ? 10.438 8.859 14.852 1 92.12 91 ARG B N 1
ATOM 2481 C CA . ARG B 1 91 ? 9.562 8.258 15.852 1 92.12 91 ARG B CA 1
ATOM 2482 C C . ARG B 1 91 ? 8.234 9 15.938 1 92.12 91 ARG B C 1
ATOM 2484 O O . ARG B 1 91 ? 7.172 8.383 16.031 1 92.12 91 ARG B O 1
ATOM 2491 N N . PHE B 1 92 ? 8.352 10.297 15.891 1 93.75 92 PHE B N 1
ATOM 2492 C CA . PHE B 1 92 ? 7.137 11.102 15.961 1 93.75 92 PHE B CA 1
ATOM 2493 C C . PHE B 1 92 ? 6.234 10.828 14.758 1 93.75 92 PHE B C 1
ATOM 2495 O O . PHE B 1 92 ? 5.031 10.625 14.914 1 93.75 92 PHE B O 1
ATOM 2502 N N . ARG B 1 93 ? 6.77 10.797 13.602 1 93.81 93 ARG B N 1
ATOM 2503 C CA . ARG B 1 93 ? 6.023 10.5 12.383 1 93.81 93 ARG B CA 1
ATOM 2504 C C . ARG B 1 93 ? 5.352 9.141 12.477 1 93.81 93 ARG B C 1
ATOM 2506 O O . ARG B 1 93 ? 4.156 9.008 12.195 1 93.81 93 ARG B O 1
ATOM 2513 N N . ARG B 1 94 ? 6.062 8.211 12.883 1 91.75 94 ARG B N 1
ATOM 2514 C CA . ARG B 1 94 ? 5.594 6.836 12.977 1 91.75 94 ARG B CA 1
ATOM 2515 C C . ARG B 1 94 ? 4.469 6.707 14 1 91.75 94 ARG B C 1
ATOM 2517 O O . ARG B 1 94 ? 3.467 6.031 13.742 1 91.75 94 ARG B O 1
ATOM 2524 N N . ASP B 1 95 ? 4.605 7.418 15.07 1 94 95 ASP B N 1
ATOM 2525 C CA . ASP B 1 95 ? 3.748 7.156 16.219 1 94 95 ASP B CA 1
ATOM 2526 C C . ASP B 1 95 ? 2.586 8.148 16.281 1 94 95 ASP B C 1
ATOM 2528 O O . ASP B 1 95 ? 1.509 7.824 16.781 1 94 95 ASP B O 1
ATOM 2532 N N . LYS B 1 96 ? 2.789 9.367 15.734 1 95.31 96 LYS B N 1
ATOM 2533 C CA . LYS B 1 96 ? 1.856 10.43 16.094 1 95.31 96 LYS B CA 1
ATOM 2534 C C . LYS B 1 96 ? 1.202 11.031 14.852 1 95.31 96 LYS B C 1
ATOM 2536 O O . LYS B 1 96 ? 0.322 11.891 14.961 1 95.31 96 LYS B O 1
ATOM 2541 N N . ILE B 1 97 ? 1.601 10.609 13.742 1 96.69 97 ILE B N 1
ATOM 2542 C CA . ILE B 1 97 ? 0.971 11.125 12.531 1 96.69 97 ILE B CA 1
ATOM 2543 C C . ILE B 1 97 ? 0.326 9.977 11.75 1 96.69 97 ILE B C 1
ATOM 2545 O O . ILE B 1 97 ? 0.966 8.953 11.5 1 96.69 97 ILE B O 1
ATOM 2549 N N . GLY B 1 98 ? -0.914 10.102 11.469 1 97.44 98 GLY B N 1
ATOM 2550 C CA . GLY B 1 98 ? -1.625 9.195 10.586 1 97.44 98 GLY B CA 1
ATOM 2551 C C . GLY B 1 98 ? -1.822 9.75 9.188 1 97.44 98 GLY B C 1
ATOM 2552 O O . GLY B 1 98 ? -2.074 10.945 9.023 1 97.44 98 GLY B O 1
ATOM 2553 N N . PHE B 1 99 ? -1.763 8.883 8.234 1 97.81 99 PHE B N 1
ATOM 2554 C CA . PHE B 1 99 ? -1.898 9.297 6.844 1 97.81 99 PHE B CA 1
ATOM 2555 C C . PHE B 1 99 ? -3.035 8.547 6.16 1 97.81 99 PHE B C 1
ATOM 2557 O O . PHE B 1 99 ? -3.223 7.352 6.391 1 97.81 99 PHE B O 1
ATOM 2564 N N . ILE B 1 100 ? -3.73 9.273 5.344 1 97.56 100 ILE B N 1
ATOM 2565 C CA . ILE B 1 100 ? -4.758 8.711 4.477 1 97.56 100 ILE B CA 1
ATOM 2566 C C . ILE B 1 100 ? -4.562 9.211 3.047 1 97.56 100 ILE B C 1
ATOM 2568 O O . ILE B 1 100 ? -4.523 10.422 2.807 1 97.56 100 ILE B O 1
ATOM 2572 N N . PHE B 1 101 ? -4.449 8.258 2.115 1 96.19 101 PHE B N 1
ATOM 2573 C CA . PHE B 1 101 ? -4.223 8.617 0.72 1 96.19 101 PHE B CA 1
ATOM 2574 C C . PHE B 1 101 ? -5.387 8.156 -0.152 1 96.19 101 PHE B C 1
ATOM 2576 O O . PHE B 1 101 ? -6.176 7.305 0.257 1 96.19 101 PHE B O 1
ATOM 2583 N N . GLN B 1 102 ? -5.359 8.711 -1.298 1 92.38 102 GLN B N 1
ATOM 2584 C CA . GLN B 1 102 ? -6.41 8.383 -2.256 1 92.38 102 GLN B CA 1
ATOM 2585 C C . GLN B 1 102 ? -6.359 6.91 -2.643 1 92.38 102 GLN B C 1
ATOM 2587 O O . GLN B 1 102 ? -7.398 6.25 -2.719 1 92.38 102 GLN B O 1
ATOM 2592 N N . ASN B 1 103 ? -5.191 6.344 -2.857 1 92.62 103 ASN B N 1
ATOM 2593 C CA . ASN B 1 103 ? -5.055 4.973 -3.344 1 92.62 103 ASN B CA 1
ATOM 2594 C C . ASN B 1 103 ? -4.996 3.973 -2.193 1 92.62 103 ASN B C 1
ATOM 2596 O O . ASN B 1 103 ? -4.738 2.789 -2.408 1 92.62 103 ASN B O 1
ATOM 2600 N N . HIS B 1 104 ? -5.25 4.32 -1.031 1 94.44 104 HIS B N 1
ATOM 2601 C CA . HIS B 1 104 ? -5.348 3.574 0.218 1 94.44 104 HIS B CA 1
ATOM 2602 C C . HIS B 1 104 ? -4.07 2.789 0.493 1 94.44 104 HIS B C 1
ATOM 2604 O O . HIS B 1 104 ? -3.697 2.588 1.651 1 94.44 104 HIS B O 1
ATOM 2610 N N . TYR B 1 105 ? -3.396 2.234 -0.537 1 95.69 105 TYR B N 1
ATOM 2611 C CA . TYR B 1 105 ? -2.123 1.529 -0.45 1 95.69 105 TYR B CA 1
ATOM 2612 C C . TYR B 1 105 ? -2.219 0.347 0.506 1 95.69 105 TYR B C 1
ATOM 2614 O O . TYR B 1 105 ? -1.309 0.112 1.306 1 95.69 105 TYR B O 1
ATOM 2622 N N . LEU B 1 106 ? -3.355 -0.291 0.47 1 97 106 LEU B N 1
ATOM 2623 C CA . LEU B 1 106 ? -3.467 -1.527 1.235 1 97 106 LEU B CA 1
ATOM 2624 C C . LEU B 1 106 ? -2.588 -2.619 0.636 1 97 106 LEU B C 1
ATOM 2626 O O . LEU B 1 106 ? -2.529 -2.773 -0.585 1 97 106 LEU B O 1
ATOM 2630 N N . MET B 1 107 ? -1.922 -3.318 1.503 1 95.81 107 MET B N 1
ATOM 2631 C CA . MET B 1 107 ? -1.157 -4.477 1.049 1 95.81 107 MET B CA 1
ATOM 2632 C C . MET B 1 107 ? -2.084 -5.633 0.684 1 95.81 107 MET B C 1
ATOM 2634 O O . MET B 1 107 ? -2.777 -6.172 1.547 1 95.81 107 MET B O 1
ATOM 2638 N N . GLN B 1 108 ? -1.989 -6.145 -0.476 1 95.31 108 GLN B N 1
ATOM 2639 C CA . GLN B 1 108 ? -2.994 -7.023 -1.064 1 95.31 108 GLN B CA 1
ATOM 2640 C C . GLN B 1 108 ? -2.893 -8.438 -0.497 1 95.31 108 GLN B C 1
ATOM 2642 O O . GLN B 1 108 ? -3.865 -9.188 -0.518 1 95.31 108 GLN B O 1
ATOM 2647 N N . GLU B 1 109 ? -1.725 -8.82 0.014 1 93.69 109 GLU B N 1
ATOM 2648 C CA . GLU B 1 109 ? -1.487 -10.18 0.499 1 93.69 109 GLU B CA 1
ATOM 2649 C C . GLU B 1 109 ? -1.844 -10.305 1.978 1 93.69 109 GLU B C 1
ATOM 2651 O O . GLU B 1 109 ? -1.75 -11.391 2.553 1 93.69 109 GLU B O 1
ATOM 2656 N N . PHE B 1 110 ? -2.266 -9.211 2.525 1 93.94 110 PHE B N 1
ATOM 2657 C CA . PHE B 1 110 ? -2.691 -9.211 3.92 1 93.94 110 PHE B CA 1
ATOM 2658 C C . PHE B 1 110 ? -4.191 -8.969 4.027 1 93.94 110 PHE B C 1
ATOM 2660 O O . PHE B 1 110 ? -4.773 -8.266 3.191 1 93.94 110 PHE B O 1
ATOM 2667 N N . THR B 1 111 ? -4.738 -9.531 5.055 1 95.38 111 THR B N 1
ATOM 2668 C CA . THR B 1 111 ? -6.152 -9.289 5.309 1 95.38 111 THR B CA 1
ATOM 2669 C C . THR B 1 111 ? -6.383 -7.844 5.75 1 95.38 111 THR B C 1
ATOM 2671 O O . THR B 1 111 ? -5.43 -7.121 6.043 1 95.38 111 THR B O 1
ATOM 2674 N N . VAL B 1 112 ? -7.637 -7.508 5.785 1 97.81 112 VAL B N 1
ATOM 2675 C CA . VAL B 1 112 ? -8.047 -6.203 6.293 1 97.81 112 VAL B CA 1
ATOM 2676 C C . VAL B 1 112 ? -7.5 -6 7.703 1 97.81 112 VAL B C 1
ATOM 2678 O O . VAL B 1 112 ? -6.875 -4.98 7.996 1 97.81 112 VAL B O 1
ATOM 2681 N N . LEU B 1 113 ? -7.707 -6.949 8.516 1 97.31 113 LEU B N 1
ATOM 2682 C CA . LEU B 1 113 ? -7.23 -6.891 9.898 1 97.31 113 LEU B CA 1
ATOM 2683 C C . LEU B 1 113 ? -5.719 -6.723 9.945 1 97.31 113 LEU B C 1
ATOM 2685 O O . LEU B 1 113 ? -5.207 -5.855 10.656 1 97.31 113 LEU B O 1
ATOM 2689 N N . GLU B 1 114 ? -5.066 -7.512 9.188 1 94.75 114 GLU B N 1
ATOM 2690 C CA . GLU B 1 114 ? -3.605 -7.473 9.18 1 94.75 114 GLU B CA 1
ATOM 2691 C C . GLU B 1 114 ? -3.092 -6.129 8.672 1 94.75 114 GLU B C 1
ATOM 2693 O O . GLU B 1 114 ? -2.092 -5.613 9.172 1 94.75 114 GLU B O 1
ATOM 2698 N N . ASN B 1 115 ? -3.701 -5.605 7.711 1 97.38 115 ASN B N 1
ATOM 2699 C CA . ASN B 1 115 ? -3.332 -4.285 7.219 1 97.38 115 ASN B CA 1
ATOM 2700 C C . ASN B 1 115 ? -3.391 -3.236 8.328 1 97.38 115 ASN B C 1
ATOM 2702 O O . ASN B 1 115 ? -2.5 -2.391 8.438 1 97.38 115 ASN B O 1
ATOM 2706 N N . VAL B 1 116 ? -4.379 -3.312 9.133 1 98.12 116 VAL B N 1
ATOM 2707 C CA . VAL B 1 116 ? -4.582 -2.328 10.188 1 98.12 116 VAL B CA 1
ATOM 2708 C C . VAL B 1 116 ? -3.619 -2.6 11.344 1 98.12 116 VAL B C 1
ATOM 2710 O O . VAL B 1 116 ? -3.283 -1.693 12.109 1 98.12 116 VAL B O 1
ATOM 2713 N N . MET B 1 117 ? -3.117 -3.77 11.414 1 96.31 117 MET B N 1
ATOM 2714 C CA . MET B 1 117 ? -2.174 -4.141 12.469 1 96.31 117 MET B CA 1
ATOM 2715 C C . MET B 1 117 ? -0.778 -3.609 12.156 1 96.31 117 MET B C 1
ATOM 2717 O O . MET B 1 117 ? 0.058 -3.49 13.055 1 96.31 117 MET B O 1
ATOM 2721 N N . LEU B 1 118 ? -0.481 -3.314 10.945 1 95.06 118 LEU B N 1
ATOM 2722 C CA . LEU B 1 118 ? 0.881 -3.076 10.484 1 95.06 118 LEU B CA 1
ATOM 2723 C C . LEU B 1 118 ? 1.522 -1.926 11.25 1 95.06 118 LEU B C 1
ATOM 2725 O O . LEU B 1 118 ? 2.627 -2.068 11.781 1 95.06 118 LEU B O 1
ATOM 2729 N N . PRO B 1 119 ? 0.84 -0.766 11.336 1 94.56 119 PRO B N 1
ATOM 2730 C CA . PRO B 1 119 ? 1.479 0.323 12.078 1 94.56 119 PRO B CA 1
ATOM 2731 C C . PRO B 1 119 ? 1.783 -0.049 13.523 1 94.56 119 PRO B C 1
ATOM 2733 O O . PRO B 1 119 ? 2.812 0.359 14.07 1 94.56 119 PRO B O 1
ATOM 2736 N N . LEU B 1 120 ? 0.962 -0.813 14.141 1 94.25 120 LEU B N 1
ATOM 2737 C CA . LEU B 1 120 ? 1.155 -1.236 15.523 1 94.25 120 LEU B CA 1
ATOM 2738 C C . LEU B 1 120 ? 2.342 -2.188 15.641 1 94.25 120 LEU B C 1
ATOM 2740 O O . LEU B 1 120 ? 3.127 -2.092 16.594 1 94.25 120 LEU B O 1
ATOM 2744 N N . ARG B 1 121 ? 2.451 -3.061 14.68 1 90.25 121 ARG B N 1
ATOM 2745 C CA . ARG B 1 121 ? 3.578 -3.986 14.672 1 90.25 121 ARG B CA 1
ATOM 2746 C C . ARG B 1 121 ? 4.902 -3.238 14.562 1 90.25 121 ARG B C 1
ATOM 2748 O O . ARG B 1 121 ? 5.875 -3.576 15.234 1 90.25 121 ARG B O 1
ATOM 2755 N N . VAL B 1 122 ? 4.914 -2.266 13.75 1 88.19 122 VAL B N 1
ATOM 2756 C CA . VAL B 1 122 ? 6.109 -1.45 13.555 1 88.19 122 VAL B CA 1
ATOM 2757 C C . VAL B 1 122 ? 6.438 -0.702 14.844 1 88.19 122 VAL B C 1
ATOM 2759 O O . VAL B 1 122 ? 7.609 -0.481 15.156 1 88.19 122 VAL B O 1
ATOM 2762 N N . GLN B 1 123 ? 5.422 -0.354 15.602 1 88.19 123 GLN B N 1
ATOM 2763 C CA . GLN B 1 123 ? 5.613 0.34 16.875 1 88.19 123 GLN B CA 1
ATOM 2764 C C . GLN B 1 123 ? 6.133 -0.611 17.938 1 88.19 123 GLN B C 1
ATOM 2766 O O . GLN B 1 123 ? 6.531 -0.176 19.031 1 88.19 123 GLN B O 1
ATOM 2771 N N . GLY B 1 124 ? 5.969 -1.913 17.75 1 86.81 124 GLY B N 1
ATOM 2772 C CA . GLY B 1 124 ? 6.535 -2.865 18.703 1 86.81 124 GLY B CA 1
ATOM 2773 C C . GLY B 1 124 ? 5.484 -3.623 19.484 1 86.81 124 GLY B C 1
ATOM 2774 O O . GLY B 1 124 ? 5.812 -4.395 20.391 1 86.81 124 GLY B O 1
ATOM 2775 N N . PHE B 1 125 ? 4.246 -3.418 19.125 1 91.12 125 PHE B N 1
ATOM 2776 C CA . PHE B 1 125 ? 3.201 -4.176 19.797 1 91.12 125 PHE B CA 1
ATOM 2777 C C . PHE B 1 125 ? 3.318 -5.664 19.469 1 91.12 125 PHE B C 1
ATOM 2779 O O . PHE B 1 125 ? 3.771 -6.035 18.391 1 91.12 125 PHE B O 1
ATOM 2786 N N . THR B 1 126 ? 2.912 -6.508 20.391 1 91.81 126 THR B N 1
ATOM 2787 C CA . THR B 1 126 ? 2.807 -7.938 20.125 1 91.81 126 THR B CA 1
ATOM 2788 C C . THR B 1 126 ? 1.685 -8.219 19.125 1 91.81 126 THR B C 1
ATOM 2790 O O . THR B 1 126 ? 0.797 -7.383 18.938 1 91.81 126 THR B O 1
ATOM 2793 N N . THR B 1 127 ? 1.714 -9.352 18.547 1 91.25 127 THR B N 1
ATOM 2794 C CA . THR B 1 127 ? 0.68 -9.75 17.594 1 91.25 127 THR B CA 1
ATOM 2795 C C . THR B 1 127 ? -0.696 -9.734 18.25 1 91.25 127 THR B C 1
ATOM 2797 O O . THR B 1 127 ? -1.654 -9.203 17.688 1 91.25 127 THR B O 1
ATOM 2800 N N . ALA B 1 128 ? -0.758 -10.266 19.406 1 94.88 128 ALA B N 1
ATOM 2801 C CA . ALA B 1 128 ? -2.033 -10.352 20.109 1 94.88 128 ALA B CA 1
ATOM 2802 C C . ALA B 1 128 ? -2.584 -8.961 20.422 1 94.88 128 ALA B C 1
ATOM 2804 O O . ALA B 1 128 ? -3.762 -8.688 20.172 1 94.88 128 ALA B O 1
ATOM 2805 N N . ALA B 1 129 ? -1.803 -8.047 20.938 1 96.38 129 ALA B N 1
ATOM 2806 C CA . ALA B 1 129 ? -2.229 -6.688 21.266 1 96.38 129 ALA B CA 1
ATOM 2807 C C . ALA B 1 129 ? -2.619 -5.918 20.016 1 96.38 129 ALA B C 1
ATOM 2809 O O . ALA B 1 129 ? -3.621 -5.199 20 1 96.38 129 ALA B O 1
ATOM 2810 N N . ALA B 1 130 ? -1.812 -6.055 18.984 1 95.94 130 ALA B N 1
ATOM 2811 C CA . ALA B 1 130 ? -2.102 -5.395 17.719 1 95.94 130 ALA B CA 1
ATOM 2812 C C . ALA B 1 130 ? -3.432 -5.875 17.141 1 95.94 130 ALA B C 1
ATOM 2814 O O . ALA B 1 130 ? -4.215 -5.074 16.625 1 95.94 130 ALA B O 1
ATOM 2815 N N . LYS B 1 131 ? -3.637 -7.188 17.266 1 96.75 131 LYS B N 1
ATOM 2816 C CA . LYS B 1 131 ? -4.879 -7.77 16.766 1 96.75 131 LYS B CA 1
ATOM 2817 C C . LYS B 1 131 ? -6.09 -7.184 17.484 1 96.75 131 LYS B C 1
ATOM 2819 O O . LYS B 1 131 ? -7.074 -6.801 16.859 1 96.75 131 LYS B O 1
ATOM 2824 N N . GLU B 1 132 ? -6.004 -7.102 18.719 1 98.06 132 GLU B N 1
ATOM 2825 C CA . GLU B 1 132 ? -7.105 -6.57 19.516 1 98.06 132 GLU B CA 1
ATOM 2826 C C . GLU B 1 132 ? -7.395 -5.113 19.156 1 98.06 132 GLU B C 1
ATOM 2828 O O . GLU B 1 132 ? -8.547 -4.746 18.922 1 98.06 132 GLU B O 1
ATOM 2833 N N . LYS B 1 133 ? -6.395 -4.305 19.125 1 97.94 133 LYS B N 1
ATOM 2834 C CA . LYS B 1 133 ? -6.551 -2.887 18.812 1 97.94 133 LYS B CA 1
ATOM 2835 C C . LYS B 1 133 ? -7.086 -2.689 17.391 1 97.94 133 LYS B C 1
ATOM 2837 O O . LYS B 1 133 ? -7.973 -1.862 17.172 1 97.94 133 LYS B O 1
ATOM 2842 N N . ALA B 1 134 ? -6.539 -3.418 16.484 1 98.44 134 ALA B N 1
ATOM 2843 C CA . ALA B 1 134 ? -6.957 -3.318 15.094 1 98.44 134 ALA B CA 1
ATOM 2844 C C . ALA B 1 134 ? -8.406 -3.75 14.922 1 98.44 134 ALA B C 1
ATOM 2846 O O . ALA B 1 134 ? -9.172 -3.109 14.195 1 98.44 134 ALA B O 1
ATOM 2847 N N . ALA B 1 135 ? -8.734 -4.832 15.586 1 98.56 135 ALA B N 1
ATOM 2848 C CA . ALA B 1 135 ? -10.109 -5.312 15.531 1 98.56 135 ALA B CA 1
ATOM 2849 C C . ALA B 1 135 ? -11.086 -4.258 16.062 1 98.56 135 ALA B C 1
ATOM 2851 O O . ALA B 1 135 ? -12.125 -4.004 15.445 1 98.56 135 ALA B O 1
ATOM 2852 N N . HIS B 1 136 ? -10.734 -3.652 17.109 1 97.81 136 HIS B N 1
ATOM 2853 C CA . HIS B 1 136 ? -11.57 -2.605 17.688 1 97.81 136 HIS B CA 1
ATOM 2854 C C . HIS B 1 136 ? -11.719 -1.426 16.734 1 97.81 136 HIS B C 1
ATOM 2856 O O . HIS B 1 136 ? -12.82 -0.902 16.547 1 97.81 136 HIS B O 1
ATOM 2862 N N . ALA B 1 137 ? -10.672 -1.004 16.141 1 97.56 137 ALA B N 1
ATOM 2863 C CA . ALA B 1 137 ? -10.703 0.104 15.188 1 97.56 137 ALA B CA 1
ATOM 2864 C C . ALA B 1 137 ? -11.617 -0.21 14.008 1 97.56 137 ALA B C 1
ATOM 2866 O O . ALA B 1 137 ? -12.383 0.647 13.562 1 97.56 137 ALA B O 1
ATOM 2867 N N . LEU B 1 138 ? -11.516 -1.41 13.523 1 98.38 138 LEU B N 1
ATOM 2868 C CA . LEU B 1 138 ? -12.328 -1.824 12.391 1 98.38 138 LEU B CA 1
ATOM 2869 C C . LEU B 1 138 ? -13.805 -1.878 12.773 1 98.38 138 LEU B C 1
ATOM 2871 O O . LEU B 1 138 ? -14.672 -1.488 11.984 1 98.38 138 LEU B O 1
ATOM 2875 N N . GLU B 1 139 ? -14.086 -2.377 13.93 1 97.5 139 GLU B N 1
ATOM 2876 C CA . GLU B 1 139 ? -15.461 -2.414 14.414 1 97.5 139 GLU B CA 1
ATOM 2877 C C . GLU B 1 139 ? -16.047 -1.009 14.523 1 97.5 139 GLU B C 1
ATOM 2879 O O . GLU B 1 139 ? -17.188 -0.776 14.133 1 97.5 139 GLU B O 1
ATOM 2884 N N . ARG B 1 140 ? -15.32 -0.099 14.938 1 94.56 140 ARG B N 1
ATOM 2885 C CA . ARG B 1 140 ? -15.766 1.275 15.133 1 94.56 140 ARG B CA 1
ATOM 2886 C C . ARG B 1 140 ? -16.172 1.92 13.812 1 94.56 140 ARG B C 1
ATOM 2888 O O . ARG B 1 140 ? -17.031 2.793 13.773 1 94.56 140 ARG B O 1
ATOM 2895 N N . ILE B 1 141 ? -15.555 1.486 12.797 1 94.88 141 ILE B N 1
ATOM 2896 C CA . ILE B 1 141 ? -15.875 2.123 11.523 1 94.88 141 ILE B CA 1
ATOM 2897 C C . ILE B 1 141 ? -16.812 1.228 10.719 1 94.88 141 ILE B C 1
ATOM 2899 O O . ILE B 1 141 ? -17 1.434 9.516 1 94.88 141 ILE B O 1
ATOM 2903 N N . GLY B 1 142 ? -17.281 0.204 11.289 1 95 142 GLY B N 1
ATOM 2904 C CA . GLY B 1 142 ? -18.328 -0.619 10.695 1 95 142 GLY B CA 1
ATOM 2905 C C . GLY B 1 142 ? -17.781 -1.697 9.773 1 95 142 GLY B C 1
ATOM 2906 O O . GLY B 1 142 ? -18.469 -2.113 8.836 1 95 142 GLY B O 1
ATOM 2907 N N . LEU B 1 143 ? -16.531 -2.141 10.031 1 97.56 143 LEU B N 1
ATOM 2908 C CA . LEU B 1 143 ? -15.945 -3.127 9.133 1 97.56 143 LEU B CA 1
ATOM 2909 C C . LEU B 1 143 ? -15.539 -4.383 9.898 1 97.56 143 LEU B C 1
ATOM 2911 O O . LEU B 1 143 ? -14.688 -5.145 9.445 1 97.56 143 LEU B O 1
ATOM 2915 N N . GLY B 1 144 ? -16.125 -4.594 11.055 1 97.62 144 GLY B N 1
ATOM 2916 C CA . GLY B 1 144 ? -15.867 -5.789 11.844 1 97.62 144 GLY B CA 1
ATOM 2917 C C . GLY B 1 144 ? -16.109 -7.074 11.07 1 97.62 144 GLY B C 1
ATOM 2918 O O . GLY B 1 144 ? -15.398 -8.062 11.25 1 97.62 144 GLY B O 1
ATOM 2919 N N . HIS B 1 145 ? -17.094 -7.055 10.211 1 97 145 HIS B N 1
ATOM 2920 C CA . HIS B 1 145 ? -17.5 -8.242 9.461 1 97 145 HIS B CA 1
ATOM 2921 C C . HIS B 1 145 ? -16.562 -8.492 8.281 1 97 145 HIS B C 1
ATOM 2923 O O . HIS B 1 145 ? -16.688 -9.508 7.598 1 97 145 HIS B O 1
ATOM 2929 N N . ARG B 1 146 ? -15.602 -7.613 8.008 1 97 146 ARG B N 1
ATOM 2930 C CA . ARG B 1 146 ? -14.719 -7.715 6.855 1 97 146 ARG B CA 1
ATOM 2931 C C . ARG B 1 146 ? -13.289 -8.039 7.289 1 97 146 ARG B C 1
ATOM 2933 O O . ARG B 1 146 ? -12.383 -8.125 6.453 1 97 146 ARG B O 1
ATOM 2940 N N . MET B 1 147 ? -13.039 -8.281 8.508 1 96.94 147 MET B N 1
ATOM 2941 C CA . MET B 1 147 ? -11.703 -8.344 9.102 1 96.94 147 MET B CA 1
ATOM 2942 C C . MET B 1 147 ? -10.844 -9.391 8.398 1 96.94 147 MET B C 1
ATOM 2944 O O . MET B 1 147 ? -9.641 -9.188 8.219 1 96.94 147 MET B O 1
ATOM 2948 N N . HIS B 1 148 ? -11.422 -10.469 7.953 1 94.38 148 HIS B N 1
ATOM 2949 C CA . HIS B 1 148 ? -10.633 -11.578 7.438 1 94.38 148 HIS B CA 1
ATOM 2950 C C . HIS B 1 148 ? -10.648 -11.602 5.91 1 94.38 148 HIS B C 1
ATOM 2952 O O . HIS B 1 148 ? -10.141 -12.547 5.297 1 94.38 148 HIS B O 1
ATOM 2958 N N . HIS B 1 149 ? -11.203 -10.617 5.316 1 95.56 149 HIS B N 1
ATOM 2959 C CA . HIS B 1 149 ? -11.188 -10.469 3.867 1 95.56 149 HIS B CA 1
ATOM 2960 C C . HIS B 1 149 ? -9.883 -9.828 3.395 1 95.56 149 HIS B C 1
ATOM 2962 O O . HIS B 1 149 ? -9.195 -9.164 4.172 1 95.56 149 HIS B O 1
ATOM 2968 N N . PHE B 1 150 ? -9.594 -10.125 2.172 1 96.06 150 PHE B N 1
ATOM 2969 C CA . PHE B 1 150 ? -8.484 -9.438 1.522 1 96.06 150 PHE B CA 1
ATOM 2970 C C . PHE B 1 150 ? -8.969 -8.188 0.791 1 96.06 150 PHE B C 1
ATOM 2972 O O . PHE B 1 150 ? -10.156 -8.07 0.475 1 96.06 150 PHE B O 1
ATOM 2979 N N . PRO B 1 151 ? -8.023 -7.25 0.574 1 96.5 151 PRO B N 1
ATOM 2980 C CA . PRO B 1 151 ? -8.414 -6.02 -0.115 1 96.5 151 PRO B CA 1
ATOM 2981 C C . PRO B 1 151 ? -9.117 -6.281 -1.441 1 96.5 151 PRO B C 1
ATOM 2983 O O . PRO B 1 151 ? -10.031 -5.547 -1.814 1 96.5 151 PRO B O 1
ATOM 2986 N N . SER B 1 152 ? -8.805 -7.348 -2.125 1 92.94 152 SER B N 1
ATOM 2987 C CA . SER B 1 152 ? -9.43 -7.691 -3.396 1 92.94 152 SER B CA 1
ATOM 2988 C C . SER B 1 152 ? -10.875 -8.125 -3.201 1 92.94 152 SER B C 1
ATOM 2990 O O . SER B 1 152 ? -11.633 -8.234 -4.168 1 92.94 152 SER B O 1
ATOM 2992 N N . GLN B 1 153 ? -11.281 -8.32 -2.018 1 93.06 153 GLN B N 1
ATOM 2993 C CA . GLN B 1 153 ? -12.602 -8.867 -1.719 1 93.06 153 GLN B CA 1
ATOM 2994 C C . GLN B 1 153 ? -13.516 -7.809 -1.114 1 93.06 153 GLN B C 1
ATOM 2996 O O . GLN B 1 153 ? -14.609 -8.125 -0.635 1 93.06 153 GLN B O 1
ATOM 3001 N N . ILE B 1 154 ? -13.062 -6.59 -1.059 1 95.12 154 ILE B N 1
ATOM 3002 C CA . ILE B 1 154 ? -13.891 -5.52 -0.511 1 95.12 154 ILE B CA 1
ATOM 3003 C C . ILE B 1 154 ? -13.992 -4.379 -1.52 1 95.12 154 ILE B C 1
ATOM 3005 O O . ILE B 1 154 ? -13.203 -4.305 -2.465 1 95.12 154 ILE B O 1
ATOM 3009 N N . SER B 1 155 ? -14.969 -3.496 -1.307 1 94.25 155 SER B N 1
ATOM 3010 C CA . SER B 1 155 ? -15.203 -2.398 -2.24 1 94.25 155 SER B CA 1
ATOM 3011 C C . SER B 1 155 ? -14.203 -1.27 -2.031 1 94.25 155 SER B C 1
ATOM 3013 O O . SER B 1 155 ? -13.5 -1.233 -1.019 1 94.25 155 SER B O 1
ATOM 3015 N N . GLY B 1 156 ? -14.172 -0.36 -3.014 1 94.56 156 GLY B N 1
ATOM 3016 C CA . GLY B 1 156 ? -13.336 0.818 -2.881 1 94.56 156 GLY B CA 1
ATOM 3017 C C . GLY B 1 156 ? -13.648 1.643 -1.647 1 94.56 156 GLY B C 1
ATOM 3018 O O . GLY B 1 156 ? -12.742 2.113 -0.96 1 94.56 156 GLY B O 1
ATOM 3019 N N . GLY B 1 157 ? -14.914 1.823 -1.429 1 96 157 GLY B N 1
ATOM 3020 C CA . GLY B 1 157 ? -15.336 2.545 -0.239 1 96 157 GLY B CA 1
ATOM 3021 C C . GLY B 1 157 ? -14.906 1.875 1.051 1 96 157 GLY B C 1
ATOM 3022 O O . GLY B 1 157 ? -14.484 2.547 1.994 1 96 157 GLY B O 1
ATOM 3023 N N . GLU B 1 158 ? -15.039 0.55 1.082 1 97.19 158 GLU B N 1
ATOM 3024 C CA . GLU B 1 158 ? -14.57 -0.198 2.244 1 97.19 158 GLU B CA 1
ATOM 3025 C C . GLU B 1 158 ? -13.055 -0.08 2.404 1 97.19 158 GLU B C 1
ATOM 3027 O O . GLU B 1 158 ? -12.555 0.097 3.516 1 97.19 158 GLU B O 1
ATOM 3032 N N . SER B 1 159 ? -12.367 -0.125 1.299 1 97.62 159 SER B N 1
ATOM 3033 C CA . SER B 1 159 ? -10.914 0.003 1.327 1 97.62 159 SER B CA 1
ATOM 3034 C C . SER B 1 159 ? -10.492 1.345 1.914 1 97.62 159 SER B C 1
ATOM 3036 O O . SER B 1 159 ? -9.539 1.413 2.693 1 97.62 159 SER B O 1
ATOM 3038 N N . GLN B 1 160 ? -11.156 2.342 1.535 1 97.31 160 GLN B N 1
ATOM 3039 C CA . GLN B 1 160 ? -10.844 3.668 2.061 1 97.31 160 GLN B CA 1
ATOM 3040 C C . GLN B 1 160 ? -11.07 3.73 3.568 1 97.31 160 GLN B C 1
ATOM 3042 O O . GLN B 1 160 ? -10.281 4.328 4.297 1 97.31 160 GLN B O 1
ATOM 3047 N N . ARG B 1 161 ? -12.133 3.15 4.004 1 97.31 161 ARG B N 1
ATOM 3048 C CA . ARG B 1 161 ? -12.406 3.131 5.438 1 97.31 161 ARG B CA 1
ATOM 3049 C C . ARG B 1 161 ? -11.367 2.297 6.184 1 97.31 161 ARG B C 1
ATOM 3051 O O . ARG B 1 161 ? -10.992 2.629 7.309 1 97.31 161 ARG B O 1
ATOM 3058 N N . VAL B 1 162 ? -10.891 1.231 5.562 1 98.31 162 VAL B N 1
ATOM 3059 C CA . VAL B 1 162 ? -9.797 0.464 6.152 1 98.31 162 VAL B CA 1
ATOM 3060 C C . VAL B 1 162 ? -8.562 1.353 6.309 1 98.31 162 VAL B C 1
ATOM 3062 O O . VAL B 1 162 ? -7.879 1.301 7.332 1 98.31 162 VAL B O 1
ATOM 3065 N N . ALA B 1 163 ? -8.32 2.156 5.305 1 97.94 163 ALA B N 1
ATOM 3066 C CA . ALA B 1 163 ? -7.195 3.082 5.367 1 97.94 163 ALA B CA 1
ATOM 3067 C C . ALA B 1 163 ? -7.344 4.051 6.535 1 97.94 163 ALA B C 1
ATOM 3069 O O . ALA B 1 163 ? -6.359 4.414 7.176 1 97.94 163 ALA B O 1
ATOM 3070 N N . VAL B 1 164 ? -8.508 4.453 6.84 1 97.75 164 VAL B N 1
ATOM 3071 C CA . VAL B 1 164 ? -8.773 5.312 7.988 1 97.75 164 VAL B CA 1
ATOM 3072 C C . VAL B 1 164 ? -8.43 4.574 9.281 1 97.75 164 VAL B C 1
ATOM 3074 O O . VAL B 1 164 ? -7.727 5.105 10.141 1 97.75 164 VAL B O 1
ATOM 3077 N N . ALA B 1 165 ? -8.945 3.354 9.359 1 98.19 165 ALA B N 1
ATOM 3078 C CA . ALA B 1 165 ? -8.664 2.553 10.547 1 98.19 165 ALA B CA 1
ATOM 3079 C C . ALA B 1 165 ? -7.16 2.396 10.758 1 98.19 165 ALA B C 1
ATOM 3081 O O . ALA B 1 165 ? -6.668 2.518 11.883 1 98.19 165 ALA B O 1
ATOM 3082 N N . ARG B 1 166 ? -6.508 2.166 9.703 1 98.06 166 ARG B N 1
ATOM 3083 C CA . ARG B 1 166 ? -5.062 1.996 9.773 1 98.06 166 ARG B CA 1
ATOM 3084 C C . ARG B 1 166 ? -4.383 3.273 10.25 1 98.06 166 ARG B C 1
ATOM 3086 O O . ARG B 1 166 ? -3.41 3.217 11.008 1 98.06 166 ARG B O 1
ATOM 3093 N N . ALA B 1 167 ? -4.875 4.363 9.836 1 97.56 167 ALA B N 1
ATOM 3094 C CA . ALA B 1 167 ? -4.297 5.652 10.195 1 97.56 167 ALA B CA 1
ATOM 3095 C C . ALA B 1 167 ? -4.547 5.977 11.664 1 97.56 167 ALA B C 1
ATOM 3097 O O . ALA B 1 167 ? -3.705 6.586 12.328 1 97.56 167 ALA B O 1
ATOM 3098 N N . VAL B 1 168 ? -5.641 5.543 12.242 1 97.25 168 VAL B N 1
ATOM 3099 C CA . VAL B 1 168 ? -6.062 6.043 13.547 1 97.25 168 VAL B CA 1
ATOM 3100 C C . VAL B 1 168 ? -5.715 5.023 14.633 1 97.25 168 VAL B C 1
ATOM 3102 O O . VAL B 1 168 ? -5.762 5.332 15.82 1 97.25 168 VAL B O 1
ATOM 3105 N N . VAL B 1 169 ? -5.359 3.838 14.227 1 97.25 169 VAL B N 1
ATOM 3106 C CA . VAL B 1 169 ? -5.238 2.721 15.156 1 97.25 169 VAL B CA 1
ATOM 3107 C C . VAL B 1 169 ? -4.16 3.027 16.188 1 97.25 169 VAL B C 1
ATOM 3109 O O . VAL B 1 169 ? -4.223 2.541 17.328 1 97.25 169 VAL B O 1
ATOM 3112 N N . LYS B 1 170 ? -3.244 3.848 15.867 1 94.69 170 LYS B N 1
ATOM 3113 C CA . LYS B 1 170 ? -2.146 4.172 16.781 1 94.69 170 LYS B CA 1
ATOM 3114 C C . LYS B 1 170 ? -2.477 5.395 17.625 1 94.69 170 LYS B C 1
ATOM 3116 O O . LYS B 1 170 ? -1.607 5.93 18.312 1 94.69 170 LYS B O 1
ATOM 3121 N N . ASN B 1 171 ? -3.645 5.902 17.516 1 93.25 171 ASN B N 1
ATOM 3122 C CA . ASN B 1 171 ? -4.082 7.094 18.234 1 93.25 171 ASN B CA 1
ATOM 3123 C C . ASN B 1 171 ? -3.191 8.297 17.938 1 93.25 171 ASN B C 1
ATOM 3125 O O . ASN B 1 171 ? -2.602 8.883 18.844 1 93.25 171 ASN B O 1
ATOM 3129 N N . PRO B 1 172 ? -3.16 8.719 16.734 1 96.38 172 PRO B N 1
ATOM 3130 C CA . PRO B 1 172 ? -2.281 9.812 16.312 1 96.38 172 PRO B CA 1
ATOM 3131 C C . PRO B 1 172 ? -2.727 11.164 16.844 1 96.38 172 PRO B C 1
ATOM 3133 O O . PRO B 1 172 ? -3.877 11.32 17.266 1 96.38 172 PRO B O 1
ATOM 3136 N N . ALA B 1 173 ? -1.771 12.109 16.844 1 93.94 173 ALA B N 1
ATOM 3137 C CA . ALA B 1 173 ? -2.074 13.492 17.219 1 93.94 173 ALA B CA 1
ATOM 3138 C C . ALA B 1 173 ? -2.639 14.266 16.031 1 93.94 173 ALA B C 1
ATOM 3140 O O . ALA B 1 173 ? -3.357 15.25 16.203 1 93.94 173 ALA B O 1
ATOM 3141 N N . LEU B 1 174 ? -2.293 13.805 14.906 1 97.12 174 LEU B N 1
ATOM 3142 C CA . LEU B 1 174 ? -2.641 14.508 13.68 1 97.12 174 LEU B CA 1
ATOM 3143 C C . LEU B 1 174 ? -2.889 13.531 12.539 1 97.12 174 LEU B C 1
ATOM 3145 O O . LEU B 1 174 ? -2.111 12.594 12.336 1 97.12 174 LEU B O 1
ATOM 3149 N N . ILE B 1 175 ? -3.979 13.695 11.867 1 98.06 175 ILE B N 1
ATOM 3150 C CA . ILE B 1 175 ? -4.277 12.945 10.648 1 98.06 175 ILE B CA 1
ATOM 3151 C C . ILE B 1 175 ? -4.109 13.852 9.43 1 98.06 175 ILE B C 1
ATOM 3153 O O . ILE B 1 175 ? -4.625 14.969 9.406 1 98.06 175 ILE B O 1
ATOM 3157 N N . LEU B 1 176 ? -3.373 13.383 8.5 1 98.38 176 LEU B N 1
ATOM 3158 C CA . LEU B 1 176 ? -3.18 14.062 7.219 1 98.38 176 LEU B CA 1
ATOM 3159 C C . LEU B 1 176 ? -3.768 13.242 6.074 1 98.38 176 LEU B C 1
ATOM 3161 O O . LEU B 1 176 ? -3.389 12.086 5.875 1 98.38 176 LEU B O 1
ATOM 3165 N N . ALA B 1 177 ? -4.664 13.836 5.332 1 98.25 177 ALA B N 1
ATOM 3166 C CA . ALA B 1 177 ? -5.324 13.109 4.258 1 98.25 177 ALA B CA 1
ATOM 3167 C C . ALA B 1 177 ? -5.156 13.828 2.922 1 98.25 177 ALA B C 1
ATOM 3169 O O . ALA B 1 177 ? -5.422 15.023 2.816 1 98.25 177 ALA B O 1
ATOM 3170 N N . ASP B 1 178 ? -4.738 13.133 1.94 1 97.12 178 ASP B N 1
ATOM 3171 C CA . ASP B 1 178 ? -4.508 13.68 0.605 1 97.12 178 ASP B CA 1
ATOM 3172 C C . ASP B 1 178 ? -5.555 13.164 -0.384 1 97.12 178 ASP B C 1
ATOM 3174 O O . ASP B 1 178 ? -5.469 12.031 -0.857 1 97.12 178 ASP B O 1
ATOM 3178 N N . GLU B 1 179 ? -6.477 13.977 -0.667 1 96.5 179 GLU B N 1
ATOM 3179 C CA . GLU B 1 179 ? -7.562 13.688 -1.599 1 96.5 179 GLU B CA 1
ATOM 3180 C C . GLU B 1 179 ? -8.195 12.328 -1.31 1 96.5 179 GLU B C 1
ATOM 3182 O O . GLU B 1 179 ? -8.352 11.508 -2.215 1 96.5 179 GLU B O 1
ATOM 3187 N N . PRO B 1 180 ? -8.68 12.148 -0.138 1 96.75 180 PRO B N 1
ATOM 3188 C CA . PRO B 1 180 ? -9.055 10.797 0.281 1 96.75 180 PRO B CA 1
ATOM 3189 C C . PRO B 1 180 ? -10.352 10.32 -0.363 1 96.75 180 PRO B C 1
ATOM 3191 O O . PRO B 1 180 ? -10.672 9.133 -0.317 1 96.75 180 PRO B O 1
ATOM 3194 N N . THR B 1 181 ? -11.102 11.195 -0.974 1 94.75 181 THR B N 1
ATOM 3195 C CA . THR B 1 181 ? -12.391 10.789 -1.513 1 94.75 181 THR B CA 1
ATOM 3196 C C . THR B 1 181 ? -12.383 10.836 -3.039 1 94.75 181 THR B C 1
ATOM 3198 O O . THR B 1 181 ? -13.43 10.727 -3.676 1 94.75 181 THR B O 1
ATOM 3201 N N . GLY B 1 182 ? -11.258 11.008 -3.602 1 89.94 182 GLY B N 1
ATOM 3202 C CA . GLY B 1 182 ? -11.156 11.219 -5.035 1 89.94 182 GLY B CA 1
ATOM 3203 C C . GLY B 1 182 ? -11.719 10.07 -5.848 1 89.94 182 GLY B C 1
ATOM 3204 O O . GLY B 1 182 ? -12.234 10.273 -6.953 1 89.94 182 GLY B O 1
ATOM 3205 N N . ASN B 1 183 ? -11.688 8.898 -5.391 1 89.06 183 ASN B N 1
ATOM 3206 C CA . ASN B 1 183 ? -12.094 7.727 -6.156 1 89.06 183 ASN B CA 1
ATOM 3207 C C . ASN B 1 183 ? -13.414 7.16 -5.652 1 89.06 183 ASN B C 1
ATOM 3209 O O . ASN B 1 183 ? -13.82 6.062 -6.043 1 89.06 183 ASN B O 1
ATOM 3213 N N . LEU B 1 184 ? -14.094 7.867 -4.836 1 94 184 LEU B N 1
ATOM 3214 C CA . LEU B 1 184 ? -15.297 7.328 -4.211 1 94 184 LEU B CA 1
ATOM 3215 C C . LEU B 1 184 ? -16.547 7.867 -4.891 1 94 184 LEU B C 1
ATOM 3217 O O . LEU B 1 184 ? -16.594 9.039 -5.27 1 94 184 LEU B O 1
ATOM 3221 N N . ASP B 1 185 ? -17.547 6.996 -4.977 1 93.56 185 ASP B N 1
ATOM 3222 C CA . ASP B 1 185 ? -18.859 7.48 -5.387 1 93.56 185 ASP B CA 1
ATOM 3223 C C . ASP B 1 185 ? -19.531 8.266 -4.266 1 93.56 185 ASP B C 1
ATOM 3225 O O . ASP B 1 185 ? -19 8.359 -3.16 1 93.56 185 ASP B O 1
ATOM 3229 N N . SER B 1 186 ? -20.672 8.867 -4.613 1 93.75 186 SER B N 1
ATOM 3230 C CA . SER B 1 186 ? -21.328 9.805 -3.707 1 93.75 186 SER B CA 1
ATOM 3231 C C . SER B 1 186 ? -21.688 9.133 -2.389 1 93.75 186 SER B C 1
ATOM 3233 O O . SER B 1 186 ? -21.469 9.695 -1.314 1 93.75 186 SER B O 1
ATOM 3235 N N . GLU B 1 187 ? -22.25 8.008 -2.475 1 94.5 187 GLU B N 1
ATOM 3236 C CA . GLU B 1 187 ? -22.688 7.305 -1.271 1 94.5 187 GLU B CA 1
ATOM 3237 C C . GLU B 1 187 ? -21.5 6.969 -0.373 1 94.5 187 GLU B C 1
ATOM 3239 O O . GLU B 1 187 ? -21.531 7.207 0.836 1 94.5 187 GLU B O 1
ATOM 3244 N N . ASN B 1 188 ? -20.484 6.453 -0.913 1 94.56 188 ASN B N 1
ATOM 3245 C CA . ASN B 1 188 ? -19.297 6.086 -0.155 1 94.56 188 ASN B CA 1
ATOM 3246 C C . ASN B 1 188 ? -18.562 7.32 0.366 1 94.56 188 ASN B C 1
ATOM 3248 O O . ASN B 1 188 ? -17.969 7.289 1.448 1 94.56 188 ASN B O 1
ATOM 3252 N N . ARG B 1 189 ? -18.609 8.344 -0.438 1 95.5 189 ARG B N 1
ATOM 3253 C CA . ARG B 1 189 ? -18.016 9.602 0.008 1 95.5 189 ARG B CA 1
ATOM 3254 C C . ARG B 1 189 ? -18.703 10.109 1.275 1 95.5 189 ARG B C 1
ATOM 3256 O O . ARG B 1 189 ? -18.031 10.484 2.236 1 95.5 189 ARG B O 1
ATOM 3263 N N . GLU B 1 190 ? -19.969 10.086 1.28 1 95.56 190 GLU B N 1
ATOM 3264 C CA . GLU B 1 190 ? -20.719 10.531 2.447 1 95.56 190 GLU B CA 1
ATOM 3265 C C . GLU B 1 190 ? -20.406 9.672 3.668 1 95.56 190 GLU B C 1
ATOM 3267 O O . GLU B 1 190 ? -20.234 10.195 4.773 1 95.56 190 GLU B O 1
ATOM 3272 N N . ARG B 1 191 ? -20.375 8.383 3.434 1 95.19 191 ARG B N 1
ATOM 3273 C CA . ARG B 1 191 ? -20.031 7.473 4.527 1 95.19 191 ARG B CA 1
ATOM 3274 C C . ARG B 1 191 ? -18.641 7.762 5.066 1 95.19 191 ARG B C 1
ATOM 3276 O O . ARG B 1 191 ? -18.422 7.781 6.281 1 95.19 191 ARG B O 1
ATOM 3283 N N . PHE B 1 192 ? -17.766 7.996 4.199 1 96.25 192 PHE B N 1
ATOM 3284 C CA . PHE B 1 192 ? -16.391 8.305 4.57 1 96.25 192 PHE B CA 1
ATOM 3285 C C . PHE B 1 192 ? -16.328 9.586 5.395 1 96.25 192 PHE B C 1
ATOM 3287 O O . PHE B 1 192 ? -15.703 9.609 6.461 1 96.25 192 PHE B O 1
ATOM 3294 N N . ILE B 1 193 ? -16.969 10.578 4.93 1 96.88 193 ILE B N 1
ATOM 3295 C CA . ILE B 1 193 ? -17 11.859 5.621 1 96.88 193 ILE B CA 1
ATOM 3296 C C . ILE B 1 193 ? -17.609 11.68 7.012 1 96.88 193 ILE B C 1
ATOM 3298 O O . ILE B 1 193 ? -17.109 12.234 7.992 1 96.88 193 ILE B O 1
ATOM 3302 N N . GLY B 1 194 ? -18.641 10.891 7.09 1 96.75 194 GLY B N 1
ATOM 3303 C CA . GLY B 1 194 ? -19.234 10.578 8.383 1 96.75 194 GLY B CA 1
ATOM 3304 C C . GLY B 1 194 ? -18.25 9.953 9.352 1 96.75 194 GLY B C 1
ATOM 3305 O O . GLY B 1 194 ? -18.266 10.289 10.539 1 96.75 194 GLY B O 1
ATOM 3306 N N . VAL B 1 195 ? -17.469 9.102 8.836 1 96.25 195 VAL B N 1
ATOM 3307 C CA . VAL B 1 195 ? -16.469 8.438 9.664 1 96.25 195 VAL B CA 1
ATOM 3308 C C . VAL B 1 195 ? -15.469 9.469 10.203 1 96.25 195 VAL B C 1
ATOM 3310 O O . VAL B 1 195 ? -15.172 9.477 11.398 1 96.25 195 VAL B O 1
ATOM 3313 N N . LEU B 1 196 ? -14.977 10.367 9.383 1 96.38 196 LEU B N 1
ATOM 3314 C CA . LEU B 1 196 ? -14.023 11.391 9.805 1 96.38 196 LEU B CA 1
ATOM 3315 C C . LEU B 1 196 ? -14.641 12.305 10.867 1 96.38 196 LEU B C 1
ATOM 3317 O O . LEU B 1 196 ? -13.992 12.625 11.867 1 96.38 196 LEU B O 1
ATOM 3321 N N . ASN B 1 197 ? -15.859 12.648 10.625 1 96.38 197 ASN B N 1
ATOM 3322 C CA . ASN B 1 197 ? -16.562 13.516 11.57 1 96.38 197 ASN B CA 1
ATOM 3323 C C . ASN B 1 197 ? -16.719 12.852 12.93 1 96.38 197 ASN B C 1
ATOM 3325 O O . ASN B 1 197 ? -16.516 13.492 13.969 1 96.38 197 ASN B O 1
ATOM 3329 N N . ALA B 1 198 ? -17.047 11.633 12.898 1 95.25 198 ALA B N 1
ATOM 3330 C CA . ALA B 1 198 ? -17.219 10.898 14.148 1 95.25 198 ALA B CA 1
ATOM 3331 C C . ALA B 1 198 ? -15.906 10.805 14.922 1 95.25 198 ALA B C 1
ATOM 3333 O O . ALA B 1 198 ? -15.875 10.992 16.141 1 95.25 198 ALA B O 1
ATOM 3334 N N . LEU B 1 199 ? -14.883 10.531 14.203 1 93.75 199 LEU B N 1
ATOM 3335 C CA . LEU B 1 199 ? -13.57 10.422 14.828 1 93.75 199 LEU B CA 1
ATOM 3336 C C . LEU B 1 199 ? -13.141 11.758 15.438 1 93.75 199 LEU B C 1
ATOM 3338 O O . LEU B 1 199 ? -12.602 11.797 16.547 1 93.75 199 LEU B O 1
ATOM 3342 N N . GLN B 1 200 ? -13.391 12.797 14.727 1 95 200 GLN B N 1
ATOM 3343 C CA . GLN B 1 200 ? -13.078 14.133 15.234 1 95 200 GLN B CA 1
ATOM 3344 C C . GLN B 1 200 ? -13.938 14.477 16.438 1 95 200 GLN B C 1
ATOM 3346 O O . GLN B 1 200 ? -13.43 14.961 17.453 1 95 200 GLN B O 1
ATOM 3351 N N . ALA B 1 201 ? -15.164 14.242 16.391 1 93.62 201 ALA B N 1
ATOM 3352 C CA . ALA B 1 201 ? -16.109 14.625 17.438 1 93.62 201 ALA B CA 1
ATOM 3353 C C . ALA B 1 201 ? -15.922 13.781 18.703 1 93.62 201 ALA B C 1
ATOM 3355 O O . ALA B 1 201 ? -15.945 14.305 19.812 1 93.62 201 ALA B O 1
ATOM 3356 N N . GLU B 1 202 ? -15.664 12.523 18.5 1 92.44 202 GLU B N 1
ATOM 3357 C CA . GLU B 1 202 ? -15.633 11.594 19.625 1 92.44 202 GLU B CA 1
ATOM 3358 C C . GLU B 1 202 ? -14.227 11.484 20.219 1 92.44 202 GLU B C 1
ATOM 3360 O O . GLU B 1 202 ? -14.062 11.438 21.438 1 92.44 202 GLU B O 1
ATOM 3365 N N . ASP B 1 203 ? -13.258 11.5 19.359 1 92.5 203 ASP B N 1
ATOM 3366 C CA . ASP B 1 203 ? -11.891 11.266 19.828 1 92.5 203 ASP B CA 1
ATOM 3367 C C . ASP B 1 203 ? -11.086 12.562 19.828 1 92.5 203 ASP B C 1
ATOM 3369 O O . ASP B 1 203 ? -9.93 12.57 20.25 1 92.5 203 ASP B O 1
ATOM 3373 N N . LYS B 1 204 ? -11.664 13.609 19.344 1 94.19 204 LYS B N 1
ATOM 3374 C CA . LYS B 1 204 ? -11.039 14.93 19.281 1 94.19 204 LYS B CA 1
ATOM 3375 C C . LYS B 1 204 ? -9.766 14.898 18.453 1 94.19 204 LYS B C 1
ATOM 3377 O O . LYS B 1 204 ? -8.766 15.523 18.812 1 94.19 204 LYS B O 1
ATOM 3382 N N . LEU B 1 205 ? -9.805 14.102 17.453 1 95.38 205 LEU B N 1
ATOM 3383 C CA . LEU B 1 205 ? -8.656 13.992 16.547 1 95.38 205 LEU B CA 1
ATOM 3384 C C . LEU B 1 205 ? -8.484 15.273 15.742 1 95.38 205 LEU B C 1
ATOM 3386 O O . LEU B 1 205 ? -9.469 15.883 15.312 1 95.38 205 LEU B O 1
ATOM 3390 N N . THR B 1 206 ? -7.27 15.695 15.617 1 97.56 206 THR B N 1
ATOM 3391 C CA . THR B 1 206 ? -6.957 16.781 14.695 1 97.56 206 THR B CA 1
ATOM 3392 C C . THR B 1 206 ? -6.809 16.25 13.273 1 97.56 206 THR B C 1
ATOM 3394 O O . THR B 1 206 ? -6.043 15.32 13.031 1 97.56 206 THR B O 1
ATOM 3397 N N . ILE B 1 207 ? -7.551 16.859 12.289 1 98.12 207 ILE B N 1
ATOM 3398 C CA . ILE B 1 207 ? -7.59 16.312 10.938 1 98.12 207 ILE B CA 1
ATOM 3399 C C . ILE B 1 207 ? -7.336 17.438 9.93 1 98.12 207 ILE B C 1
ATOM 3401 O O . ILE B 1 207 ? -7.949 18.516 10.016 1 98.12 207 ILE B O 1
ATOM 3405 N N . ILE B 1 208 ? -6.414 17.219 9.078 1 98.19 208 ILE B N 1
ATOM 3406 C CA . ILE B 1 208 ? -6.191 18.094 7.93 1 98.19 208 ILE B CA 1
ATOM 3407 C C . ILE B 1 208 ? -6.406 17.312 6.637 1 98.19 208 ILE B C 1
ATOM 3409 O O . ILE B 1 208 ? -5.773 16.281 6.418 1 98.19 208 ILE B O 1
ATOM 3413 N N . VAL B 1 209 ? -7.293 17.812 5.781 1 98.06 209 VAL B N 1
ATOM 3414 C CA . VAL B 1 209 ? -7.523 17.188 4.48 1 98.06 209 VAL B CA 1
ATOM 3415 C C . VAL B 1 209 ? -7.215 18.203 3.371 1 98.06 209 VAL B C 1
ATOM 3417 O O . VAL B 1 209 ? -7.531 19.391 3.492 1 98.06 209 VAL B O 1
ATOM 3420 N N . VAL B 1 210 ? -6.465 17.734 2.434 1 97.25 210 VAL B N 1
ATOM 3421 C CA . VAL B 1 210 ? -6.344 18.484 1.192 1 97.25 210 VAL B CA 1
ATOM 3422 C C . VAL B 1 210 ? -7.277 17.891 0.136 1 97.25 210 VAL B C 1
ATOM 3424 O O . VAL B 1 210 ? -7.32 16.672 -0.053 1 97.25 210 VAL B O 1
ATOM 3427 N N . THR B 1 211 ? -8.008 18.766 -0.546 1 96.25 211 THR B N 1
ATOM 3428 C CA . THR B 1 211 ? -9.016 18.234 -1.466 1 96.25 211 THR B CA 1
ATOM 3429 C C . THR B 1 211 ? -9.469 19.312 -2.445 1 96.25 211 THR B C 1
ATOM 3431 O O . THR B 1 211 ? -9.352 20.516 -2.156 1 96.25 211 THR B O 1
ATOM 3434 N N . HIS B 1 212 ? -9.883 18.859 -3.498 1 93.88 212 HIS B N 1
ATOM 3435 C CA . HIS B 1 212 ? -10.57 19.766 -4.418 1 93.88 212 HIS B CA 1
ATOM 3436 C C . HIS B 1 212 ? -12.086 19.562 -4.355 1 93.88 212 HIS B C 1
ATOM 3438 O O . HIS B 1 212 ? -12.836 20.328 -4.969 1 93.88 212 HIS B O 1
ATOM 3444 N N . GLU B 1 213 ? -12.469 18.594 -3.607 1 91.62 213 GLU B N 1
ATOM 3445 C CA . GLU B 1 213 ? -13.883 18.25 -3.523 1 91.62 213 GLU B CA 1
ATOM 3446 C C . GLU B 1 213 ? -14.609 19.125 -2.514 1 91.62 213 GLU B C 1
ATOM 3448 O O . GLU B 1 213 ? -14.25 19.172 -1.336 1 91.62 213 GLU B O 1
ATOM 3453 N N . SER B 1 214 ? -15.734 19.641 -2.895 1 92.06 214 SER B N 1
ATOM 3454 C CA . SER B 1 214 ? -16.438 20.609 -2.072 1 92.06 214 SER B CA 1
ATOM 3455 C C . SER B 1 214 ? -17.141 19.938 -0.896 1 92.06 214 SER B C 1
ATOM 3457 O O . SER B 1 214 ? -17.172 20.484 0.209 1 92.06 214 SER B O 1
ATOM 3459 N N . GLU B 1 215 ? -17.703 18.844 -1.146 1 93.62 215 GLU B N 1
ATOM 3460 C CA . GLU B 1 215 ? -18.438 18.156 -0.088 1 93.62 215 GLU B CA 1
ATOM 3461 C C . GLU B 1 215 ? -17.547 17.859 1.107 1 93.62 215 GLU B C 1
ATOM 3463 O O . GLU B 1 215 ? -17.922 18.094 2.254 1 93.62 215 GLU B O 1
ATOM 3468 N N . LEU B 1 216 ? -16.422 17.328 0.798 1 95.06 216 LEU B N 1
ATOM 3469 C CA . LEU B 1 216 ? -15.477 17.031 1.861 1 95.06 216 LEU B CA 1
ATOM 3470 C C . LEU B 1 216 ? -14.992 18.312 2.535 1 95.06 216 LEU B C 1
ATOM 3472 O O . LEU B 1 216 ? -14.891 18.375 3.764 1 95.06 216 LEU B O 1
ATOM 3476 N N . ALA B 1 217 ? -14.727 19.312 1.763 1 95.31 217 ALA B N 1
ATOM 3477 C CA . ALA B 1 217 ? -14.266 20.594 2.309 1 95.31 217 ALA B CA 1
ATOM 3478 C C . ALA B 1 217 ? -15.312 21.188 3.24 1 95.31 217 ALA B C 1
ATOM 3480 O O . ALA B 1 217 ? -14.969 21.75 4.289 1 95.31 217 ALA B O 1
ATOM 3481 N N . MET B 1 218 ? -16.531 21.031 2.918 1 94.94 218 MET B N 1
ATOM 3482 C CA . MET B 1 218 ? -17.625 21.641 3.676 1 94.94 218 MET B CA 1
ATOM 3483 C C . MET B 1 218 ? -17.812 20.922 5.012 1 94.94 218 MET B C 1
ATOM 3485 O O . MET B 1 218 ? -18.375 21.5 5.945 1 94.94 218 MET B O 1
ATOM 3489 N N . ALA B 1 219 ? -17.344 19.75 5.078 1 95 219 ALA B N 1
ATOM 3490 C CA . ALA B 1 219 ? -17.484 18.984 6.316 1 95 219 ALA B CA 1
ATOM 3491 C C . ALA B 1 219 ? -16.5 19.469 7.375 1 95 219 ALA B C 1
ATOM 3493 O O . ALA B 1 219 ? -16.672 19.188 8.562 1 95 219 ALA B O 1
ATOM 3494 N N . ALA B 1 220 ? -15.492 20.156 6.973 1 96.06 220 ALA B N 1
ATOM 3495 C CA . ALA B 1 220 ? -14.469 20.641 7.891 1 96.06 220 ALA B CA 1
ATOM 3496 C C . ALA B 1 220 ? -14.961 21.875 8.648 1 96.06 220 ALA B C 1
ATOM 3498 O O . ALA B 1 220 ? -15.781 22.641 8.133 1 96.06 220 ALA B O 1
ATOM 3499 N N . SER B 1 221 ? -14.422 22.031 9.812 1 94.94 221 SER B N 1
ATOM 3500 C CA . SER B 1 221 ? -14.789 23.188 10.625 1 94.94 221 SER B CA 1
ATOM 3501 C C . SER B 1 221 ? -14.148 24.469 10.086 1 94.94 221 SER B C 1
ATOM 3503 O O . SER B 1 221 ? -14.656 25.562 10.312 1 94.94 221 SER B O 1
ATOM 3505 N N . ARG B 1 222 ? -13.023 24.359 9.523 1 95.12 222 ARG B N 1
ATOM 3506 C CA . ARG B 1 222 ? -12.289 25.469 8.938 1 95.12 222 ARG B CA 1
ATOM 3507 C C . ARG B 1 222 ? -11.766 25.125 7.547 1 95.12 222 ARG B C 1
ATOM 3509 O O . ARG B 1 222 ? -11.289 24 7.32 1 95.12 222 ARG B O 1
ATOM 3516 N N . ARG B 1 223 ? -11.938 26.062 6.641 1 95.38 223 ARG B N 1
ATOM 3517 C CA . ARG B 1 223 ? -11.484 25.859 5.27 1 95.38 223 ARG B CA 1
ATOM 3518 C C . ARG B 1 223 ? -10.414 26.875 4.891 1 95.38 223 ARG B C 1
ATOM 3520 O O . ARG B 1 223 ? -10.57 28.078 5.152 1 95.38 223 ARG B O 1
ATOM 3527 N N . LEU B 1 224 ? -9.344 26.375 4.418 1 95.31 224 LEU B N 1
ATOM 3528 C CA . LEU B 1 224 ? -8.281 27.188 3.838 1 95.31 224 LEU B CA 1
ATOM 3529 C C . LEU B 1 224 ? -8.219 27 2.326 1 95.31 224 LEU B C 1
ATOM 3531 O O . LEU B 1 224 ? -8.516 25.906 1.82 1 95.31 224 LEU B O 1
ATOM 3535 N N . HIS B 1 225 ? -7.848 28.078 1.612 1 95.12 225 HIS B N 1
ATOM 3536 C CA . HIS B 1 225 ? -7.73 28 0.161 1 95.12 225 HIS B CA 1
ATOM 3537 C C . HIS B 1 225 ? -6.285 28.172 -0.287 1 95.12 225 HIS B C 1
ATOM 3539 O O . HIS B 1 225 ? -5.605 29.109 0.134 1 95.12 225 HIS B O 1
ATOM 3545 N N . MET B 1 226 ? -5.945 27.25 -1.057 1 95.25 226 MET B N 1
ATOM 3546 C CA . MET B 1 226 ? -4.586 27.281 -1.586 1 95.25 226 MET B CA 1
ATOM 3547 C C . MET B 1 226 ? -4.59 27.547 -3.086 1 95.25 226 MET B C 1
ATOM 3549 O O . MET B 1 226 ? -5.348 26.922 -3.83 1 95.25 226 MET B O 1
ATOM 3553 N N . LYS B 1 227 ? -3.74 28.531 -3.473 1 92.75 227 LYS B N 1
ATOM 3554 C CA . LYS B 1 227 ? -3.576 28.875 -4.883 1 92.75 227 LYS B CA 1
ATOM 3555 C C . LYS B 1 227 ? -2.141 29.297 -5.18 1 92.75 227 LYS B C 1
ATOM 3557 O O . LYS B 1 227 ? -1.556 30.094 -4.438 1 92.75 227 LYS B O 1
ATOM 3562 N N . ASP B 1 228 ? -1.612 28.703 -6.191 1 91.94 228 ASP B N 1
ATOM 3563 C CA . ASP B 1 228 ? -0.287 29.062 -6.688 1 91.94 228 ASP B CA 1
ATOM 3564 C C . ASP B 1 228 ? 0.746 29.031 -5.562 1 91.94 228 ASP B C 1
ATOM 3566 O O . ASP B 1 228 ? 1.56 29.953 -5.438 1 91.94 228 ASP B O 1
ATOM 3570 N N . GLY B 1 229 ? 0.601 28.047 -4.711 1 94.44 229 GLY B N 1
ATOM 3571 C CA . GLY B 1 229 ? 1.61 27.812 -3.689 1 94.44 229 GLY B CA 1
ATOM 3572 C C . GLY B 1 229 ? 1.437 28.703 -2.467 1 94.44 229 GLY B C 1
ATOM 3573 O O . GLY B 1 229 ? 2.346 28.812 -1.641 1 94.44 229 GLY B O 1
ATOM 3574 N N . LYS B 1 230 ? 0.279 29.328 -2.379 1 94.31 230 LYS B N 1
ATOM 3575 C CA . LYS B 1 230 ? -0.018 30.203 -1.25 1 94.31 230 LYS B CA 1
ATOM 3576 C C . LYS B 1 230 ? -1.354 29.844 -0.608 1 94.31 230 LYS B C 1
ATOM 3578 O O . LYS B 1 230 ? -2.199 29.203 -1.238 1 94.31 230 LYS B O 1
ATOM 3583 N N . ILE B 1 231 ? -1.439 30.062 0.63 1 92.62 231 ILE B N 1
ATOM 3584 C CA . ILE B 1 231 ? -2.705 29.875 1.334 1 92.62 231 ILE B CA 1
ATOM 3585 C C . ILE B 1 231 ? -3.289 31.234 1.705 1 92.62 231 ILE B C 1
ATOM 3587 O O . ILE B 1 231 ? -2.588 32.094 2.246 1 92.62 231 ILE B O 1
ATOM 3591 N N . ASP B 1 232 ? -4.465 31.438 1.107 1 77.56 232 ASP B N 1
ATOM 3592 C CA . ASP B 1 232 ? -5.145 32.688 1.376 1 77.56 232 ASP B CA 1
ATOM 3593 C C . ASP B 1 232 ? -5.785 32.688 2.762 1 77.56 232 ASP B C 1
ATOM 3595 O O . ASP B 1 232 ? -6.133 31.641 3.287 1 77.56 232 ASP B O 1
ATOM 3599 N N . TRP B 1 233 ? -5.465 33.625 3.596 1 60.06 233 TRP B N 1
ATOM 3600 C CA . TRP B 1 233 ? -6.102 33.812 4.895 1 60.06 233 TRP B CA 1
ATOM 3601 C C . TRP B 1 233 ? -7.605 34 4.742 1 60.06 233 TRP B C 1
ATOM 3603 O O . TRP B 1 233 ? -8.078 34.469 3.707 1 60.06 233 TRP B O 1
ATOM 3613 N N . PRO B 1 234 ? -8.461 33.125 5.496 1 51.03 234 PRO B N 1
ATOM 3614 C CA . PRO B 1 234 ? -9.906 33.375 5.477 1 51.03 234 PRO B CA 1
ATOM 3615 C C . PRO B 1 234 ? -10.258 34.812 5.234 1 51.03 234 PRO B C 1
ATOM 3617 O O . PRO B 1 234 ? -9.547 35.719 5.691 1 51.03 234 PRO B O 1
ATOM 3620 N N . VAL B 1 235 ? -10.664 35.156 3.977 1 39.19 235 VAL B N 1
ATOM 3621 C CA . VAL B 1 235 ? -11.516 36.344 3.945 1 39.19 235 VAL B CA 1
ATOM 3622 C C . VAL B 1 235 ? -12.57 36.25 5.047 1 39.19 235 VAL B C 1
ATOM 3624 O O . VAL B 1 235 ? -13.398 35.344 5.047 1 39.19 235 VAL B O 1
ATOM 3627 N N . GLY B 1 236 ? -12.219 36.312 6.324 1 31.41 236 GLY B N 1
ATOM 3628 C CA . GLY B 1 236 ? -13.352 36.812 7.09 1 31.41 236 GLY B CA 1
ATOM 3629 C C . GLY B 1 236 ? -14.062 37.969 6.418 1 31.41 236 GLY B C 1
ATOM 3630 O O . GLY B 1 236 ? -13.484 38.656 5.562 1 31.41 236 GLY B O 1
#

Solvent-accessible surface area (backbone atoms only — not comparable to full-atom values): 24838 Å² total; per-residue (Å²): 136,84,79,75,73,78,74,72,72,79,36,35,30,40,35,41,46,29,23,33,68,46,73,58,89,92,44,76,45,74,40,33,64,50,30,64,53,71,38,50,76,38,36,36,36,17,38,30,38,60,90,87,20,32,59,67,60,49,53,31,39,76,58,44,67,45,75,58,74,42,58,41,38,32,48,73,85,41,69,47,55,55,65,63,77,33,65,69,44,42,50,42,37,70,50,33,44,16,58,34,46,53,79,41,38,64,49,64,92,34,30,48,40,53,50,26,20,46,64,38,46,74,74,62,46,51,70,70,59,22,48,53,50,22,49,51,37,30,42,74,73,72,38,55,92,44,35,85,35,30,57,87,73,51,51,71,52,55,44,45,53,48,25,47,31,35,24,47,56,64,63,32,66,34,36,44,29,46,34,58,54,74,84,44,54,72,69,43,35,52,52,50,51,50,51,55,50,47,44,26,72,73,67,43,34,19,36,40,35,31,35,73,52,62,71,66,38,65,72,29,81,38,66,39,42,31,53,85,15,30,61,53,71,70,78,118,138,84,79,76,75,77,73,72,73,80,36,36,31,40,35,42,46,29,23,33,68,45,73,56,89,93,44,76,45,75,40,32,63,49,31,63,53,72,40,51,76,36,36,38,35,17,40,30,37,60,90,87,21,33,58,67,61,50,51,33,39,76,56,45,67,44,75,59,74,41,58,40,36,30,47,73,85,40,68,48,55,53,64,61,78,34,66,70,45,42,50,43,37,70,50,32,45,16,59,34,46,51,78,42,38,65,48,65,93,33,30,46,39,52,51,28,21,46,65,38,47,75,72,62,46,51,70,69,59,22,48,53,50,23,47,51,36,30,40,73,72,71,39,54,91,45,34,84,36,30,56,88,73,52,52,72,52,55,45,45,52,48,27,48,32,35,25,46,56,65,64,33,65,34,35,42,28,46,34,60,52,74,84,44,54,72,69,44,35,52,53,50,52,48,51,54,50,47,44,27,72,73,68,43,34,18,36,41,33,31,36,74,51,61,72,65,37,66,71,28,80,40,66,38,44,32,52,85,14,32,62,52,70,70,80,118